Protein AF-A0A7S4A1B8-F1 (afdb_monomer_lite)

Sequence (543 aa):
MHTLAAAALLVTTNALQLWKKPVAAPPSAPAIAAVDDHRRAVIGGHNWLTHAPPSYFARDKLTVKGPRANTDVGAPVDATRPLVKLGDVAVGSWSCSEGGWLSPAPRTSTEWFIMLEGEGSVDEEDGTRHRFAAGDVVVLPRGWSGRWDVQKDLHKVWAVHTHADDGRSTSPVIATPSQMSDGDIYKAGDTAVRVWTRQPGPVEVRDKATTESIYVLSGEMFVTNADGSAVRCVAGDTVALPRGWTGRYDVASAVKAVSVVVGKETTSAAAPAPSVSHAGGKRRPIVGGNWKCNPATASSLDELCRNFDGVAPYLEKCDVYVCPSNLHVALVKDNFTPGVHVAPQNCNFKGCGAYTGEMSVDQIQDLGLGWVLIGHSERRGEFGLPTPAESNQLMATKLQYILDQGLNCVFCIGEPLSIRQKGIQAVLSECADQLTDIVPILKALEDKSRVVIAYEPVWAIGTGVAATPEQAQETHKGIRDWIAANVDRATADAIRIQYGGSANAGNAPELSSFPDIDGFLVGGASLKPEISDIVKAIAEAKV

Organism: NCBI:txid35677

InterPro domains:
  IPR000652 Triosephosphate isomerase [PF00121] (285-537)
  IPR000652 Triosephosphate isomerase [PS51440] (284-537)
  IPR000652 Triosephosphate isomerase [PTHR21139] (282-538)
  IPR000652 Triosephosphate isomerase [TIGR00419] (286-530)
  IPR000652 Triosephosphate isomerase [cd00311] (285-536)
  IPR008579 (S)-ureidoglycine aminohydrolase, cupin domain [PF05899] (86-157)
  IPR008579 (S)-ureidoglycine aminohydrolase, cupin domain [PF05899] (194-256)
  IPR011051 RmlC-like cupin domain superfamily [SSF51182] (49-249)
  IPR011051 RmlC-like cupin domain superfamily [SSF51182] (81-158)
  IPR013785 Aldolase-type TIM barrel [G3DSA:3.20.20.70] (267-542)
  IPR014710 RmlC-like jelly roll fold [G3DSA:2.60.120.10] (49-160)
  IPR014710 RmlC-like jelly roll fold [G3DSA:2.60.120.10] (168-265)
  IPR020861 Triosephosphate isomerase, active site [PS00171] (454-464)
  IPR035990 Triosephosphate isomerase superfamily [SSF51351] (282-536)

Radius of gyration: 30.67 Å; chains: 1; bounding box: 58×70×109 Å

pLDDT: mean 86.03, std 19.2, range [22.75, 98.81]

Foldseek 3Di:
DDDDPDPPPPPPPPPPPPPPDDDPDDPDDPPPPPPPPLDDPDDDPAFDKHKDFLVCQPPVNWAWPAFDPAFPFDGKTKTWDWRDDFPQKTKTKMKIAFGKGWFADFAQWKKKKAWQAFKKWWAAPVGRIDIDGHQKIKIQGGGDTTMIGGPGITMIIMMIGGDDDPPDDRDMQIAHPVNQDFAFSDDDDQKTWGKDKDAAAKDWDAQAQKKKKKAWQAAWKWWAFPVRDIDIDGHGMIMIGHGGTTTMIRGPGIIIIIMMIGGDPPPPPPPDPDDPDPDPDAAQFEEEEEADPDDPDPVCLLVLQVLQVLQVVLLVRYQAEYEDEPVCQLVCQPNHDPRYAYAHADAALDDDDDDPPGHHLVNCVVSVHAEYEDDPCVQQCVVVPPDDGQDLLSLLSNCSRSVSSNHAYAYEFWDEPVQVVVDDVSGLVRRCRSCVSCLVVLQPDPQLASYAYEYEHPHLAPPLDFDDLVRVLSNLVSNLVSCCVRRNNVSSSHHAYAYERNDFLVCLLVNLLRRSHRYYHHYPNSSHSRSSSSSVNNSVNRD

Secondary structure (DSSP, 8-state):
--S--SSSSSSSSSSSSTT-S-PPPPPP------------S-SSS----EEE-GGGG-GGGSEEEEEPSSEEES--EEEEEEEEEETTEEEEEEEE-SEEEEE-SPPSSEEEEEEEEEEEEEE-TTS-EEEEETT-EEEE-TT--EEEEEEEEEEEEEEEE---------S-EEE-TTT--SEEEEEETTEEEEEEEE-SEEEEE-S-SSEEEEEEEEEEEEEEETTS-EEEEETT-EEEE-TT--EEEEEEEEEEEEEEEES------PPPSS----SSPPPPPEEEEE--S--SSGGGHHHHHHTTGGGGGGTTTSEEEEE--TTTHHHHTTSSPTTEEE--S---SSSSSS-TT---HHHHHHTT--EEEE--TTTTTTT--SSPPPPHHHHHHHHHHHHHTT-EEEEEE---HHHHTT-HHHHHHHHHHHHHTTHHHHHH-S-GGGEEEEE--GGGSSSS-PPPHHHHHHHHHHHHHHHHHHT-HHHHHHSEEEE-SS--TTTHHHHHTSTT--EEEESGGGGSTTHHHHHHHHHHH--

Structure (mmCIF, N/CA/C/O backbone):
data_AF-A0A7S4A1B8-F1
#
_entry.id   AF-A0A7S4A1B8-F1
#
loop_
_atom_site.group_PDB
_atom_site.id
_atom_site.type_symbol
_atom_site.label_atom_id
_atom_site.label_alt_id
_atom_site.label_comp_id
_atom_site.label_asym_id
_atom_site.label_entity_id
_atom_site.label_seq_id
_atom_site.pdbx_PDB_ins_code
_atom_site.Cartn_x
_atom_site.Cartn_y
_atom_site.Cartn_z
_atom_site.occupancy
_atom_site.B_iso_or_equiv
_atom_site.auth_seq_id
_atom_site.auth_comp_id
_atom_site.auth_asym_id
_atom_site.auth_atom_id
_atom_site.pdbx_PDB_model_num
ATOM 1 N N . MET A 1 1 ? 29.368 -20.343 65.214 1.00 42.31 1 MET A N 1
ATOM 2 C CA . MET A 1 1 ? 29.686 -21.791 65.187 1.00 42.31 1 MET A CA 1
ATOM 3 C C . MET A 1 1 ? 28.728 -22.462 66.160 1.00 42.31 1 MET A C 1
ATOM 5 O O . MET A 1 1 ? 28.699 -22.015 67.289 1.00 42.31 1 MET A O 1
ATOM 9 N N . HIS A 1 2 ? 27.862 -23.423 65.867 1.00 40.59 2 HIS A N 1
ATOM 10 C CA . HIS A 1 2 ? 27.480 -24.193 64.687 1.00 40.59 2 HIS A CA 1
ATOM 11 C C . HIS A 1 2 ? 26.034 -24.637 64.943 1.00 40.59 2 HIS A C 1
ATOM 13 O O . HIS A 1 2 ? 25.815 -25.240 65.986 1.00 40.59 2 HIS A O 1
ATOM 19 N N . THR A 1 3 ? 25.087 -24.357 64.040 1.00 43.91 3 THR A N 1
ATOM 20 C CA . THR A 1 3 ? 23.900 -25.192 63.709 1.00 43.91 3 THR A CA 1
ATOM 21 C C . THR A 1 3 ? 22.935 -24.384 62.834 1.00 43.91 3 THR A C 1
ATOM 23 O O . THR A 1 3 ? 21.947 -23.840 63.298 1.00 43.91 3 THR A O 1
ATOM 26 N N . LEU A 1 4 ? 23.261 -24.265 61.545 1.00 40.56 4 LEU A N 1
ATOM 27 C CA . LEU A 1 4 ? 22.347 -23.826 60.476 1.00 40.56 4 LEU A CA 1
ATOM 28 C C . LEU A 1 4 ? 22.958 -24.265 59.135 1.00 40.56 4 LEU A C 1
ATOM 30 O O . LEU A 1 4 ? 23.327 -23.468 58.284 1.00 40.56 4 LEU A O 1
ATOM 34 N N . ALA A 1 5 ? 23.180 -25.573 59.002 1.00 45.00 5 ALA A N 1
ATOM 35 C CA . ALA A 1 5 ? 23.718 -26.197 57.796 1.00 45.00 5 ALA A CA 1
ATOM 36 C C . ALA A 1 5 ? 23.192 -27.637 57.694 1.00 45.00 5 ALA A C 1
ATOM 38 O O . ALA A 1 5 ? 23.938 -28.592 57.863 1.00 45.00 5 ALA A O 1
ATOM 39 N N . ALA A 1 6 ? 21.878 -27.792 57.506 1.00 44.91 6 ALA A N 1
ATOM 40 C CA . ALA A 1 6 ? 21.274 -29.096 57.200 1.00 44.91 6 ALA A CA 1
ATOM 41 C C . ALA A 1 6 ? 19.976 -29.027 56.365 1.00 44.91 6 ALA A C 1
ATOM 43 O O . ALA A 1 6 ? 19.389 -30.063 56.085 1.00 44.91 6 ALA A O 1
ATOM 44 N N . ALA A 1 7 ? 19.530 -27.844 55.919 1.00 43.66 7 ALA A N 1
ATOM 45 C CA . ALA A 1 7 ? 18.277 -27.695 55.161 1.00 43.66 7 ALA A CA 1
ATOM 46 C C . ALA A 1 7 ? 18.464 -27.342 53.669 1.00 43.66 7 ALA A C 1
ATOM 48 O O . ALA A 1 7 ? 17.486 -27.091 52.976 1.00 43.66 7 ALA A O 1
ATOM 49 N N . ALA A 1 8 ? 19.698 -27.339 53.152 1.00 42.91 8 ALA A N 1
ATOM 50 C CA . ALA A 1 8 ? 19.998 -26.928 51.773 1.00 42.91 8 ALA A CA 1
ATOM 51 C C . ALA A 1 8 ? 20.441 -28.073 50.838 1.00 42.91 8 ALA A C 1
ATOM 53 O O . ALA A 1 8 ? 20.922 -27.805 49.742 1.00 42.91 8 ALA A O 1
ATOM 54 N N . LEU A 1 9 ? 20.282 -29.345 51.232 1.00 40.34 9 LEU A N 1
ATOM 55 C CA . LEU A 1 9 ? 20.767 -30.487 50.438 1.00 40.34 9 LEU A CA 1
ATOM 56 C C . LEU A 1 9 ? 19.695 -31.532 50.075 1.00 40.34 9 LEU A C 1
ATOM 58 O O . LEU A 1 9 ? 20.034 -32.683 49.823 1.00 40.34 9 LEU A O 1
ATOM 62 N N . LEU A 1 10 ? 18.410 -31.149 50.032 1.00 38.56 10 LEU A N 1
ATOM 63 C CA . LEU A 1 10 ? 17.320 -32.066 49.649 1.00 38.56 10 LEU A CA 1
ATOM 64 C C . LEU A 1 10 ? 16.378 -31.556 48.540 1.00 38.56 10 LEU A C 1
ATOM 66 O O . LEU A 1 10 ? 15.313 -32.131 48.340 1.00 38.56 10 LEU A O 1
ATOM 70 N N . VAL A 1 11 ? 16.751 -30.503 47.799 1.00 42.62 11 VAL A N 1
ATOM 71 C CA . VAL A 1 11 ? 15.916 -29.950 46.702 1.00 42.62 11 VAL A CA 1
ATOM 72 C C . VAL A 1 11 ? 16.590 -30.031 45.319 1.00 42.62 11 VAL A C 1
ATOM 74 O O . VAL A 1 11 ? 15.958 -29.770 44.302 1.00 42.62 11 VAL A O 1
ATOM 77 N N . THR A 1 12 ? 17.838 -30.497 45.216 1.00 44.75 12 THR A N 1
ATOM 78 C CA . THR A 1 12 ? 18.584 -30.538 43.939 1.00 44.75 12 THR A CA 1
ATOM 79 C C . THR A 1 12 ? 18.724 -31.922 43.297 1.00 44.75 12 THR A C 1
ATOM 81 O O . THR A 1 12 ? 19.543 -32.093 42.399 1.00 44.75 12 THR A O 1
ATOM 84 N N . THR A 1 13 ? 17.900 -32.906 43.670 1.00 42.91 13 THR A N 1
ATOM 85 C CA . THR A 1 13 ? 17.921 -34.249 43.044 1.00 42.91 13 THR A CA 1
ATOM 86 C C . THR A 1 13 ? 16.631 -34.679 42.340 1.00 42.91 13 THR A C 1
ATOM 88 O O . THR A 1 13 ? 16.644 -35.720 41.694 1.00 42.91 13 THR A O 1
ATOM 91 N N . ASN A 1 14 ? 15.563 -33.868 42.335 1.00 41.31 14 ASN A N 1
ATOM 92 C CA . ASN A 1 14 ? 14.321 -34.191 41.602 1.00 41.31 14 ASN A CA 1
ATOM 93 C C . ASN A 1 14 ? 14.061 -33.358 40.331 1.00 41.31 14 ASN A C 1
ATOM 95 O O . ASN A 1 14 ? 13.102 -33.632 39.615 1.00 41.31 14 ASN A O 1
ATOM 99 N N . ALA A 1 15 ? 14.918 -32.390 39.989 1.00 40.75 15 ALA A N 1
ATOM 100 C CA . ALA A 1 15 ? 14.726 -31.552 38.795 1.00 40.75 15 ALA A CA 1
ATOM 101 C C . ALA A 1 15 ? 15.399 -32.095 37.512 1.00 40.75 15 ALA A C 1
ATOM 103 O O . ALA A 1 15 ? 15.148 -31.581 36.428 1.00 40.75 15 ALA A O 1
ATOM 104 N N . LEU A 1 16 ? 16.221 -33.150 37.602 1.00 36.78 16 LEU A N 1
ATOM 105 C CA . LEU A 1 16 ? 17.011 -33.678 36.472 1.00 36.78 16 LEU A CA 1
ATOM 106 C C . LEU A 1 16 ? 16.520 -35.026 35.905 1.00 36.78 16 LEU A C 1
ATOM 108 O O . LEU A 1 16 ? 17.114 -35.537 34.958 1.00 36.78 16 LEU A O 1
ATOM 112 N N . GLN A 1 17 ? 15.420 -35.594 36.418 1.00 36.72 17 GLN A N 1
ATOM 113 C CA . GLN A 1 17 ? 14.853 -36.860 35.913 1.00 36.72 17 GLN A CA 1
ATOM 114 C C . GLN A 1 17 ? 13.524 -36.734 35.146 1.00 36.72 17 GLN A C 1
ATOM 116 O O . GLN A 1 17 ? 13.049 -37.727 34.599 1.00 36.72 17 GLN A O 1
ATOM 121 N N . LEU A 1 18 ? 12.954 -35.534 35.002 1.00 36.16 18 LEU A N 1
ATOM 122 C CA . LEU A 1 18 ? 11.718 -35.329 34.225 1.00 36.16 18 LEU A CA 1
ATOM 123 C C . LEU A 1 18 ? 11.943 -35.057 32.723 1.00 36.16 18 LEU A C 1
ATOM 125 O O . LEU A 1 18 ? 10.980 -34.897 31.984 1.00 36.16 18 LEU A O 1
ATOM 129 N N . TRP A 1 19 ? 13.191 -35.079 32.243 1.00 36.28 19 TRP A N 1
ATOM 130 C CA . TRP A 1 19 ? 13.559 -34.821 30.837 1.00 36.28 19 TRP A CA 1
ATOM 131 C C . TRP A 1 19 ? 13.972 -36.082 30.051 1.00 36.28 19 TRP A C 1
ATOM 133 O O . TRP A 1 19 ? 14.747 -36.011 29.101 1.00 36.28 19 TRP A O 1
ATOM 143 N N . LYS A 1 20 ? 13.478 -37.267 30.438 1.00 36.41 20 LYS A N 1
ATOM 144 C CA . LYS A 1 20 ? 13.716 -38.524 29.696 1.00 36.41 20 LYS A CA 1
ATOM 145 C C . LYS A 1 20 ? 12.475 -39.413 29.574 1.00 36.41 20 LYS A C 1
ATOM 147 O O . LYS A 1 20 ? 12.546 -40.620 29.788 1.00 36.41 20 LYS A O 1
ATOM 152 N N . LYS A 1 21 ? 11.334 -38.839 29.191 1.00 36.62 21 LYS A N 1
ATOM 153 C CA . LYS A 1 21 ? 10.246 -39.620 28.582 1.00 36.62 21 LYS A CA 1
ATOM 154 C C . LYS A 1 21 ? 10.061 -39.160 27.136 1.00 36.62 21 LYS A C 1
ATOM 156 O O . LYS A 1 21 ? 9.920 -37.957 26.929 1.00 36.62 21 LYS A O 1
ATOM 161 N N . PRO A 1 22 ? 10.078 -40.070 26.145 1.00 33.72 22 PRO A N 1
ATOM 162 C CA . PRO A 1 22 ? 9.758 -39.701 24.778 1.00 33.72 22 PRO A CA 1
ATOM 163 C C . PRO A 1 22 ? 8.286 -39.292 24.747 1.00 33.72 22 PRO A C 1
ATOM 165 O O . PRO A 1 22 ? 7.398 -40.094 25.036 1.00 33.72 22 PRO A O 1
ATOM 168 N N . VAL A 1 23 ? 8.039 -38.018 24.461 1.00 37.28 23 VAL A N 1
ATOM 169 C CA . VAL A 1 23 ? 6.707 -37.525 24.119 1.00 37.28 23 VAL A CA 1
ATOM 170 C C . VAL A 1 23 ? 6.368 -38.143 22.766 1.00 37.28 23 VAL A C 1
ATOM 172 O O . VAL A 1 23 ? 7.145 -38.017 21.820 1.00 37.28 23 VAL A O 1
ATOM 175 N N . ALA A 1 24 ? 5.254 -38.873 22.693 1.00 37.44 24 ALA A N 1
ATOM 176 C CA . ALA A 1 24 ? 4.743 -39.389 21.431 1.00 37.44 24 ALA A CA 1
ATOM 177 C C . ALA A 1 24 ? 4.588 -38.220 20.449 1.00 37.44 24 ALA A C 1
ATOM 179 O O . ALA A 1 24 ? 3.991 -37.198 20.791 1.00 37.44 24 ALA A O 1
ATOM 180 N N . ALA A 1 25 ? 5.175 -38.366 19.261 1.00 33.28 25 ALA A N 1
ATOM 181 C CA . ALA A 1 25 ? 5.074 -37.369 18.211 1.00 33.28 25 ALA A CA 1
ATOM 182 C C . ALA A 1 25 ? 3.589 -37.070 17.924 1.00 33.28 25 ALA A C 1
ATOM 184 O O . ALA A 1 25 ? 2.783 -38.008 17.898 1.00 33.28 25 ALA A O 1
ATOM 185 N N . PRO A 1 26 ? 3.209 -35.797 17.711 1.00 35.91 26 PRO A N 1
ATOM 186 C CA . PRO A 1 26 ? 1.883 -35.481 17.198 1.00 35.91 26 PRO A CA 1
ATOM 187 C C . PRO A 1 26 ? 1.661 -36.249 15.885 1.00 35.91 26 PRO A C 1
ATOM 189 O O . PRO A 1 26 ? 2.641 -36.503 15.173 1.00 35.91 26 PRO A O 1
ATOM 192 N N . PRO A 1 27 ? 0.416 -36.653 15.558 1.00 32.56 27 PRO A N 1
ATOM 193 C CA . PRO A 1 27 ? 0.142 -37.317 14.293 1.00 32.56 27 PRO A CA 1
ATOM 194 C C . PRO A 1 27 ? 0.715 -36.440 13.184 1.00 32.56 27 PRO A C 1
ATOM 196 O O . PRO A 1 27 ? 0.403 -35.252 13.096 1.00 32.56 27 PRO A O 1
ATOM 199 N N . SER A 1 28 ? 1.625 -37.019 12.403 1.00 31.45 28 SER A N 1
ATOM 200 C CA . SER A 1 28 ? 2.206 -36.368 11.240 1.00 31.45 28 SER A CA 1
ATOM 201 C C . SER A 1 28 ? 1.074 -35.767 10.418 1.00 31.45 28 SER A C 1
ATOM 203 O O . SER A 1 28 ? 0.139 -36.490 10.057 1.00 31.45 28 SER A O 1
ATOM 205 N N . ALA A 1 29 ? 1.167 -34.469 10.117 1.00 31.78 29 ALA A N 1
ATOM 206 C CA . ALA A 1 29 ? 0.405 -33.885 9.022 1.00 31.78 29 ALA A CA 1
ATOM 207 C C . ALA A 1 29 ? 0.501 -34.843 7.821 1.00 31.78 29 ALA A C 1
ATOM 209 O O . ALA A 1 29 ? 1.581 -35.417 7.618 1.00 31.78 29 ALA A O 1
ATOM 210 N N . PRO A 1 30 ? -0.600 -35.096 7.087 1.00 27.09 30 PRO A N 1
ATOM 211 C CA . PRO A 1 30 ? -0.570 -36.032 5.976 1.00 27.09 30 PRO A CA 1
ATOM 212 C C . PRO A 1 30 ? 0.608 -35.650 5.091 1.00 27.09 30 PRO A C 1
ATOM 214 O O . PRO A 1 30 ? 0.744 -34.487 4.710 1.00 27.09 30 PRO A O 1
ATOM 217 N N . ALA A 1 31 ? 1.502 -36.614 4.866 1.00 24.92 31 ALA A N 1
ATOM 218 C CA . ALA A 1 31 ? 2.655 -36.420 4.015 1.00 24.92 31 ALA A CA 1
ATOM 219 C C . ALA A 1 31 ? 2.133 -35.876 2.687 1.00 24.92 31 ALA A C 1
ATOM 221 O O . ALA A 1 31 ? 1.449 -36.588 1.949 1.00 24.92 31 ALA A O 1
ATOM 222 N N . ILE A 1 32 ? 2.415 -34.6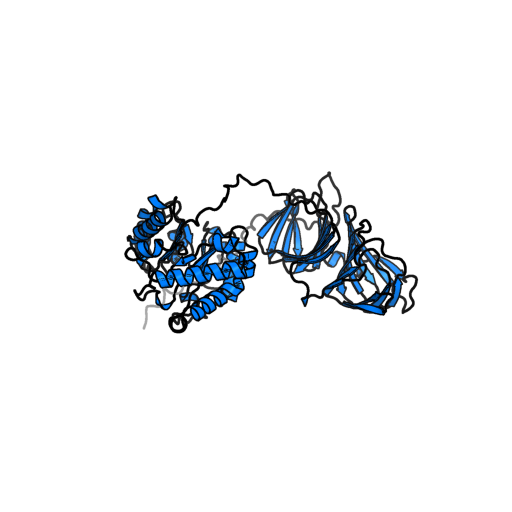04 2.405 1.00 32.31 32 ILE A N 1
ATOM 223 C CA . ILE A 1 32 ? 2.305 -34.095 1.050 1.00 32.31 32 ILE A CA 1
ATOM 224 C C . ILE A 1 32 ? 3.392 -34.865 0.321 1.00 32.31 32 ILE A C 1
ATOM 226 O O . ILE A 1 32 ? 4.582 -34.589 0.478 1.00 32.31 32 ILE A O 1
ATOM 230 N N . ALA A 1 33 ? 2.977 -35.933 -0.358 1.00 24.62 33 ALA A N 1
ATOM 231 C CA . ALA A 1 33 ? 3.838 -36.664 -1.255 1.00 24.62 33 ALA A CA 1
ATOM 232 C C . ALA A 1 33 ? 4.525 -35.624 -2.141 1.00 24.62 33 ALA A C 1
ATOM 234 O O . ALA A 1 33 ? 3.856 -34.758 -2.706 1.00 24.62 33 ALA A O 1
ATOM 235 N N . ALA A 1 34 ? 5.853 -35.682 -2.220 1.00 30.08 34 ALA A N 1
ATOM 236 C CA . ALA A 1 34 ? 6.578 -35.004 -3.275 1.00 30.08 34 ALA A CA 1
ATOM 237 C C . ALA A 1 34 ? 6.072 -35.605 -4.590 1.00 30.08 34 ALA A C 1
ATOM 239 O O . ALA A 1 34 ? 6.504 -36.682 -4.999 1.00 30.08 34 ALA A O 1
ATOM 240 N N . VAL A 1 35 ? 5.055 -34.977 -5.178 1.00 30.53 35 VAL A N 1
ATOM 241 C CA . VAL A 1 35 ? 4.560 -35.367 -6.487 1.00 30.53 35 VAL A CA 1
ATOM 242 C C . VAL A 1 35 ? 5.492 -34.708 -7.485 1.00 30.53 35 VAL A C 1
ATOM 244 O O . VAL A 1 35 ? 5.468 -33.498 -7.694 1.00 30.53 35 VAL A O 1
ATOM 247 N N . ASP A 1 36 ? 6.351 -35.536 -8.056 1.00 36.06 36 ASP A N 1
ATOM 248 C CA . ASP A 1 36 ? 7.154 -35.256 -9.237 1.00 36.06 36 ASP A CA 1
ATOM 249 C C . ASP A 1 36 ? 6.189 -35.125 -10.441 1.00 36.06 36 ASP A C 1
ATOM 251 O O . ASP A 1 36 ? 6.057 -36.034 -11.256 1.00 36.06 36 ASP A O 1
ATOM 255 N N . ASP A 1 37 ? 5.386 -34.052 -10.498 1.00 36.78 37 ASP A N 1
ATOM 256 C CA . ASP A 1 37 ? 4.284 -33.907 -11.468 1.00 36.78 37 ASP A CA 1
ATOM 257 C C . ASP A 1 37 ? 4.642 -32.926 -12.590 1.00 36.78 37 ASP A C 1
ATOM 259 O O . ASP A 1 37 ? 4.056 -31.860 -12.765 1.00 36.78 37 ASP A O 1
ATOM 263 N N . HIS A 1 38 ? 5.650 -33.279 -13.386 1.00 44.62 38 HIS A N 1
ATOM 264 C CA . HIS A 1 38 ? 6.085 -32.443 -14.507 1.00 44.62 38 HIS A CA 1
ATOM 265 C C . HIS A 1 38 ? 5.185 -32.509 -15.754 1.00 44.62 38 HIS A C 1
ATOM 267 O O . HIS A 1 38 ? 5.558 -31.948 -16.787 1.00 44.62 38 HIS A O 1
ATOM 273 N N . ARG A 1 39 ? 3.999 -33.134 -15.699 1.00 47.38 39 ARG A N 1
ATOM 274 C CA . ARG A 1 39 ? 2.974 -33.027 -16.755 1.00 47.38 39 ARG A CA 1
ATOM 275 C C . ARG A 1 39 ? 1.560 -33.289 -16.228 1.00 47.38 39 ARG A C 1
ATOM 277 O O . ARG A 1 39 ? 1.157 -34.440 -16.115 1.00 47.38 39 ARG A O 1
ATOM 284 N N . ARG A 1 40 ? 0.737 -32.241 -16.135 1.00 43.34 40 ARG A N 1
ATOM 285 C CA . ARG A 1 40 ? -0.728 -32.364 -16.271 1.00 43.34 40 ARG A CA 1
ATOM 286 C C . ARG A 1 40 ? -1.289 -31.351 -17.260 1.00 43.34 40 ARG A C 1
ATOM 288 O O . ARG A 1 40 ? -2.101 -30.498 -16.930 1.00 43.34 40 ARG A O 1
ATOM 295 N N . ALA A 1 41 ? -0.874 -31.482 -18.517 1.00 40.97 41 ALA A N 1
ATOM 296 C CA . ALA A 1 41 ? -1.659 -30.952 -19.620 1.00 40.97 41 ALA A CA 1
ATOM 297 C C . ALA A 1 41 ? -2.744 -31.988 -19.963 1.00 40.97 41 ALA A C 1
ATOM 299 O O . ALA A 1 41 ? -2.453 -33.020 -20.560 1.00 40.97 41 ALA A O 1
ATOM 300 N N . VAL A 1 42 ? -3.981 -31.672 -19.567 1.00 41.94 42 VAL A N 1
ATOM 301 C CA . VAL A 1 42 ? -5.247 -32.345 -19.913 1.00 41.94 42 VAL A CA 1
ATOM 302 C C . VAL A 1 42 ? -5.496 -33.703 -19.234 1.00 41.94 42 VAL A C 1
ATOM 304 O O . VAL A 1 42 ? -5.213 -34.763 -19.782 1.00 41.94 42 VAL A O 1
ATOM 307 N N . ILE A 1 43 ? -6.172 -33.676 -18.081 1.00 34.38 43 ILE A N 1
ATOM 308 C CA . ILE A 1 43 ? -7.063 -34.766 -17.647 1.00 34.38 43 ILE A CA 1
ATOM 309 C C . ILE A 1 43 ? -8.402 -34.119 -17.268 1.00 34.38 43 ILE A C 1
ATOM 311 O O . ILE A 1 43 ? -8.459 -33.277 -16.386 1.00 34.38 43 ILE A O 1
ATOM 315 N N . GLY A 1 44 ? -9.491 -34.490 -17.944 1.00 33.44 44 GLY A N 1
ATOM 316 C CA . GLY A 1 44 ? -10.845 -34.213 -17.442 1.00 33.44 44 GLY A CA 1
ATOM 317 C C . GLY A 1 44 ? -11.486 -32.859 -17.775 1.00 33.44 44 GLY A C 1
ATOM 318 O O . GLY A 1 44 ? -12.363 -32.435 -17.038 1.00 33.44 44 GLY A O 1
ATOM 319 N N . GLY A 1 45 ? -11.117 -32.183 -18.869 1.00 39.47 45 GLY A N 1
ATOM 320 C CA . GLY A 1 45 ? -11.920 -31.055 -19.382 1.00 39.47 45 GLY A CA 1
ATOM 321 C C . GLY A 1 45 ? -11.892 -29.766 -18.546 1.00 39.47 45 GLY A C 1
ATOM 322 O O . GLY A 1 45 ? -12.679 -28.862 -18.815 1.00 39.47 45 GLY A O 1
ATOM 323 N N . HIS A 1 46 ? -10.972 -29.654 -17.582 1.00 44.03 46 HIS A N 1
ATOM 324 C CA . HIS A 1 46 ? -10.686 -28.424 -16.844 1.00 44.03 46 HIS A CA 1
ATOM 325 C C . HIS A 1 46 ? -9.364 -27.794 -17.324 1.00 44.03 46 HIS A C 1
ATOM 327 O O . HIS A 1 46 ? -8.370 -28.484 -17.554 1.00 44.03 46 HIS A O 1
ATOM 333 N N . ASN A 1 47 ? -9.363 -26.470 -17.500 1.00 65.81 47 ASN A N 1
ATOM 334 C CA . ASN A 1 47 ? -8.204 -25.671 -17.901 1.00 65.81 47 ASN A CA 1
ATOM 335 C C . ASN A 1 47 ? -7.218 -25.543 -16.723 1.00 65.81 47 ASN A C 1
ATOM 337 O O . ASN A 1 47 ? -7.445 -24.717 -15.845 1.00 65.81 47 ASN A O 1
ATOM 341 N N . TRP A 1 48 ? -6.146 -26.345 -16.686 1.00 79.56 48 TRP A N 1
ATOM 342 C CA . TRP A 1 48 ? -5.137 -26.328 -15.608 1.00 79.56 48 TRP A CA 1
ATOM 343 C C . TRP A 1 48 ? -3.905 -25.467 -15.915 1.00 79.56 48 TRP A C 1
ATOM 345 O O . TRP A 1 48 ? -3.521 -25.300 -17.075 1.00 79.56 48 TRP A O 1
ATOM 355 N N . LEU A 1 49 ? -3.258 -24.968 -14.855 1.00 88.19 49 LEU A N 1
ATOM 356 C CA . LEU A 1 49 ? -1.949 -24.313 -14.939 1.00 88.19 49 LEU A CA 1
ATOM 357 C C . LEU A 1 49 ? -0.832 -25.304 -15.300 1.00 88.19 49 LEU A C 1
ATOM 359 O O . LEU A 1 49 ? -0.898 -26.488 -14.973 1.00 88.19 49 LEU A O 1
ATOM 363 N N . THR A 1 50 ? 0.234 -24.806 -15.924 1.00 91.75 50 THR A N 1
ATOM 364 C CA . THR A 1 50 ? 1.512 -25.518 -16.089 1.00 91.75 50 THR A CA 1
ATOM 365 C C . THR A 1 50 ? 2.622 -24.752 -15.374 1.00 91.75 50 THR A C 1
ATOM 367 O O . THR A 1 50 ? 2.692 -23.535 -15.504 1.00 91.75 50 THR A O 1
ATOM 370 N N . HIS A 1 51 ? 3.506 -25.444 -14.654 1.00 93.75 51 HIS A N 1
ATOM 371 C CA . HIS A 1 51 ? 4.641 -24.849 -13.936 1.00 93.75 51 HIS A CA 1
ATOM 372 C C . HIS A 1 51 ? 5.954 -25.554 -14.289 1.00 93.75 51 HIS A C 1
ATOM 374 O O . HIS A 1 51 ? 5.983 -26.766 -14.512 1.00 93.75 51 HIS A O 1
ATOM 380 N N . ALA A 1 52 ? 7.035 -24.780 -14.347 1.00 93.06 52 ALA A N 1
ATOM 381 C CA . ALA A 1 52 ? 8.397 -25.262 -14.510 1.00 93.06 52 ALA A CA 1
ATOM 382 C C . ALA A 1 52 ? 9.358 -24.467 -13.609 1.00 93.06 52 ALA A C 1
ATOM 384 O O . ALA A 1 52 ? 9.501 -23.259 -13.810 1.00 93.06 52 ALA A O 1
ATOM 385 N N . PRO A 1 53 ? 10.059 -25.119 -12.665 1.00 93.88 53 PRO A N 1
ATOM 386 C CA . PRO A 1 53 ? 11.160 -24.487 -11.941 1.00 93.88 53 PRO A CA 1
ATOM 387 C C . PRO A 1 53 ? 12.407 -24.338 -12.838 1.00 93.88 53 PRO A C 1
ATOM 389 O O . PRO A 1 53 ? 12.511 -25.042 -13.850 1.00 93.88 53 PRO A O 1
ATOM 392 N N . PRO A 1 54 ? 13.418 -23.531 -12.453 1.00 92.94 54 PRO A N 1
ATOM 393 C CA . PRO A 1 54 ? 14.674 -23.391 -13.196 1.00 92.94 54 PRO A CA 1
ATOM 394 C C . PRO A 1 54 ? 15.345 -24.720 -13.556 1.00 92.94 54 PRO A C 1
ATOM 396 O O . PRO A 1 54 ? 15.895 -24.868 -14.645 1.00 92.94 54 PRO A O 1
ATOM 399 N N . SER A 1 55 ? 15.256 -25.725 -12.677 1.00 93.50 55 SER A N 1
ATOM 400 C CA . SER A 1 55 ? 15.820 -27.062 -12.907 1.00 93.50 55 SER A CA 1
ATOM 401 C C . SER A 1 55 ? 15.184 -27.796 -14.092 1.00 93.50 55 SER A C 1
ATOM 403 O O . SER A 1 55 ? 15.838 -28.632 -14.720 1.00 93.50 55 SER A O 1
ATOM 405 N N . TYR A 1 56 ? 13.940 -27.470 -14.454 1.00 94.12 56 TYR A N 1
ATOM 406 C CA . TYR A 1 56 ? 13.310 -27.988 -15.664 1.00 94.12 56 TYR A CA 1
ATOM 407 C C . TYR A 1 56 ? 14.007 -27.448 -16.918 1.00 94.12 56 TYR A C 1
ATOM 409 O O . TYR A 1 56 ? 14.176 -28.174 -17.894 1.00 94.12 56 TYR A O 1
ATOM 417 N N . PHE A 1 57 ? 14.470 -26.203 -16.897 1.00 95.94 57 PHE A N 1
ATOM 418 C CA . PHE A 1 57 ? 15.180 -25.593 -18.017 1.00 95.94 57 PHE A CA 1
ATOM 419 C C . PHE A 1 57 ? 16.703 -25.619 -17.864 1.00 95.94 57 PHE A C 1
ATOM 421 O O . PHE A 1 57 ? 17.386 -24.963 -18.634 1.00 95.94 57 PHE A O 1
ATOM 428 N N . ALA A 1 58 ? 17.265 -26.388 -16.927 1.00 94.25 58 ALA A N 1
ATOM 429 C CA . ALA A 1 58 ? 18.715 -26.522 -16.808 1.00 94.25 58 ALA A CA 1
ATOM 430 C C . ALA A 1 58 ? 19.340 -27.035 -18.122 1.00 94.25 58 ALA A C 1
ATOM 432 O O . ALA A 1 58 ? 18.754 -27.878 -18.806 1.00 94.25 58 ALA A O 1
ATOM 433 N N . ARG A 1 59 ? 20.533 -26.530 -18.479 1.00 93.56 59 ARG A N 1
ATOM 434 C CA . ARG A 1 59 ? 21.198 -26.800 -19.773 1.00 93.56 59 ARG A CA 1
ATOM 435 C C . ARG A 1 59 ? 21.327 -28.291 -20.089 1.00 93.56 59 ARG A C 1
ATOM 437 O O . ARG A 1 59 ? 21.102 -28.696 -21.224 1.00 93.56 59 ARG A O 1
ATOM 444 N N . ASP A 1 60 ? 21.629 -29.110 -19.085 1.00 94.31 60 ASP A N 1
ATOM 445 C CA . ASP A 1 60 ? 21.759 -30.568 -19.211 1.00 94.31 60 ASP A CA 1
ATOM 446 C C . ASP A 1 60 ? 20.429 -31.277 -19.521 1.00 94.31 60 ASP A C 1
ATOM 448 O O . ASP A 1 60 ? 20.416 -32.456 -19.874 1.00 94.31 60 ASP A O 1
ATOM 452 N N . LYS A 1 61 ? 19.299 -30.574 -19.396 1.00 96.31 61 LYS A N 1
ATOM 453 C CA . LYS A 1 61 ? 17.970 -31.077 -19.740 1.00 96.31 61 LYS A CA 1
ATOM 454 C C . LYS A 1 61 ? 17.482 -30.659 -21.123 1.00 96.31 61 LYS A C 1
ATOM 456 O O . LYS A 1 61 ? 16.432 -31.143 -21.559 1.00 96.31 61 LYS A O 1
ATOM 461 N N . LEU A 1 62 ? 18.181 -29.754 -21.807 1.00 96.06 62 LEU A N 1
ATOM 462 C CA . LEU A 1 62 ? 17.810 -29.340 -23.156 1.00 96.06 62 LEU A CA 1
ATOM 463 C C . LEU A 1 62 ? 18.191 -30.431 -24.164 1.00 96.06 62 LEU A C 1
ATOM 465 O O . LEU A 1 62 ? 19.241 -31.062 -24.082 1.00 96.06 62 LEU A O 1
ATOM 469 N N . THR A 1 63 ? 17.324 -30.654 -25.149 1.00 97.31 63 THR A N 1
ATOM 470 C CA . THR A 1 63 ? 17.604 -31.576 -26.253 1.00 97.31 63 THR A CA 1
ATOM 471 C C . THR A 1 63 ? 18.437 -30.859 -27.305 1.00 97.31 63 THR A C 1
ATOM 473 O O . THR A 1 63 ? 17.948 -29.922 -27.942 1.00 97.31 63 THR A O 1
ATOM 476 N N . VAL A 1 64 ? 19.675 -31.311 -27.500 1.00 96.25 64 VAL A N 1
ATOM 477 C CA . VAL A 1 64 ? 20.578 -30.802 -28.540 1.00 96.25 64 VAL A CA 1
ATOM 478 C C . VAL A 1 64 ? 19.992 -31.094 -29.922 1.00 96.25 64 VAL A C 1
ATOM 480 O O . VAL A 1 64 ? 19.615 -32.227 -30.223 1.00 96.25 64 VAL A O 1
ATOM 483 N N . LYS A 1 65 ? 19.892 -30.062 -30.761 1.00 90.44 65 LYS A N 1
ATOM 484 C CA . LYS A 1 65 ? 19.383 -30.145 -32.138 1.00 90.44 65 LYS A CA 1
ATOM 485 C C . LYS A 1 65 ? 20.491 -30.360 -33.169 1.00 90.44 65 LYS A C 1
ATOM 487 O O . LYS A 1 65 ? 20.194 -30.825 -34.265 1.00 90.44 65 LYS A O 1
ATOM 492 N N . GLY A 1 66 ? 21.742 -30.084 -32.800 1.00 83.75 66 GLY A N 1
ATOM 493 C CA . GLY A 1 66 ? 22.907 -30.146 -33.683 1.00 83.75 66 GLY A CA 1
ATOM 494 C C . GLY A 1 66 ? 23.386 -28.752 -34.105 1.00 83.75 66 GLY A C 1
ATOM 495 O O . GLY A 1 66 ? 22.863 -27.752 -33.605 1.00 83.75 66 GLY A O 1
ATOM 496 N N . PRO A 1 67 ? 24.403 -28.674 -34.981 1.00 89.94 67 PRO A N 1
ATOM 497 C CA . PRO A 1 67 ? 24.921 -27.402 -35.464 1.00 89.94 67 PRO A CA 1
ATOM 498 C C . PRO A 1 67 ? 23.855 -26.659 -36.263 1.00 89.94 67 PRO A C 1
ATOM 500 O O . PRO A 1 67 ? 23.054 -27.256 -36.990 1.00 89.94 67 PRO A O 1
ATOM 503 N N . ARG A 1 68 ? 23.857 -25.340 -36.130 1.00 90.12 68 ARG A N 1
ATOM 504 C CA . ARG A 1 68 ? 22.911 -24.476 -36.811 1.00 90.12 68 ARG A CA 1
ATOM 505 C C . ARG A 1 68 ? 23.229 -24.387 -38.302 1.00 90.12 68 ARG A C 1
ATOM 507 O O . ARG A 1 68 ? 24.385 -24.377 -38.713 1.00 90.12 68 ARG A O 1
ATOM 514 N N . ALA A 1 69 ? 22.185 -24.312 -39.122 1.00 84.44 69 ALA A N 1
ATOM 515 C CA . ALA A 1 69 ? 22.319 -24.049 -40.550 1.00 84.44 69 ALA A CA 1
ATOM 516 C C . ALA A 1 69 ? 22.552 -22.549 -40.821 1.00 84.44 69 ALA A C 1
ATOM 518 O O . ALA A 1 69 ? 22.132 -21.703 -40.033 1.00 84.44 69 ALA A O 1
ATOM 519 N N . ASN A 1 70 ? 23.148 -22.227 -41.975 1.00 84.75 70 ASN A N 1
ATOM 520 C CA . ASN A 1 70 ? 23.366 -20.857 -42.473 1.00 84.75 70 ASN A CA 1
ATOM 521 C C . ASN A 1 70 ? 24.255 -19.968 -41.580 1.00 84.75 70 ASN A C 1
ATOM 523 O O . ASN A 1 70 ? 24.063 -18.755 -41.518 1.00 84.75 70 ASN A O 1
ATOM 527 N N . THR A 1 71 ? 25.222 -20.570 -40.891 1.00 92.12 71 THR A N 1
ATOM 528 C CA . THR A 1 71 ? 26.178 -19.865 -40.033 1.00 92.12 71 THR A CA 1
ATOM 529 C C . THR A 1 71 ? 27.323 -19.284 -40.848 1.00 92.12 71 THR A C 1
ATOM 531 O O . THR A 1 71 ? 27.850 -19.948 -41.742 1.00 92.12 71 THR A O 1
ATOM 534 N N . ASP A 1 72 ? 27.738 -18.070 -40.514 1.00 93.56 72 ASP A N 1
ATOM 535 C CA . ASP A 1 72 ? 28.895 -17.400 -41.117 1.00 93.56 72 ASP A CA 1
ATOM 536 C C . ASP A 1 72 ? 29.990 -17.052 -40.097 1.00 93.56 72 ASP A C 1
ATOM 538 O O . ASP A 1 72 ? 31.123 -16.770 -40.487 1.00 93.56 72 ASP A O 1
ATOM 542 N N . VAL A 1 73 ? 29.692 -17.158 -38.798 1.00 94.00 73 VAL A N 1
ATOM 543 C CA . VAL A 1 73 ? 30.666 -17.073 -37.704 1.00 94.00 73 VAL A CA 1
ATOM 544 C C . VAL A 1 73 ? 30.513 -18.295 -36.799 1.00 94.00 73 VAL A C 1
ATOM 546 O O . VAL A 1 73 ? 29.426 -18.574 -36.297 1.00 94.00 73 VAL A O 1
ATOM 549 N N . GLY A 1 74 ? 31.612 -19.013 -36.561 1.00 93.25 74 GLY A N 1
ATOM 550 C CA . GLY A 1 74 ? 31.630 -20.191 -35.689 1.00 93.25 74 GLY A CA 1
ATOM 551 C C . GLY A 1 74 ? 30.788 -21.369 -36.201 1.00 93.25 74 GLY A C 1
ATOM 552 O O . GLY A 1 74 ? 30.425 -21.443 -37.373 1.00 93.25 74 GLY A O 1
ATOM 553 N N . ALA A 1 75 ? 30.504 -22.310 -35.300 1.00 94.38 75 ALA A N 1
ATOM 554 C CA . ALA A 1 75 ? 29.629 -23.460 -35.542 1.00 94.38 75 ALA A CA 1
ATOM 555 C C . ALA A 1 75 ? 28.631 -23.607 -34.377 1.00 94.38 75 ALA A C 1
ATOM 557 O O . ALA A 1 75 ? 28.718 -24.573 -33.613 1.00 94.38 75 ALA A O 1
ATOM 558 N N . PRO A 1 76 ? 27.730 -22.623 -34.188 1.00 96.25 76 PRO A N 1
ATOM 559 C CA . PRO A 1 76 ? 26.820 -22.594 -33.054 1.00 96.25 76 PRO A CA 1
ATOM 560 C C . PRO A 1 76 ? 25.922 -23.834 -33.028 1.00 96.25 76 PRO A C 1
ATOM 562 O O . PRO A 1 76 ? 25.426 -24.278 -34.066 1.00 96.25 76 PRO A O 1
ATOM 565 N N . VAL A 1 77 ? 25.709 -24.397 -31.841 1.00 96.06 77 VAL A N 1
ATOM 566 C CA . VAL A 1 77 ? 24.871 -25.580 -31.613 1.00 96.06 77 VAL A CA 1
ATOM 567 C C . VAL A 1 77 ? 23.655 -25.182 -30.793 1.00 96.06 77 VAL A C 1
ATOM 569 O O . VAL A 1 77 ? 23.793 -24.673 -29.680 1.00 96.06 77 VAL A O 1
ATOM 572 N N . ASP A 1 78 ? 22.468 -25.468 -31.325 1.00 93.88 78 ASP A N 1
ATOM 573 C CA . ASP A 1 78 ? 21.201 -25.171 -30.663 1.00 93.88 78 ASP A CA 1
ATOM 574 C C . ASP A 1 78 ? 20.777 -26.339 -29.756 1.00 93.88 78 ASP A C 1
ATOM 576 O O . ASP A 1 78 ? 20.886 -27.518 -30.118 1.00 93.88 78 ASP A O 1
ATOM 580 N N . ALA A 1 79 ? 20.190 -26.027 -28.604 1.00 96.75 79 ALA A N 1
ATOM 581 C CA . ALA A 1 79 ? 19.450 -26.983 -27.787 1.00 96.75 79 ALA A CA 1
ATOM 582 C C . ALA A 1 79 ? 18.130 -26.367 -27.309 1.00 96.75 79 ALA A C 1
ATOM 584 O O . ALA A 1 79 ? 18.001 -25.150 -27.188 1.00 96.75 79 ALA A O 1
ATOM 585 N N . THR A 1 80 ? 17.109 -27.190 -27.069 1.00 96.88 80 THR A N 1
ATOM 586 C CA . THR A 1 80 ? 15.783 -26.690 -26.671 1.00 96.88 80 THR A CA 1
ATOM 587 C C . THR A 1 80 ? 15.029 -27.659 -25.778 1.00 96.88 80 THR A C 1
ATOM 589 O O . THR A 1 80 ? 15.223 -28.876 -25.848 1.00 96.88 80 THR A O 1
ATOM 592 N N . ARG A 1 81 ? 14.122 -27.123 -24.961 1.00 96.75 81 ARG A N 1
ATOM 593 C CA . ARG A 1 81 ? 13.152 -27.903 -24.199 1.00 96.75 81 ARG A CA 1
ATOM 594 C C . ARG A 1 81 ? 11.791 -27.193 -24.210 1.00 96.75 81 ARG A C 1
ATOM 596 O O . ARG A 1 81 ? 11.685 -26.117 -23.623 1.00 96.75 81 ARG A O 1
ATOM 603 N N . PRO A 1 82 ? 10.753 -27.747 -24.862 1.00 95.25 82 PRO A N 1
ATOM 604 C CA . PRO A 1 82 ? 9.408 -27.179 -24.796 1.00 95.25 82 PRO A CA 1
ATOM 605 C C . PRO A 1 82 ? 8.773 -27.454 -23.428 1.00 95.25 82 PRO A C 1
ATOM 607 O O . PRO A 1 82 ? 8.988 -28.525 -22.858 1.00 95.25 82 PRO A O 1
ATOM 610 N N . LEU A 1 83 ? 7.962 -26.518 -22.936 1.00 93.00 83 LEU A N 1
ATOM 611 C CA . LEU A 1 83 ? 7.147 -26.683 -21.730 1.00 93.00 83 LEU A CA 1
ATOM 612 C C . LEU A 1 83 ? 5.699 -27.016 -22.085 1.00 93.00 83 LEU A C 1
ATOM 614 O O . LEU A 1 83 ? 5.202 -28.084 -21.735 1.00 93.00 83 LEU A O 1
ATOM 618 N N . VAL A 1 84 ? 5.024 -26.113 -22.800 1.00 92.25 84 VAL A N 1
ATOM 619 C CA . VAL A 1 84 ? 3.594 -26.243 -23.105 1.00 92.25 84 VAL A CA 1
ATOM 620 C C . VAL A 1 84 ? 3.219 -25.493 -24.381 1.00 92.25 84 VAL A C 1
ATOM 622 O O . VAL A 1 84 ? 3.883 -24.530 -24.767 1.00 92.25 84 VAL A O 1
ATOM 625 N N . LYS A 1 85 ? 2.133 -25.929 -25.027 1.00 90.56 85 LYS A N 1
ATOM 626 C CA . LYS A 1 85 ? 1.450 -25.205 -26.103 1.00 90.56 85 LYS A CA 1
ATOM 627 C C . LYS A 1 85 ? -0.017 -25.000 -25.721 1.00 90.56 85 LYS A C 1
ATOM 629 O O . LYS A 1 85 ? -0.748 -25.972 -25.557 1.00 90.56 85 LYS A O 1
ATOM 634 N N . LEU A 1 86 ? -0.425 -23.744 -25.582 1.00 87.62 86 LEU A N 1
ATOM 635 C CA . LEU A 1 86 ? -1.753 -23.290 -25.174 1.00 87.62 86 LEU A CA 1
ATOM 636 C C . LEU A 1 86 ? -2.374 -22.494 -26.331 1.00 87.62 86 LEU A C 1
ATOM 638 O O . LEU A 1 86 ? -2.210 -21.279 -26.430 1.00 87.62 86 LEU A O 1
ATOM 642 N N . GLY A 1 87 ? -3.034 -23.196 -27.256 1.00 85.44 87 GLY A N 1
ATOM 643 C CA . GLY A 1 87 ? -3.547 -22.591 -28.489 1.00 85.44 87 GLY A CA 1
ATOM 644 C C . GLY A 1 87 ? -2.420 -21.988 -29.334 1.00 85.44 87 GLY A C 1
ATOM 645 O O . GLY A 1 87 ? -1.521 -22.710 -29.778 1.00 85.44 87 GLY A O 1
ATOM 646 N N . ASP A 1 88 ? -2.468 -20.668 -29.520 1.00 84.62 88 ASP A N 1
ATOM 647 C CA . ASP A 1 88 ? -1.505 -19.895 -30.318 1.00 84.62 88 ASP A CA 1
ATOM 648 C C . ASP A 1 88 ? -0.231 -19.508 -29.552 1.00 84.62 88 ASP A C 1
ATOM 650 O O . ASP A 1 88 ? 0.672 -18.902 -30.133 1.00 84.62 88 ASP A O 1
ATOM 654 N N . VAL A 1 89 ? -0.144 -19.857 -28.261 1.00 91.06 89 VAL A N 1
ATOM 655 C CA . VAL A 1 89 ? 1.021 -19.597 -27.404 1.00 91.06 89 VAL A CA 1
ATOM 656 C C . VAL A 1 89 ? 1.805 -20.881 -27.168 1.00 91.06 89 VAL A C 1
ATOM 658 O O . VAL A 1 89 ? 1.239 -21.904 -26.789 1.00 91.06 89 VAL A O 1
ATOM 661 N N . ALA A 1 90 ? 3.121 -20.836 -27.340 1.00 94.31 90 ALA A N 1
ATOM 662 C CA . ALA A 1 90 ? 4.036 -21.900 -26.940 1.00 94.31 90 ALA A CA 1
ATOM 663 C C . ALA A 1 90 ? 5.104 -21.345 -25.997 1.00 94.31 90 ALA A C 1
ATOM 665 O O . ALA A 1 90 ? 5.601 -20.250 -26.233 1.00 94.31 90 ALA A O 1
ATOM 666 N N . VAL A 1 91 ? 5.472 -22.103 -24.965 1.00 96.56 91 VAL A N 1
ATOM 667 C CA . VAL A 1 91 ? 6.476 -21.721 -23.957 1.00 96.56 91 VAL A CA 1
ATOM 668 C C . VAL A 1 91 ? 7.576 -22.779 -23.911 1.00 96.56 91 VAL A C 1
ATOM 670 O O . VAL A 1 91 ? 7.287 -23.978 -24.001 1.00 96.56 91 VAL A O 1
ATOM 673 N N . GLY A 1 92 ? 8.830 -22.369 -23.736 1.00 97.12 92 GLY A N 1
ATOM 674 C CA . GLY A 1 92 ? 9.955 -23.288 -23.576 1.00 97.12 92 GLY A CA 1
ATOM 675 C C . GLY A 1 92 ? 11.272 -22.592 -23.250 1.00 97.12 92 GLY A C 1
ATOM 676 O O . GLY A 1 92 ? 11.312 -21.399 -22.976 1.00 97.12 92 GLY A O 1
ATOM 677 N N . SER A 1 93 ? 12.361 -23.357 -23.295 1.00 98.06 93 SER A N 1
ATOM 678 C CA . SER A 1 93 ? 13.730 -22.850 -23.183 1.00 98.06 93 SER A CA 1
ATOM 679 C C . SER A 1 93 ? 14.544 -23.183 -24.429 1.00 98.06 93 SER A C 1
ATOM 681 O O . SER A 1 93 ? 14.249 -24.130 -25.178 1.00 98.06 93 SER A O 1
ATOM 683 N N . TRP A 1 94 ? 15.544 -22.354 -24.688 1.00 97.44 94 TRP A N 1
ATOM 684 C CA . TRP A 1 94 ? 16.495 -22.517 -25.769 1.00 97.44 94 TRP A CA 1
ATOM 685 C C . TRP A 1 94 ? 17.883 -22.043 -25.339 1.00 97.44 94 TRP A C 1
ATOM 687 O O . TRP A 1 94 ? 18.022 -21.053 -24.619 1.00 97.44 94 TRP A O 1
ATOM 697 N N . SER A 1 95 ? 18.910 -22.740 -25.806 1.00 97.19 95 SER A N 1
ATOM 698 C CA . SER A 1 95 ? 20.306 -22.351 -25.635 1.00 97.19 95 SER A CA 1
ATOM 699 C C . SER A 1 95 ? 21.053 -22.474 -26.951 1.00 97.19 95 SER A C 1
ATOM 701 O O . SER A 1 95 ? 20.714 -23.326 -27.776 1.00 97.19 95 SER A O 1
ATOM 703 N N . CYS A 1 96 ? 22.103 -21.680 -27.110 1.00 97.06 96 CYS A N 1
ATOM 704 C CA . CYS A 1 96 ? 22.966 -21.719 -28.282 1.00 97.06 96 CYS A CA 1
ATOM 705 C C . CYS A 1 96 ? 24.385 -21.343 -27.908 1.00 97.06 96 CYS A C 1
ATOM 707 O O . CYS A 1 96 ? 24.584 -20.393 -27.150 1.00 97.06 96 CYS A O 1
ATOM 709 N N . SER A 1 97 ? 25.352 -22.079 -28.445 1.00 97.06 97 SER A N 1
ATOM 710 C CA . SER A 1 97 ? 26.757 -21.714 -28.294 1.00 97.06 97 SER A CA 1
ATOM 711 C C . SER A 1 97 ? 27.136 -20.514 -29.169 1.00 97.06 97 SER A C 1
ATOM 713 O O . SER A 1 97 ? 26.379 -20.123 -30.061 1.00 97.06 97 SER A O 1
ATOM 715 N N . GLU A 1 98 ? 28.311 -19.945 -28.921 1.00 97.75 98 GLU A N 1
ATOM 716 C CA . GLU A 1 98 ? 28.884 -18.834 -29.695 1.00 97.75 98 GLU A CA 1
ATOM 717 C C . GLU A 1 98 ? 28.876 -19.048 -31.217 1.00 97.75 98 GLU A C 1
ATOM 719 O O . GLU A 1 98 ? 29.135 -20.144 -31.731 1.00 97.75 98 GLU A O 1
ATOM 724 N N . GLY A 1 99 ? 28.588 -17.966 -31.943 1.00 97.31 99 GLY A N 1
ATOM 725 C CA . GLY A 1 99 ? 28.525 -17.948 -33.400 1.00 97.31 99 GLY A CA 1
ATOM 726 C C . GLY A 1 99 ? 27.560 -16.905 -33.954 1.00 97.31 99 GLY A C 1
ATOM 727 O O . GLY A 1 99 ? 26.918 -16.172 -33.210 1.00 97.31 99 GLY A O 1
ATOM 728 N N . GLY A 1 100 ? 27.438 -16.846 -35.274 1.00 96.44 100 GLY A N 1
ATOM 729 C CA . GLY A 1 100 ? 26.601 -15.873 -35.970 1.00 96.44 100 GLY A CA 1
ATOM 730 C C . GLY A 1 100 ? 26.011 -16.443 -37.252 1.00 96.44 100 GLY A C 1
ATOM 731 O O . GLY A 1 100 ? 26.593 -17.329 -37.889 1.00 96.44 100 GLY A O 1
ATOM 732 N N . TRP A 1 101 ? 24.810 -15.982 -37.586 1.00 96.06 101 TRP A N 1
ATOM 733 C CA . TRP A 1 101 ? 24.074 -16.405 -38.775 1.00 96.06 101 TRP A CA 1
ATOM 734 C C . TRP A 1 101 ? 23.074 -15.334 -39.205 1.00 96.06 101 TRP A C 1
ATOM 736 O O . TRP A 1 101 ? 22.541 -14.567 -38.396 1.00 96.06 101 TRP A O 1
ATOM 746 N N . LEU A 1 102 ? 22.751 -15.340 -40.495 1.00 93.62 102 LEU A N 1
ATOM 747 C CA . LEU A 1 102 ? 21.649 -14.551 -41.027 1.00 93.62 102 LEU A CA 1
ATOM 748 C C . LEU A 1 102 ? 20.322 -15.309 -40.862 1.00 93.62 102 LEU A C 1
ATOM 750 O O . LEU A 1 102 ? 20.224 -16.506 -41.138 1.00 93.62 102 LEU A O 1
ATOM 754 N N . SER A 1 103 ? 19.276 -14.597 -40.452 1.00 90.50 103 SER A N 1
ATOM 755 C CA . SER A 1 103 ? 17.882 -15.046 -40.416 1.00 90.50 103 SER A CA 1
ATOM 756 C C . SER A 1 103 ? 17.064 -14.235 -41.434 1.00 90.50 103 SER A C 1
ATOM 758 O O . SER A 1 103 ? 16.320 -13.335 -41.039 1.00 90.50 103 SER A O 1
ATOM 760 N N . PRO A 1 104 ? 17.199 -14.525 -42.744 1.00 85.31 104 PRO A N 1
ATOM 761 C CA . PRO A 1 104 ? 16.650 -13.688 -43.815 1.00 85.31 104 PRO A CA 1
ATOM 762 C C . PRO A 1 104 ? 15.136 -13.846 -44.007 1.00 85.31 104 PRO A C 1
ATOM 764 O O . PRO A 1 104 ? 14.510 -13.039 -44.681 1.00 85.31 104 PRO A O 1
ATOM 767 N N . ALA A 1 105 ? 14.535 -14.903 -43.455 1.00 89.75 105 ALA A N 1
ATOM 768 C CA . ALA A 1 105 ? 13.096 -15.110 -43.531 1.00 89.75 105 ALA A CA 1
ATOM 769 C C . ALA A 1 105 ? 12.393 -14.304 -42.424 1.00 89.75 105 ALA A C 1
ATOM 771 O O . ALA A 1 105 ? 12.711 -14.525 -41.248 1.00 89.75 105 ALA A O 1
ATOM 772 N N . PRO A 1 106 ? 11.423 -13.432 -42.762 1.00 90.69 106 PRO A N 1
ATOM 773 C CA . PRO A 1 106 ? 10.621 -12.731 -41.769 1.00 90.69 106 PRO A CA 1
ATOM 774 C C . PRO A 1 106 ? 9.922 -13.708 -40.827 1.00 90.69 106 PRO A C 1
ATOM 776 O O . PRO A 1 106 ? 9.321 -14.701 -41.257 1.00 90.69 106 PRO A O 1
ATOM 779 N N . ARG A 1 107 ? 9.975 -13.427 -39.525 1.00 90.75 107 ARG A N 1
ATOM 780 C CA . ARG A 1 107 ? 9.324 -14.266 -38.514 1.00 90.75 107 ARG A CA 1
ATOM 781 C C . ARG A 1 107 ? 7.813 -14.305 -38.723 1.00 90.75 107 ARG A C 1
ATOM 783 O O . ARG A 1 107 ? 7.171 -13.277 -38.909 1.00 90.75 107 ARG A O 1
ATOM 790 N N . THR A 1 108 ? 7.214 -15.483 -38.589 1.00 90.94 108 THR A N 1
ATOM 791 C CA . THR A 1 108 ? 5.752 -15.674 -38.666 1.00 90.94 108 THR A CA 1
ATOM 792 C C . THR A 1 108 ? 5.042 -15.490 -37.322 1.00 90.94 108 THR A C 1
ATOM 794 O O . THR A 1 108 ? 3.819 -15.582 -37.240 1.00 90.94 108 THR A O 1
ATOM 797 N N . SER A 1 109 ? 5.797 -15.223 -36.261 1.00 92.19 109 SER A N 1
ATOM 798 C CA . SER A 1 109 ? 5.319 -15.144 -34.883 1.00 92.19 109 SER A CA 1
ATOM 799 C C . SER A 1 109 ? 6.119 -14.110 -34.105 1.00 92.19 109 SER A C 1
ATOM 801 O O . SER A 1 109 ? 7.323 -13.972 -34.347 1.00 92.19 109 SER A O 1
ATOM 803 N N . THR A 1 110 ? 5.489 -13.489 -33.114 1.00 92.44 110 THR A N 1
ATOM 804 C CA . THR A 1 110 ? 6.194 -12.672 -32.125 1.00 92.44 110 THR A CA 1
ATOM 805 C C . THR A 1 110 ? 6.771 -13.588 -31.054 1.00 92.44 110 THR A C 1
ATOM 807 O O . THR A 1 110 ? 6.060 -14.408 -30.469 1.00 92.44 110 THR A O 1
ATOM 810 N N . GLU A 1 111 ? 8.076 -13.490 -30.830 1.00 94.69 111 GLU A N 1
ATOM 811 C CA . GLU A 1 111 ? 8.769 -14.176 -29.743 1.00 94.69 111 GLU A CA 1
ATOM 812 C C . GLU A 1 111 ? 9.119 -13.150 -28.673 1.00 94.69 111 GLU A C 1
ATOM 814 O O . GLU A 1 111 ? 9.646 -12.085 -28.984 1.00 94.69 111 GLU A O 1
ATOM 819 N N . TRP A 1 112 ? 8.873 -13.487 -27.415 1.00 94.44 112 TRP A N 1
ATOM 820 C CA . TRP A 1 112 ? 9.532 -12.824 -26.301 1.00 94.44 112 TRP A CA 1
ATOM 821 C C . TRP A 1 112 ? 10.451 -13.822 -25.610 1.00 94.44 112 TRP A C 1
ATOM 823 O O . TRP A 1 112 ? 10.177 -15.028 -25.600 1.00 94.44 112 TRP A O 1
ATOM 833 N N . PHE A 1 113 ? 11.506 -13.322 -24.984 1.00 96.94 113 PHE A N 1
ATOM 834 C CA . PHE A 1 113 ? 12.320 -14.131 -24.098 1.00 96.94 113 PHE A CA 1
ATOM 835 C C . PHE A 1 113 ? 12.983 -13.310 -23.003 1.00 96.94 113 PHE A C 1
ATOM 837 O O . PHE A 1 113 ? 13.293 -12.136 -23.194 1.00 96.94 113 PHE A O 1
ATOM 844 N N . ILE A 1 114 ? 13.234 -13.964 -21.871 1.00 96.88 114 ILE A N 1
ATOM 845 C CA . ILE A 1 114 ? 14.156 -13.483 -20.847 1.00 96.88 114 ILE A CA 1
ATOM 846 C C . ILE A 1 114 ? 15.485 -14.219 -20.980 1.00 96.88 114 ILE A C 1
ATOM 848 O O . ILE A 1 114 ? 15.535 -15.451 -21.079 1.00 96.88 114 ILE A O 1
ATOM 852 N N . MET A 1 115 ? 16.565 -13.450 -20.995 1.00 97.62 115 MET A N 1
ATOM 853 C CA . MET A 1 115 ? 17.921 -13.974 -21.031 1.00 97.62 115 MET A CA 1
ATOM 854 C C . MET A 1 115 ? 18.332 -14.448 -19.641 1.00 97.62 115 MET A C 1
ATOM 856 O O . MET A 1 115 ? 18.410 -13.659 -18.705 1.00 97.62 115 MET A O 1
ATOM 860 N N . LEU A 1 116 ? 18.619 -15.739 -19.502 1.00 96.56 116 LEU A N 1
ATOM 861 C CA . LEU A 1 116 ? 19.129 -16.315 -18.258 1.00 96.56 116 LEU A CA 1
ATOM 862 C C . LEU A 1 116 ? 20.649 -16.174 -18.172 1.00 96.56 116 LEU A C 1
ATOM 864 O O . LEU A 1 116 ? 21.194 -15.854 -17.121 1.00 96.56 116 LEU A O 1
ATOM 868 N N . GLU A 1 117 ? 21.332 -16.418 -19.291 1.00 97.25 117 GLU A N 1
ATOM 869 C CA . GLU A 1 117 ? 22.789 -16.399 -19.400 1.00 97.25 117 GLU A CA 1
ATOM 870 C C . GLU A 1 117 ? 23.223 -15.945 -20.798 1.00 97.25 117 GLU A C 1
ATOM 872 O O . GLU A 1 117 ? 22.480 -16.093 -21.773 1.00 97.25 117 GLU A O 1
ATOM 877 N N . GLY A 1 118 ? 24.469 -15.481 -20.893 1.00 97.44 118 GLY A N 1
ATOM 878 C CA . GLY A 1 118 ? 25.115 -15.130 -22.155 1.00 97.44 118 GLY A CA 1
ATOM 879 C C . GLY A 1 118 ? 24.919 -13.672 -22.562 1.00 97.44 118 GLY A C 1
ATOM 880 O O . GLY A 1 118 ? 24.344 -12.867 -21.827 1.00 97.44 118 GLY A O 1
ATOM 881 N N . GLU A 1 119 ? 25.448 -13.351 -23.735 1.00 97.88 119 GLU A N 1
ATOM 882 C CA . GLU A 1 119 ? 25.322 -12.058 -24.403 1.00 97.88 119 GLU A CA 1
ATOM 883 C C . GLU A 1 119 ? 25.208 -12.276 -25.912 1.00 97.88 119 GLU A C 1
ATOM 885 O O . GLU A 1 119 ? 25.825 -13.183 -26.486 1.00 97.88 119 GLU A O 1
ATOM 890 N N . GLY A 1 120 ? 24.351 -11.476 -26.532 1.00 97.75 120 GLY A N 1
ATOM 891 C CA . GLY A 1 120 ? 24.006 -11.578 -27.938 1.00 97.75 120 GLY A CA 1
ATOM 892 C C . GLY A 1 120 ? 23.632 -10.223 -28.526 1.00 97.75 120 GLY A C 1
ATOM 893 O O . GLY A 1 120 ? 23.383 -9.242 -27.817 1.00 97.75 120 GLY A O 1
ATOM 894 N N . SER A 1 121 ? 23.527 -10.175 -29.847 1.00 97.88 121 SER A N 1
ATOM 895 C CA . SER A 1 121 ? 22.778 -9.132 -30.529 1.00 97.88 121 SER A CA 1
ATOM 896 C C . SER A 1 121 ? 21.918 -9.685 -31.651 1.00 97.88 121 SER A C 1
ATOM 898 O O . SER A 1 121 ? 22.192 -10.740 -32.232 1.00 97.88 121 SER A O 1
ATOM 900 N N . VAL A 1 122 ? 20.850 -8.948 -31.928 1.00 97.19 122 VAL A N 1
ATOM 901 C CA . VAL A 1 122 ? 20.080 -9.062 -33.158 1.00 97.19 122 VAL A CA 1
ATOM 902 C C . VAL A 1 122 ? 20.243 -7.764 -33.932 1.00 97.19 122 VAL A C 1
ATOM 904 O O . VAL A 1 122 ? 20.013 -6.677 -33.399 1.00 97.19 122 VAL A O 1
ATOM 907 N N . ASP A 1 123 ? 20.671 -7.882 -35.180 1.00 94.81 123 ASP A N 1
ATOM 908 C CA . ASP A 1 123 ? 21.015 -6.741 -36.014 1.00 94.81 123 ASP A CA 1
ATOM 909 C C . ASP A 1 123 ? 20.040 -6.662 -37.191 1.00 94.81 123 ASP A C 1
ATOM 911 O O . ASP A 1 123 ? 19.732 -7.671 -37.835 1.00 94.81 123 ASP A O 1
ATOM 915 N N . GLU A 1 124 ? 19.539 -5.462 -37.452 1.00 93.38 124 GLU A N 1
ATOM 916 C CA . GLU A 1 124 ? 18.667 -5.159 -38.582 1.00 93.38 124 GLU A CA 1
ATOM 917 C C . GLU A 1 124 ? 19.472 -5.009 -39.881 1.00 93.38 124 GLU A C 1
ATOM 919 O O . GLU A 1 124 ? 20.687 -4.799 -39.871 1.00 93.38 124 GLU A O 1
ATOM 924 N N . GLU A 1 125 ? 18.791 -5.113 -41.026 1.00 87.31 125 GLU A N 1
ATOM 925 C CA . GLU A 1 125 ? 19.425 -4.983 -42.348 1.00 87.31 125 GLU A CA 1
ATOM 926 C C . GLU A 1 125 ? 20.060 -3.604 -42.579 1.00 87.31 125 GLU A C 1
ATOM 928 O O . GLU A 1 125 ? 21.031 -3.492 -43.327 1.00 87.31 125 GLU A O 1
ATOM 933 N N . ASP A 1 126 ? 19.554 -2.563 -41.913 1.00 88.00 126 ASP A N 1
ATOM 934 C CA . ASP A 1 126 ? 20.108 -1.207 -41.967 1.00 88.00 126 ASP A CA 1
ATOM 935 C C . ASP A 1 126 ? 21.367 -1.018 -41.095 1.00 88.00 126 ASP A C 1
ATOM 937 O O . ASP A 1 126 ? 21.968 0.059 -41.087 1.00 88.00 126 ASP A O 1
ATOM 941 N N . GLY A 1 127 ? 21.796 -2.070 -40.388 1.00 87.38 127 GLY A N 1
ATOM 942 C CA . GLY A 1 127 ? 22.951 -2.069 -39.496 1.00 87.38 127 GLY A CA 1
ATOM 943 C C . GLY A 1 127 ? 22.636 -1.676 -38.050 1.00 87.38 127 GLY A C 1
ATOM 944 O O . GLY A 1 127 ? 23.554 -1.649 -37.223 1.00 87.38 127 GLY A O 1
ATOM 945 N N . THR A 1 128 ? 21.375 -1.394 -37.707 1.00 93.12 128 THR A N 1
ATOM 946 C CA . THR A 1 128 ? 20.961 -1.139 -36.321 1.00 93.12 128 THR A CA 1
ATOM 947 C C . THR A 1 128 ? 21.155 -2.395 -35.478 1.00 93.12 128 THR A C 1
ATOM 949 O O . THR A 1 128 ? 20.575 -3.443 -35.749 1.00 93.12 128 THR A O 1
ATOM 952 N N . ARG A 1 129 ? 21.975 -2.293 -34.430 1.00 96.50 129 ARG A N 1
ATOM 953 C CA . ARG A 1 129 ? 22.339 -3.413 -33.552 1.00 96.50 129 ARG A CA 1
ATOM 954 C C . ARG A 1 129 ? 21.625 -3.319 -32.208 1.00 96.50 129 ARG A C 1
ATOM 956 O O . ARG A 1 129 ? 21.874 -2.387 -31.442 1.00 96.50 129 ARG A O 1
ATOM 963 N N . HIS A 1 130 ? 20.845 -4.343 -31.872 1.00 97.19 130 HIS A N 1
ATOM 964 C CA . HIS A 1 130 ? 20.155 -4.481 -30.587 1.00 97.19 130 HIS A CA 1
ATOM 965 C C . HIS A 1 130 ? 20.866 -5.519 -29.728 1.00 97.19 130 HIS A C 1
ATOM 967 O O . HIS A 1 130 ? 20.747 -6.724 -29.954 1.00 97.19 130 HIS A O 1
ATOM 973 N N . ARG A 1 131 ? 21.654 -5.052 -28.759 1.00 97.75 131 ARG A N 1
ATOM 974 C CA . ARG A 1 131 ? 22.400 -5.925 -27.843 1.00 97.75 131 ARG A CA 1
ATOM 975 C C . ARG A 1 131 ? 21.533 -6.337 -26.664 1.00 97.75 131 ARG A C 1
ATOM 977 O O . ARG A 1 131 ? 20.742 -5.531 -26.186 1.00 97.75 131 ARG A O 1
ATOM 984 N N . PHE A 1 132 ? 21.746 -7.548 -26.174 1.00 97.75 132 PHE A N 1
ATOM 985 C CA . PHE A 1 132 ? 21.116 -8.072 -24.970 1.00 97.75 132 PHE A CA 1
ATOM 986 C C . PHE A 1 132 ? 22.083 -8.972 -24.197 1.00 97.75 132 PHE A C 1
ATOM 988 O O . PHE A 1 132 ? 22.971 -9.609 -24.771 1.00 97.75 132 PHE A O 1
ATOM 995 N N . ALA A 1 133 ? 21.892 -9.049 -22.889 1.00 97.75 133 ALA A N 1
ATOM 996 C CA . ALA A 1 133 ? 22.657 -9.882 -21.974 1.00 97.75 133 ALA A CA 1
ATOM 997 C C . ALA A 1 133 ? 21.743 -10.529 -20.922 1.00 97.75 133 ALA A C 1
ATOM 999 O O . ALA A 1 133 ? 20.535 -10.299 -20.886 1.00 97.75 133 ALA A O 1
ATOM 1000 N N . ALA A 1 134 ? 22.322 -11.371 -20.065 1.00 96.38 134 ALA A N 1
ATOM 1001 C CA . ALA A 1 134 ? 21.618 -11.986 -18.942 1.00 96.38 134 ALA A CA 1
ATOM 1002 C C . ALA A 1 134 ? 20.832 -10.953 -18.107 1.00 96.38 134 ALA A C 1
ATOM 1004 O O . ALA A 1 134 ? 21.376 -9.936 -17.679 1.00 96.38 134 ALA A O 1
ATOM 1005 N N . GLY A 1 135 ? 19.559 -11.250 -17.850 1.00 93.19 135 GLY A N 1
ATOM 1006 C CA . GLY A 1 135 ? 18.608 -10.379 -17.163 1.00 93.19 135 GLY A CA 1
ATOM 1007 C C . GLY A 1 135 ? 17.728 -9.543 -18.092 1.00 93.19 135 GLY A C 1
ATOM 1008 O O . GLY A 1 135 ? 16.678 -9.091 -17.643 1.00 93.19 135 GLY A O 1
ATOM 1009 N N . ASP A 1 136 ? 18.093 -9.366 -19.364 1.00 96.81 136 ASP A N 1
ATOM 1010 C CA . ASP A 1 136 ? 17.290 -8.584 -20.306 1.00 96.81 136 ASP A CA 1
ATOM 1011 C C . ASP A 1 136 ? 16.047 -9.349 -20.776 1.00 96.81 136 ASP A C 1
ATOM 1013 O O . ASP A 1 136 ? 16.060 -10.574 -20.951 1.00 96.81 136 ASP A O 1
ATOM 1017 N N . VAL A 1 137 ? 14.975 -8.601 -21.036 1.00 96.00 137 VAL A N 1
ATOM 1018 C CA . VAL A 1 137 ? 13.798 -9.075 -21.771 1.00 96.00 137 VAL A CA 1
ATOM 1019 C C . VAL A 1 137 ? 13.893 -8.566 -23.197 1.00 96.00 137 VAL A C 1
ATOM 1021 O O . VAL A 1 137 ? 14.087 -7.374 -23.433 1.00 96.00 137 VAL A O 1
ATOM 1024 N N . VAL A 1 138 ? 13.711 -9.474 -24.146 1.00 96.81 138 VAL A N 1
ATOM 1025 C CA . VAL A 1 138 ? 13.772 -9.184 -25.574 1.00 96.81 138 VAL A CA 1
ATOM 1026 C C . VAL A 1 138 ? 12.457 -9.565 -26.223 1.00 96.81 138 VAL A C 1
ATOM 1028 O O . VAL A 1 138 ? 11.931 -10.655 -25.991 1.00 96.81 138 VAL A O 1
ATOM 1031 N N . VAL A 1 139 ? 11.947 -8.682 -27.074 1.00 95.56 139 VAL A N 1
ATOM 1032 C CA . VAL A 1 139 ? 10.821 -8.954 -27.963 1.00 95.56 139 VAL A CA 1
ATOM 1033 C C . VAL A 1 139 ? 11.325 -8.918 -29.396 1.00 95.56 139 VAL A C 1
ATOM 1035 O O . VAL A 1 139 ? 11.889 -7.919 -29.835 1.00 95.56 139 VAL A O 1
ATOM 1038 N N . LEU A 1 140 ? 11.108 -10.011 -30.122 1.00 95.06 140 LEU A N 1
ATOM 1039 C CA . LEU A 1 140 ? 11.307 -10.125 -31.562 1.00 95.06 140 LEU A CA 1
ATOM 1040 C C . LEU A 1 140 ? 9.938 -10.188 -32.234 1.00 95.06 140 LEU A C 1
ATOM 1042 O O . LEU A 1 140 ? 9.312 -11.258 -32.235 1.00 95.06 140 LEU A O 1
ATOM 1046 N N . PRO A 1 141 ? 9.454 -9.066 -32.787 1.00 93.12 141 PRO A N 1
ATOM 1047 C CA . PRO A 1 141 ? 8.144 -9.024 -33.412 1.00 93.12 141 PRO A CA 1
ATOM 1048 C C . PRO A 1 141 ? 8.035 -9.970 -34.611 1.00 93.12 141 PRO A C 1
ATOM 1050 O O . PRO A 1 141 ? 9.013 -10.268 -35.308 1.00 93.12 141 PRO A O 1
ATOM 1053 N N . ARG A 1 142 ? 6.806 -10.406 -34.898 1.00 91.12 142 ARG A N 1
ATOM 1054 C CA . ARG A 1 142 ? 6.449 -10.951 -36.213 1.00 91.12 142 ARG A CA 1
ATOM 1055 C C . ARG A 1 142 ? 6.928 -9.984 -37.304 1.00 91.12 142 ARG A C 1
ATOM 1057 O O . ARG A 1 142 ? 6.841 -8.774 -37.147 1.00 91.12 142 ARG A O 1
ATOM 1064 N N . GLY A 1 143 ? 7.422 -10.526 -38.410 1.00 91.25 143 GLY A N 1
ATOM 1065 C CA . GLY A 1 143 ? 7.946 -9.751 -39.531 1.00 91.25 143 GLY A CA 1
ATOM 1066 C C . GLY A 1 143 ? 9.416 -9.363 -39.391 1.00 91.25 143 GLY A C 1
ATOM 1067 O O . GLY A 1 143 ? 10.026 -9.025 -40.397 1.00 91.25 143 GLY A O 1
ATOM 1068 N N . TRP A 1 144 ? 10.020 -9.480 -38.202 1.00 94.19 144 TRP A N 1
ATOM 1069 C CA . TRP A 1 144 ? 11.458 -9.262 -38.054 1.00 94.19 144 TRP A CA 1
ATOM 1070 C C . TRP A 1 144 ? 12.262 -10.265 -38.896 1.00 94.19 144 TRP A C 1
ATOM 1072 O O . TRP A 1 144 ? 11.998 -11.469 -38.856 1.00 94.19 144 TRP A O 1
ATOM 1082 N N . SER A 1 145 ? 13.267 -9.776 -39.612 1.00 93.69 145 SER A N 1
ATOM 1083 C CA . SER A 1 145 ? 14.361 -10.538 -40.219 1.00 93.69 145 SER A CA 1
ATOM 1084 C C . SER A 1 145 ? 15.658 -9.785 -39.952 1.00 93.69 145 SER A C 1
ATOM 1086 O O . SER A 1 145 ? 15.654 -8.568 -39.776 1.00 93.69 145 SER A O 1
ATOM 1088 N N . GLY A 1 146 ? 16.773 -10.501 -39.881 1.00 94.25 146 GLY A N 1
ATOM 1089 C CA . GLY A 1 146 ? 18.043 -9.871 -39.542 1.00 94.25 146 GLY A CA 1
ATOM 1090 C C . GLY A 1 146 ? 19.128 -10.869 -39.198 1.00 94.25 146 GLY A C 1
ATOM 1091 O O . GLY A 1 146 ? 18.992 -12.074 -39.429 1.00 94.25 146 GLY A O 1
ATOM 1092 N N . ARG A 1 147 ? 20.226 -10.374 -38.642 1.00 94.94 147 ARG A N 1
ATOM 1093 C CA . ARG A 1 147 ? 21.367 -11.182 -38.211 1.00 94.94 147 ARG A CA 1
ATOM 1094 C C . ARG A 1 147 ? 21.281 -11.465 -36.718 1.00 94.94 147 ARG A C 1
ATOM 1096 O O . ARG A 1 147 ? 20.877 -10.609 -35.943 1.00 94.94 147 ARG A O 1
ATOM 1103 N N . TRP A 1 148 ? 21.693 -12.660 -36.324 1.00 96.44 148 TRP A N 1
ATOM 1104 C CA . TRP A 1 148 ? 22.021 -12.973 -34.939 1.00 96.44 148 TRP A CA 1
ATOM 1105 C C . TRP A 1 148 ? 23.532 -13.071 -34.787 1.00 96.44 148 TRP A C 1
ATOM 1107 O O . TRP A 1 148 ? 24.185 -13.737 -35.591 1.00 96.44 148 TRP A O 1
ATOM 1117 N N . ASP A 1 149 ? 24.052 -12.483 -33.717 1.00 97.06 149 ASP A N 1
ATOM 1118 C CA . ASP A 1 149 ? 25.412 -12.707 -33.242 1.00 97.06 149 ASP A CA 1
ATOM 1119 C C . ASP A 1 149 ? 25.356 -13.122 -31.771 1.00 97.06 149 ASP A C 1
ATOM 1121 O O . ASP A 1 149 ? 24.937 -12.355 -30.908 1.00 97.06 149 ASP A O 1
ATOM 1125 N N . VAL A 1 150 ? 25.770 -14.350 -31.479 1.00 97.31 150 VAL A N 1
ATOM 1126 C CA . VAL A 1 150 ? 25.951 -14.869 -30.123 1.00 97.31 150 VAL A CA 1
ATOM 1127 C C . VAL A 1 150 ? 27.401 -14.645 -29.727 1.00 97.31 150 VAL A C 1
ATOM 1129 O O . VAL A 1 150 ? 28.286 -15.355 -30.208 1.00 97.31 150 VAL A O 1
ATOM 1132 N N . GLN A 1 151 ? 27.642 -13.657 -28.865 1.00 96.94 151 GLN A N 1
ATOM 1133 C CA . GLN A 1 151 ? 28.993 -13.341 -28.393 1.00 96.94 151 GLN A CA 1
ATOM 1134 C C . GLN A 1 151 ? 29.429 -14.222 -27.218 1.00 96.94 151 GLN A C 1
ATOM 1136 O O . GLN A 1 151 ? 30.620 -14.462 -27.057 1.00 96.94 151 GLN A O 1
ATOM 1141 N N . LYS A 1 152 ? 28.476 -14.736 -26.435 1.00 97.38 152 LYS A N 1
ATOM 1142 C CA . LYS A 1 152 ? 28.703 -15.710 -25.360 1.00 97.38 152 LYS A CA 1
ATOM 1143 C C . LYS A 1 152 ? 27.537 -16.678 -25.300 1.00 97.38 152 LYS A C 1
ATOM 1145 O O . LYS A 1 152 ? 26.402 -16.242 -25.452 1.00 97.38 152 LYS A O 1
ATOM 1150 N N . ASP A 1 153 ? 27.794 -17.948 -25.004 1.00 97.38 153 ASP A N 1
ATOM 1151 C CA . ASP A 1 153 ? 26.779 -19.007 -24.916 1.00 97.38 153 ASP A CA 1
ATOM 1152 C C . ASP A 1 153 ? 25.455 -18.558 -24.268 1.00 97.38 153 ASP A C 1
ATOM 1154 O O . ASP A 1 153 ? 25.364 -18.363 -23.050 1.00 97.38 153 ASP A O 1
ATOM 1158 N N . LEU A 1 154 ? 24.400 -18.462 -25.080 1.00 96.88 154 LEU A N 1
ATOM 1159 C CA . LEU A 1 154 ? 23.081 -18.005 -24.655 1.00 96.88 154 LEU A CA 1
ATOM 1160 C C . LEU A 1 154 ? 22.296 -19.108 -23.957 1.00 96.88 154 LEU A C 1
ATOM 1162 O O . LEU A 1 154 ? 22.325 -20.274 -24.362 1.00 96.88 154 LEU A O 1
ATOM 1166 N N . HIS A 1 155 ? 21.489 -18.703 -22.983 1.00 98.12 155 HIS A N 1
ATOM 1167 C CA . HIS A 1 155 ? 20.404 -19.508 -22.437 1.00 98.12 155 HIS A CA 1
ATOM 1168 C C . HIS A 1 155 ? 19.210 -18.603 -22.133 1.00 98.12 155 HIS A C 1
ATOM 1170 O O . HIS A 1 155 ? 19.369 -17.576 -21.474 1.00 98.12 155 HIS A O 1
ATOM 1176 N N . LYS A 1 156 ? 18.022 -18.956 -22.633 1.00 97.69 156 LYS A N 1
ATOM 1177 C CA . LYS A 1 156 ? 16.815 -18.130 -22.514 1.00 97.69 156 LYS A CA 1
ATOM 1178 C C . LYS A 1 156 ? 15.556 -18.958 -22.288 1.00 97.69 156 LYS A C 1
ATOM 1180 O O . LYS A 1 156 ? 15.430 -20.056 -22.832 1.00 97.69 156 LYS A O 1
ATOM 1185 N N . VAL A 1 157 ? 14.595 -18.379 -21.574 1.00 97.94 157 VAL A N 1
ATOM 1186 C CA . VAL A 1 157 ? 13.202 -18.853 -21.545 1.00 97.94 157 VAL A CA 1
ATOM 1187 C C . VAL A 1 157 ? 12.393 -17.982 -22.490 1.00 97.94 157 VAL A C 1
ATOM 1189 O O . VAL A 1 157 ? 12.492 -16.759 -22.434 1.00 97.94 157 VAL A O 1
ATOM 1192 N N . TRP A 1 158 ? 11.615 -18.610 -23.365 1.00 97.38 158 TRP A N 1
ATOM 1193 C CA . TRP A 1 158 ? 10.846 -17.948 -24.409 1.00 97.38 158 TRP A CA 1
ATOM 1194 C C . TRP A 1 158 ? 9.360 -18.287 -24.311 1.00 97.38 158 TRP A C 1
ATOM 1196 O O . TRP A 1 158 ? 8.988 -19.407 -23.947 1.00 97.38 158 TRP A O 1
ATOM 1206 N N . ALA A 1 159 ? 8.507 -17.351 -24.730 1.00 95.31 159 ALA A N 1
ATOM 1207 C CA . ALA A 1 159 ? 7.222 -17.720 -25.309 1.00 95.31 159 ALA A CA 1
ATOM 1208 C C . ALA A 1 159 ? 7.058 -17.128 -26.705 1.00 95.31 159 ALA A C 1
ATOM 1210 O O . ALA A 1 159 ? 7.482 -16.016 -27.014 1.00 95.31 159 ALA A O 1
ATOM 1211 N N . VAL A 1 160 ? 6.415 -17.908 -27.557 1.00 93.50 160 VAL A N 1
ATOM 1212 C CA . VAL A 1 160 ? 6.102 -17.551 -28.931 1.00 93.50 160 VAL A CA 1
ATOM 1213 C C . VAL A 1 160 ? 4.598 -17.472 -29.058 1.00 93.50 160 VAL A C 1
ATOM 1215 O O . VAL A 1 160 ? 3.887 -18.381 -28.629 1.00 93.50 160 VAL A O 1
ATOM 1218 N N . HIS A 1 161 ? 4.128 -16.401 -29.680 1.00 90.50 161 HIS A N 1
ATOM 1219 C CA . HIS A 1 161 ? 2.732 -16.200 -29.999 1.00 90.50 161 HIS A CA 1
ATOM 1220 C C . HIS A 1 161 ? 2.549 -16.043 -31.513 1.00 90.50 161 HIS A C 1
ATOM 1222 O O . HIS A 1 161 ? 3.210 -15.224 -32.159 1.00 90.50 161 HIS A O 1
ATOM 1228 N N . THR A 1 162 ? 1.615 -16.803 -32.082 1.00 88.19 162 THR A N 1
ATOM 1229 C CA . THR A 1 162 ? 1.245 -16.689 -33.499 1.00 88.19 162 THR A CA 1
ATOM 1230 C C . THR A 1 162 ? -0.001 -15.814 -33.657 1.00 88.19 162 THR A C 1
ATOM 1232 O O . THR A 1 162 ? -1.085 -16.227 -33.268 1.00 88.19 162 THR A O 1
ATOM 1235 N N . HIS A 1 163 ? 0.141 -14.639 -34.279 1.00 84.50 163 HIS A N 1
ATOM 1236 C CA . HIS A 1 163 ? -0.974 -13.751 -34.648 1.00 84.50 163 HIS A CA 1
ATOM 1237 C C . HIS A 1 163 ? -0.963 -13.426 -36.143 1.00 84.50 163 HIS A C 1
ATOM 1239 O O . HIS A 1 163 ? 0.060 -13.582 -36.816 1.00 84.50 163 HIS A O 1
ATOM 1245 N N . ALA A 1 164 ? -2.097 -12.927 -36.648 1.00 81.75 164 ALA A N 1
ATOM 1246 C CA . ALA A 1 164 ? -2.175 -12.262 -37.947 1.00 81.75 164 ALA A CA 1
ATOM 1247 C C . ALA A 1 164 ? -1.236 -11.045 -38.001 1.00 81.75 164 ALA A C 1
ATOM 1249 O O . ALA A 1 164 ? -0.886 -10.479 -36.969 1.00 81.75 164 ALA A O 1
ATOM 1250 N N . ASP A 1 165 ? -0.821 -10.655 -39.203 1.00 78.25 165 ASP A N 1
ATOM 1251 C CA . ASP A 1 165 ? -0.071 -9.414 -39.377 1.00 78.25 165 ASP A CA 1
ATOM 1252 C C . ASP A 1 165 ? -0.958 -8.217 -39.010 1.00 78.25 165 ASP A C 1
ATOM 1254 O O . ASP A 1 165 ? -2.102 -8.122 -39.460 1.00 78.25 165 ASP A O 1
ATOM 1258 N N . ASP A 1 166 ? -0.441 -7.342 -38.157 1.00 72.81 166 ASP A N 1
ATOM 1259 C CA . ASP A 1 166 ? -1.131 -6.165 -37.647 1.00 72.81 166 ASP A CA 1
ATOM 1260 C C . ASP A 1 166 ? -0.469 -4.849 -38.093 1.00 72.81 166 ASP A C 1
ATOM 1262 O O . ASP A 1 166 ? -0.866 -3.779 -37.626 1.00 72.81 166 ASP A O 1
ATOM 1266 N N . GLY A 1 167 ? 0.497 -4.920 -39.021 1.00 69.94 167 GLY A N 1
ATOM 1267 C CA . GLY A 1 167 ? 1.122 -3.768 -39.676 1.00 69.94 167 GLY A CA 1
ATOM 1268 C C . GLY A 1 167 ? 2.007 -2.913 -38.764 1.00 69.94 167 GLY A C 1
ATOM 1269 O O . GLY A 1 167 ? 2.265 -1.751 -39.083 1.00 69.94 167 GLY A O 1
ATOM 1270 N N . ARG A 1 168 ? 2.430 -3.442 -37.609 1.00 72.12 168 ARG A N 1
ATOM 1271 C CA . ARG A 1 168 ? 3.246 -2.721 -36.617 1.00 72.12 168 ARG A CA 1
ATOM 1272 C C . ARG A 1 168 ? 4.745 -2.883 -36.866 1.00 72.12 168 ARG A C 1
ATOM 1274 O O . ARG A 1 168 ? 5.174 -3.645 -37.724 1.00 72.12 168 ARG A O 1
ATOM 1281 N N . SER A 1 169 ? 5.536 -2.139 -36.086 1.00 79.44 169 SER A N 1
ATOM 1282 C CA . SER A 1 169 ? 6.999 -2.192 -36.136 1.00 79.44 169 SER A CA 1
ATOM 1283 C C . SER A 1 169 ? 7.517 -3.619 -35.976 1.00 79.44 169 SER A C 1
ATOM 1285 O O . SER A 1 169 ? 7.131 -4.337 -35.051 1.00 79.44 169 SER A O 1
ATOM 1287 N N . THR A 1 170 ? 8.441 -3.981 -36.858 1.00 87.62 170 THR A N 1
ATOM 1288 C CA . THR A 1 170 ? 9.173 -5.246 -36.834 1.00 87.62 170 THR A CA 1
ATOM 1289 C C . THR A 1 170 ? 10.494 -5.140 -36.070 1.00 87.62 170 THR A C 1
ATOM 1291 O O . THR A 1 170 ? 11.204 -6.134 -35.961 1.00 87.62 170 THR A O 1
ATOM 1294 N N . SER A 1 171 ? 10.845 -3.954 -35.557 1.00 92.75 171 SER A N 1
ATOM 1295 C CA . SER A 1 171 ? 12.116 -3.714 -34.865 1.00 92.75 171 SER A CA 1
ATOM 1296 C C . SER A 1 171 ? 12.136 -4.390 -33.480 1.00 92.75 171 SER A C 1
ATOM 1298 O O . SER A 1 171 ? 11.133 -4.319 -32.757 1.00 92.75 171 SER A O 1
ATOM 1300 N N . PRO A 1 172 ? 13.240 -5.058 -33.094 1.00 95.75 172 PRO A N 1
ATOM 1301 C CA . PRO A 1 172 ? 13.405 -5.642 -31.768 1.00 95.75 172 PRO A CA 1
ATOM 1302 C C . PRO A 1 172 ? 13.242 -4.626 -30.635 1.00 95.75 172 PRO A C 1
ATOM 1304 O O . PRO A 1 172 ? 13.634 -3.467 -30.747 1.00 95.75 172 PRO A O 1
ATOM 1307 N N . VAL A 1 173 ? 12.712 -5.083 -29.500 1.00 94.50 173 VAL A N 1
ATOM 1308 C CA . VAL A 1 173 ? 12.631 -4.287 -28.267 1.00 94.50 173 VAL A CA 1
ATOM 1309 C C . VAL A 1 173 ? 13.455 -4.969 -27.188 1.00 94.50 173 VAL A C 1
ATOM 1311 O O . VAL A 1 173 ? 13.199 -6.130 -26.870 1.00 94.50 173 VAL A O 1
ATOM 1314 N N . ILE A 1 174 ? 14.417 -4.244 -26.614 1.00 95.38 174 ILE A N 1
ATOM 1315 C CA . ILE A 1 174 ? 15.231 -4.704 -25.485 1.00 95.38 174 ILE A CA 1
ATOM 1316 C C . ILE A 1 174 ? 14.866 -3.882 -24.251 1.00 95.38 174 ILE A C 1
ATOM 1318 O O . ILE A 1 174 ? 14.972 -2.656 -24.265 1.00 95.38 174 ILE A O 1
ATOM 1322 N N . ALA A 1 175 ? 14.452 -4.556 -23.183 1.00 92.25 175 ALA A N 1
ATOM 1323 C CA . ALA A 1 175 ? 14.247 -3.957 -21.873 1.00 92.25 175 ALA A CA 1
ATOM 1324 C C . ALA A 1 175 ? 15.282 -4.523 -20.902 1.00 92.25 175 ALA A C 1
ATOM 1326 O O . ALA A 1 175 ? 15.273 -5.719 -20.604 1.00 92.25 175 ALA A O 1
ATOM 1327 N N . THR A 1 176 ? 16.162 -3.660 -20.400 1.00 90.88 176 THR A N 1
ATOM 1328 C CA . THR A 1 176 ? 17.141 -4.034 -19.371 1.00 90.88 176 THR A CA 1
ATOM 1329 C C . THR A 1 176 ? 16.488 -4.053 -17.983 1.00 90.88 176 THR A C 1
ATOM 1331 O O . THR A 1 176 ? 15.475 -3.375 -17.783 1.00 90.88 176 THR A O 1
ATOM 1334 N N . PRO A 1 177 ? 17.041 -4.765 -16.980 1.00 85.19 177 PRO A N 1
ATOM 1335 C CA . PRO A 1 177 ? 16.469 -4.822 -15.631 1.00 85.19 177 PRO A CA 1
ATOM 1336 C C . PRO A 1 177 ? 16.149 -3.456 -15.005 1.00 85.19 177 PRO A C 1
ATOM 1338 O O . PRO A 1 177 ? 15.155 -3.324 -14.291 1.00 85.19 177 PRO A O 1
ATOM 1341 N N . SER A 1 178 ? 16.955 -2.426 -15.288 1.00 75.50 178 SER A N 1
ATOM 1342 C CA . SER A 1 178 ? 16.731 -1.057 -14.797 1.00 75.50 178 SER A CA 1
ATOM 1343 C C . SER A 1 178 ? 15.562 -0.345 -15.487 1.00 75.50 178 SER A C 1
ATOM 1345 O O . SER A 1 178 ? 15.000 0.587 -14.919 1.00 75.50 178 SER A O 1
ATOM 1347 N N . GLN A 1 179 ? 15.174 -0.791 -16.684 1.00 75.88 179 GLN A N 1
ATOM 1348 C CA . GLN A 1 179 ? 14.040 -0.279 -17.460 1.00 75.88 179 GLN A CA 1
ATOM 1349 C C . GLN A 1 179 ? 12.744 -1.068 -17.206 1.00 75.88 179 GLN A C 1
ATOM 1351 O O . GLN A 1 179 ? 11.675 -0.639 -17.632 1.00 75.88 179 GLN A O 1
ATOM 1356 N N . MET A 1 180 ? 12.811 -2.208 -16.508 1.00 82.94 180 MET A N 1
ATOM 1357 C CA . MET A 1 180 ? 11.653 -3.050 -16.186 1.00 82.94 180 MET A CA 1
ATOM 1358 C C . MET A 1 180 ? 10.842 -2.480 -15.012 1.00 82.94 180 MET A C 1
ATOM 1360 O O . MET A 1 180 ? 10.824 -3.055 -13.920 1.00 82.94 180 MET A O 1
ATOM 1364 N N . SER A 1 181 ? 10.176 -1.344 -15.209 1.00 82.25 181 SER A N 1
ATOM 1365 C CA . SER A 1 181 ? 9.111 -0.863 -14.317 1.00 82.25 181 SER A CA 1
ATOM 1366 C C . SER A 1 181 ? 7.773 -1.514 -14.665 1.00 82.25 181 SER A C 1
ATOM 1368 O O . SER A 1 181 ? 7.585 -1.950 -15.798 1.00 82.25 181 SER A O 1
ATOM 1370 N N . ASP A 1 182 ? 6.837 -1.543 -13.717 1.00 84.81 182 ASP A N 1
ATOM 1371 C CA . ASP A 1 182 ? 5.480 -2.043 -13.957 1.00 84.81 182 ASP A CA 1
ATOM 1372 C C . ASP A 1 182 ? 4.835 -1.353 -15.172 1.00 84.81 182 ASP A C 1
ATOM 1374 O O . ASP A 1 182 ? 4.843 -0.124 -15.282 1.00 84.81 182 ASP A O 1
ATOM 1378 N N . GLY A 1 183 ? 4.287 -2.151 -16.091 1.00 87.38 183 GLY A N 1
ATOM 1379 C CA . GLY A 1 183 ? 3.726 -1.678 -17.355 1.00 87.38 183 GLY A CA 1
ATOM 1380 C C . GLY A 1 183 ? 4.075 -2.555 -18.557 1.00 87.38 183 GLY A C 1
ATOM 1381 O O . GLY A 1 183 ? 4.735 -3.589 -18.444 1.00 87.38 183 GLY A O 1
ATOM 1382 N N . ASP A 1 184 ? 3.597 -2.142 -19.731 1.00 90.62 184 ASP A N 1
ATOM 1383 C CA . ASP A 1 184 ? 3.825 -2.854 -20.990 1.00 90.62 184 ASP A CA 1
ATOM 1384 C C . ASP A 1 184 ? 5.210 -2.490 -21.555 1.00 90.62 184 ASP A C 1
ATOM 1386 O O . ASP A 1 184 ? 5.455 -1.337 -21.904 1.00 90.62 184 ASP A O 1
ATOM 1390 N N . ILE A 1 185 ? 6.099 -3.481 -21.689 1.00 86.94 185 ILE A N 1
ATOM 1391 C CA . ILE A 1 185 ? 7.340 -3.372 -22.480 1.00 86.94 185 ILE A CA 1
ATOM 1392 C C . ILE A 1 185 ? 6.987 -3.339 -23.970 1.00 86.94 185 ILE A C 1
ATOM 1394 O O . ILE A 1 185 ? 7.607 -2.637 -24.766 1.00 86.94 185 ILE A O 1
ATOM 1398 N N . TYR A 1 186 ? 5.981 -4.124 -24.351 1.00 88.56 186 TYR A N 1
ATOM 1399 C CA . TYR A 1 186 ? 5.510 -4.247 -25.721 1.00 88.56 186 TYR A CA 1
ATOM 1400 C C . TYR A 1 186 ? 4.006 -4.495 -25.731 1.00 88.56 186 TYR A C 1
ATOM 1402 O O . TYR A 1 186 ? 3.505 -5.300 -24.947 1.00 88.56 186 TYR A O 1
ATOM 1410 N N . LYS A 1 187 ? 3.285 -3.840 -26.645 1.00 86.81 187 LYS A N 1
ATOM 1411 C CA . LYS A 1 187 ? 1.846 -4.043 -26.837 1.00 86.81 187 LYS A CA 1
ATOM 1412 C C . LYS A 1 187 ? 1.478 -4.026 -28.318 1.00 86.81 187 LYS A C 1
ATOM 1414 O O . LYS A 1 187 ? 1.558 -2.990 -28.984 1.00 86.81 187 LYS A O 1
ATOM 1419 N N . ALA A 1 188 ? 1.014 -5.166 -28.816 1.00 80.75 188 ALA A N 1
ATOM 1420 C CA . ALA A 1 188 ? 0.596 -5.368 -30.196 1.00 80.75 188 ALA A CA 1
ATOM 1421 C C . ALA A 1 188 ? -0.724 -6.140 -30.282 1.00 80.75 188 ALA A C 1
ATOM 1423 O O . ALA A 1 188 ? -0.794 -7.320 -29.955 1.00 80.75 188 ALA A O 1
ATOM 1424 N N . GLY A 1 189 ? -1.787 -5.459 -30.710 1.00 80.00 189 GLY A N 1
ATOM 1425 C CA . GLY A 1 189 ? -3.124 -6.028 -30.836 1.00 80.00 189 GLY A CA 1
ATOM 1426 C C . GLY A 1 189 ? -3.608 -6.587 -29.503 1.00 80.00 189 GLY A C 1
ATOM 1427 O O . GLY A 1 189 ? -3.660 -5.866 -28.508 1.00 80.00 189 GLY A O 1
ATOM 1428 N N . ASP A 1 190 ? -3.909 -7.883 -29.508 1.00 83.25 190 ASP A N 1
ATOM 1429 C CA . ASP A 1 190 ? -4.337 -8.656 -28.341 1.00 83.25 190 ASP A CA 1
ATOM 1430 C C . ASP A 1 190 ? -3.147 -9.290 -27.586 1.00 83.25 190 ASP A C 1
ATOM 1432 O O . ASP A 1 190 ? -3.342 -10.186 -26.768 1.00 83.25 190 ASP A O 1
ATOM 1436 N N . THR A 1 191 ? -1.910 -8.884 -27.888 1.00 86.75 191 THR A N 1
ATOM 1437 C CA . THR A 1 191 ? -0.681 -9.380 -27.253 1.00 86.75 191 THR A CA 1
ATOM 1438 C C . THR A 1 191 ? 0.019 -8.266 -26.485 1.00 86.75 191 THR A C 1
ATOM 1440 O O . THR A 1 191 ? 0.219 -7.166 -27.004 1.00 86.75 191 THR A O 1
ATOM 1443 N N . ALA A 1 192 ? 0.455 -8.559 -25.264 1.00 90.31 192 ALA A N 1
ATOM 1444 C CA . ALA A 1 192 ? 1.313 -7.675 -24.486 1.00 90.31 192 ALA A CA 1
ATOM 1445 C C . ALA A 1 192 ? 2.445 -8.457 -23.814 1.00 90.31 192 ALA A C 1
ATOM 1447 O O . ALA A 1 192 ? 2.230 -9.569 -23.333 1.00 90.31 192 ALA A O 1
ATOM 1448 N N . VAL A 1 193 ? 3.633 -7.855 -23.763 1.00 91.25 193 VAL A N 1
ATOM 1449 C CA . VAL A 1 193 ? 4.730 -8.243 -22.869 1.00 91.25 193 VAL A CA 1
ATOM 1450 C C . VAL A 1 193 ? 4.774 -7.200 -21.764 1.00 91.25 193 VAL A C 1
ATOM 1452 O O . VAL A 1 193 ? 4.994 -6.020 -22.038 1.00 91.25 193 VAL A O 1
ATOM 1455 N N . ARG A 1 194 ? 4.531 -7.618 -20.526 1.00 93.44 194 ARG A N 1
ATOM 1456 C CA . ARG A 1 194 ? 4.313 -6.732 -19.382 1.00 93.44 194 ARG A CA 1
ATOM 1457 C C . ARG A 1 194 ? 5.195 -7.120 -18.213 1.00 93.44 194 ARG A C 1
ATOM 1459 O O . ARG A 1 194 ? 5.306 -8.299 -17.899 1.00 93.44 194 ARG A O 1
ATOM 1466 N N . VAL A 1 195 ? 5.729 -6.126 -17.520 1.00 92.75 195 VAL A N 1
ATOM 1467 C CA . VAL A 1 195 ? 6.238 -6.288 -16.158 1.00 92.75 195 VAL A CA 1
ATOM 1468 C C . VAL A 1 195 ? 5.113 -5.944 -15.197 1.00 92.75 195 VAL A C 1
ATOM 1470 O O . VAL A 1 195 ? 4.421 -4.941 -15.380 1.00 92.75 195 VAL A O 1
ATOM 1473 N N . TRP A 1 196 ? 4.919 -6.758 -14.174 1.00 92.69 196 TRP A N 1
ATOM 1474 C CA . TRP A 1 196 ? 4.007 -6.427 -13.091 1.00 92.69 196 TRP A CA 1
ATOM 1475 C C . TRP A 1 196 ? 4.608 -6.801 -11.749 1.00 92.69 196 TRP A C 1
ATOM 1477 O O . TRP A 1 196 ? 5.339 -7.789 -11.625 1.00 92.69 196 TRP A O 1
ATOM 1487 N N . THR A 1 197 ? 4.252 -6.017 -10.740 1.00 87.88 197 THR A N 1
ATOM 1488 C CA . THR A 1 197 ? 4.509 -6.325 -9.345 1.00 87.88 197 THR A CA 1
ATOM 1489 C C . THR A 1 197 ? 3.179 -6.588 -8.653 1.00 87.88 197 THR A C 1
ATOM 1491 O O . THR A 1 197 ? 2.222 -5.824 -8.776 1.00 87.88 197 THR A O 1
ATOM 1494 N N . ARG A 1 198 ? 3.098 -7.695 -7.920 1.00 86.25 198 ARG A N 1
ATOM 1495 C CA . ARG A 1 198 ? 1.950 -8.042 -7.090 1.00 86.25 198 ARG A CA 1
ATOM 1496 C C . ARG A 1 198 ? 2.403 -8.095 -5.644 1.00 86.25 198 ARG A C 1
ATOM 1498 O O . ARG A 1 198 ? 3.314 -8.847 -5.309 1.00 86.25 198 ARG A O 1
ATOM 1505 N N . GLN A 1 199 ? 1.783 -7.274 -4.807 1.00 84.88 199 GLN A N 1
ATOM 1506 C CA . GLN A 1 199 ? 2.019 -7.300 -3.367 1.00 84.88 199 GLN A CA 1
ATOM 1507 C C . GLN A 1 199 ? 1.402 -8.560 -2.737 1.00 84.88 199 GLN A C 1
ATOM 1509 O O . GLN A 1 199 ? 0.557 -9.197 -3.380 1.00 84.88 199 GLN A O 1
ATOM 1514 N N . PRO A 1 200 ? 1.841 -8.957 -1.528 1.00 84.12 200 PRO A N 1
ATOM 1515 C CA . PRO A 1 200 ? 1.292 -10.110 -0.829 1.00 84.12 200 PRO A CA 1
ATOM 1516 C C . PRO A 1 200 ? -0.232 -10.068 -0.705 1.00 84.12 200 PRO A C 1
ATOM 1518 O O . PRO A 1 200 ? -0.822 -9.009 -0.512 1.00 84.12 200 PRO A O 1
ATOM 1521 N N . GLY A 1 201 ? -0.860 -11.235 -0.790 1.00 64.94 201 GLY A N 1
ATOM 1522 C CA . GLY A 1 201 ? -2.304 -11.389 -0.665 1.00 64.94 201 GLY A CA 1
ATOM 1523 C C . GLY A 1 201 ? -2.908 -12.363 -1.681 1.00 64.94 201 GLY A C 1
ATOM 1524 O O . GLY A 1 201 ? -2.269 -12.721 -2.679 1.00 64.94 201 GLY A O 1
ATOM 1525 N N . PRO A 1 202 ? -4.148 -12.814 -1.428 1.00 77.00 202 PRO A N 1
ATOM 1526 C CA . PRO A 1 202 ? -4.871 -13.686 -2.336 1.00 77.00 202 PRO A CA 1
ATOM 1527 C C . PRO A 1 202 ? -5.415 -12.906 -3.542 1.00 77.00 202 PRO A C 1
ATOM 1529 O O . PRO A 1 202 ? -5.884 -11.774 -3.429 1.00 77.00 202 PRO A O 1
ATOM 1532 N N . VAL A 1 203 ? -5.398 -13.532 -4.714 1.00 82.50 203 VAL A N 1
ATOM 1533 C CA . VAL A 1 203 ? -5.920 -12.988 -5.970 1.00 82.50 203 VAL A CA 1
ATOM 1534 C C . VAL A 1 203 ? -6.729 -14.065 -6.660 1.00 82.50 203 VAL A C 1
ATOM 1536 O O . VAL A 1 203 ? -6.171 -14.982 -7.257 1.00 82.50 203 VAL A O 1
ATOM 1539 N N . GLU A 1 204 ? -8.046 -13.952 -6.588 1.00 86.44 204 GLU A N 1
ATOM 1540 C CA . GLU A 1 204 ? -8.955 -14.846 -7.299 1.00 86.44 204 GLU A CA 1
ATOM 1541 C C . GLU A 1 204 ? -8.986 -14.491 -8.790 1.00 86.44 204 GLU A C 1
ATOM 1543 O O . GLU A 1 204 ? -9.154 -13.332 -9.172 1.00 86.44 204 GLU A O 1
ATOM 1548 N N . VAL A 1 205 ? -8.865 -15.501 -9.643 1.00 85.81 205 VAL A N 1
ATOM 1549 C CA . VAL A 1 205 ? -9.002 -15.391 -11.095 1.00 85.81 205 VAL A CA 1
ATOM 1550 C C . VAL A 1 205 ? -10.110 -16.326 -11.532 1.00 85.81 205 VAL A C 1
ATOM 1552 O O . VAL A 1 205 ? -10.047 -17.533 -11.315 1.00 85.81 205 VAL A O 1
ATOM 1555 N N . ARG A 1 206 ? -11.128 -15.771 -12.185 1.00 85.06 206 ARG A N 1
ATOM 1556 C CA . ARG A 1 206 ? -12.246 -16.536 -12.738 1.00 85.06 206 ARG A CA 1
ATOM 1557 C C . ARG A 1 206 ? -12.283 -16.362 -14.241 1.00 85.06 206 ARG A C 1
ATOM 1559 O O . ARG A 1 206 ? -12.189 -15.235 -14.713 1.00 85.06 206 ARG A O 1
ATOM 1566 N N . ASP A 1 207 ? -12.422 -17.481 -14.944 1.00 84.12 207 ASP A N 1
ATOM 1567 C CA . ASP A 1 207 ? -12.590 -17.555 -16.397 1.00 84.12 207 ASP A CA 1
ATOM 1568 C C . ASP A 1 207 ? -11.647 -16.617 -17.167 1.00 84.12 207 ASP A C 1
ATOM 1570 O O . ASP A 1 207 ? -12.052 -15.655 -17.820 1.00 84.12 207 ASP A O 1
ATOM 1574 N N . LYS A 1 208 ? -10.340 -16.855 -17.026 1.00 86.50 208 LYS A N 1
ATOM 1575 C CA . LYS A 1 208 ? -9.307 -15.965 -17.557 1.00 86.50 208 LYS A CA 1
ATOM 1576 C C . LYS A 1 208 ? -9.482 -15.737 -19.066 1.00 86.50 208 LYS A C 1
ATOM 1578 O O . LYS A 1 208 ? -9.250 -16.637 -19.865 1.00 86.50 208 LYS A O 1
ATOM 1583 N N . ALA A 1 209 ? -9.802 -14.515 -19.487 1.00 86.69 209 ALA A N 1
ATOM 1584 C CA . ALA A 1 209 ? -10.023 -14.194 -20.906 1.00 86.69 209 ALA A CA 1
ATOM 1585 C C . ALA A 1 209 ? -8.772 -14.366 -21.796 1.00 86.69 209 ALA A C 1
ATOM 1587 O O . ALA A 1 209 ? -8.858 -14.539 -23.019 1.00 86.69 209 ALA A O 1
ATOM 1588 N N . THR A 1 210 ? -7.592 -14.351 -21.178 1.00 91.69 210 THR A N 1
ATOM 1589 C CA . THR A 1 210 ? -6.293 -14.405 -21.844 1.00 91.69 210 THR A CA 1
ATOM 1590 C C . THR A 1 210 ? -5.558 -15.709 -21.555 1.00 91.69 210 THR A C 1
ATOM 1592 O O . THR A 1 210 ? -5.737 -16.336 -20.515 1.00 91.69 210 THR A O 1
ATOM 1595 N N . THR A 1 211 ? -4.708 -16.123 -22.490 1.00 92.94 211 THR A N 1
ATOM 1596 C CA . THR A 1 211 ? -3.619 -17.062 -22.199 1.00 92.94 211 THR A CA 1
ATOM 1597 C C . THR A 1 211 ? -2.433 -16.252 -21.699 1.00 92.94 211 THR A C 1
ATOM 1599 O O . THR A 1 211 ? -2.126 -15.213 -22.281 1.00 92.94 211 THR A O 1
ATOM 1602 N N . GLU A 1 212 ? -1.783 -16.695 -20.630 1.00 93.75 212 GLU A N 1
ATOM 1603 C CA . GLU A 1 212 ? -0.673 -15.966 -20.020 1.00 93.75 212 GLU A CA 1
ATOM 1604 C C . GLU A 1 212 ? 0.509 -16.889 -19.732 1.00 93.75 212 GLU A C 1
ATOM 1606 O O . GLU A 1 212 ? 0.335 -17.971 -19.180 1.00 93.75 212 GLU A O 1
ATOM 1611 N N . SER A 1 213 ? 1.714 -16.461 -20.098 1.00 94.88 213 SER A N 1
ATOM 1612 C CA . SER A 1 213 ? 2.969 -17.056 -19.635 1.00 94.88 213 SER A CA 1
ATOM 1613 C C . SER A 1 213 ? 3.640 -16.071 -18.697 1.00 94.88 213 SER A C 1
ATOM 1615 O O . SER A 1 213 ? 3.819 -14.925 -19.078 1.00 94.88 213 SER A O 1
ATOM 1617 N N . ILE A 1 214 ? 4.053 -16.521 -17.522 1.00 96.44 214 ILE A N 1
ATOM 1618 C CA . ILE A 1 214 ? 4.629 -15.724 -16.441 1.00 96.44 214 ILE A CA 1
ATOM 1619 C C . ILE A 1 214 ? 6.029 -16.263 -16.167 1.00 96.44 214 ILE A C 1
ATOM 1621 O O . ILE A 1 214 ? 6.198 -17.466 -15.977 1.00 96.44 214 ILE A O 1
ATOM 1625 N N . TYR A 1 215 ? 7.020 -15.384 -16.112 1.00 97.56 215 TYR A N 1
ATOM 1626 C CA . TYR A 1 215 ? 8.340 -15.676 -15.569 1.00 97.56 215 TYR A CA 1
ATOM 1627 C C . TYR A 1 215 ? 8.557 -14.835 -14.314 1.00 97.56 215 TYR A C 1
ATOM 1629 O O . TYR A 1 215 ? 8.492 -13.603 -14.362 1.00 97.56 215 TYR A O 1
ATOM 1637 N N . VAL A 1 216 ? 8.793 -15.496 -13.184 1.00 97.06 216 VAL A N 1
ATOM 1638 C CA . VAL A 1 216 ? 8.944 -14.834 -11.885 1.00 97.06 216 VAL A CA 1
ATOM 1639 C C . VAL A 1 216 ? 10.356 -14.260 -11.772 1.00 97.06 216 VAL A C 1
ATOM 1641 O O . VAL A 1 216 ? 11.339 -14.994 -11.793 1.00 97.06 216 VAL A O 1
ATOM 1644 N N . LEU A 1 217 ? 10.473 -12.940 -11.631 1.00 95.12 217 LEU A N 1
ATOM 1645 C CA . LEU A 1 217 ? 11.754 -12.251 -11.442 1.00 95.12 217 LEU A CA 1
ATOM 1646 C C . LEU A 1 217 ? 12.187 -12.252 -9.973 1.00 95.12 217 LEU A C 1
ATOM 1648 O O . LEU A 1 217 ? 13.362 -12.441 -9.669 1.00 95.12 217 LEU A O 1
ATOM 1652 N N . SER A 1 218 ? 11.244 -12.032 -9.057 1.00 94.25 218 SER A N 1
ATOM 1653 C CA . SER A 1 218 ? 11.487 -12.013 -7.613 1.00 94.25 218 SER A CA 1
ATOM 1654 C C . SER A 1 218 ? 10.213 -12.330 -6.837 1.00 94.25 218 SER A C 1
ATOM 1656 O O . SER A 1 218 ? 9.117 -12.218 -7.380 1.00 94.25 218 SER A O 1
ATOM 1658 N N . GLY A 1 219 ? 10.363 -12.653 -5.553 1.00 92.06 219 GLY A N 1
ATOM 1659 C CA . GLY A 1 219 ? 9.248 -12.916 -4.645 1.00 92.06 219 GLY A CA 1
ATOM 1660 C C . GLY A 1 219 ? 8.804 -14.374 -4.628 1.00 92.06 219 GLY A C 1
ATOM 1661 O O . GLY A 1 219 ? 9.500 -15.268 -5.115 1.00 92.06 219 GLY A O 1
ATOM 1662 N N . GLU A 1 220 ? 7.645 -14.597 -4.019 1.00 93.69 220 GLU A N 1
ATOM 1663 C CA . GLU A 1 220 ? 7.064 -15.916 -3.803 1.00 93.69 220 GLU A CA 1
ATOM 1664 C C . GLU A 1 220 ? 5.539 -15.827 -3.855 1.00 93.69 220 GLU A C 1
ATOM 1666 O O . GLU A 1 220 ? 4.940 -14.997 -3.172 1.00 93.69 220 GLU A O 1
ATOM 1671 N N . MET A 1 221 ? 4.913 -16.709 -4.628 1.00 95.50 221 MET A N 1
ATOM 1672 C CA . MET A 1 221 ? 3.462 -16.895 -4.658 1.00 95.50 221 MET A CA 1
ATOM 1673 C C . MET A 1 221 ? 3.117 -18.376 -4.755 1.00 95.50 221 MET A C 1
ATOM 1675 O O . MET A 1 221 ? 3.918 -19.166 -5.242 1.00 95.50 221 MET A O 1
ATOM 1679 N N . PHE A 1 222 ? 1.912 -18.754 -4.357 1.00 92.31 222 PHE A N 1
ATOM 1680 C CA . PHE A 1 222 ? 1.335 -20.052 -4.683 1.00 92.31 222 PHE A CA 1
ATOM 1681 C C . PHE A 1 222 ? 0.268 -19.855 -5.754 1.00 92.31 222 PHE A C 1
ATOM 1683 O O . PHE A 1 222 ? -0.563 -18.963 -5.629 1.00 92.31 222 PHE A O 1
ATOM 1690 N N . VAL A 1 223 ? 0.285 -20.655 -6.813 1.00 93.00 223 VAL A N 1
ATOM 1691 C CA . VAL A 1 223 ? -0.754 -20.642 -7.848 1.00 93.00 223 VAL A CA 1
ATOM 1692 C C . VAL A 1 223 ? -1.612 -21.883 -7.659 1.00 93.00 223 VAL A C 1
ATOM 1694 O O . VAL A 1 223 ? -1.133 -23.006 -7.818 1.00 93.00 223 VAL A O 1
ATOM 1697 N N . THR A 1 224 ? -2.867 -21.669 -7.291 1.00 87.75 224 THR A N 1
ATOM 1698 C CA . THR A 1 224 ? -3.822 -22.697 -6.884 1.00 87.75 224 THR A CA 1
ATOM 1699 C C . THR A 1 224 ? -4.902 -22.835 -7.950 1.00 87.75 224 THR A C 1
ATOM 1701 O O . THR A 1 224 ? -5.577 -21.865 -8.281 1.00 87.75 224 THR A O 1
ATOM 1704 N N . ASN A 1 225 ? -5.081 -24.025 -8.520 1.00 86.50 225 ASN A N 1
ATOM 1705 C CA . ASN A 1 225 ? -6.193 -24.311 -9.427 1.00 86.50 225 ASN A CA 1
ATOM 1706 C C . ASN A 1 225 ? -7.525 -24.362 -8.657 1.00 86.50 225 ASN A C 1
ATOM 1708 O O . ASN A 1 225 ? -7.551 -24.551 -7.443 1.00 86.50 225 ASN A O 1
ATOM 1712 N N . ALA A 1 226 ? -8.649 -24.277 -9.373 1.00 80.12 226 ALA A N 1
ATOM 1713 C CA . ALA A 1 226 ? -9.989 -24.364 -8.779 1.00 80.12 226 ALA A CA 1
ATOM 1714 C C . ALA A 1 226 ? -10.268 -25.654 -7.971 1.00 80.12 226 ALA A C 1
ATOM 1716 O O . ALA A 1 226 ? -11.149 -25.655 -7.116 1.00 80.12 226 ALA A O 1
ATOM 1717 N N . ASP A 1 227 ? -9.532 -26.743 -8.219 1.00 78.44 227 ASP A N 1
ATOM 1718 C CA . ASP A 1 227 ? -9.627 -28.002 -7.459 1.00 78.44 227 ASP A CA 1
ATOM 1719 C C . ASP A 1 227 ? -8.816 -28.002 -6.147 1.00 78.44 227 ASP A C 1
ATOM 1721 O O . ASP A 1 227 ? -8.801 -29.001 -5.427 1.00 78.44 227 ASP A O 1
ATOM 1725 N N . GLY A 1 228 ? -8.140 -26.893 -5.832 1.00 76.94 228 GLY A N 1
ATOM 1726 C CA . GLY A 1 228 ? -7.295 -26.729 -4.652 1.00 76.94 228 GLY A CA 1
ATOM 1727 C C . GLY A 1 228 ? -5.852 -27.212 -4.824 1.00 76.94 228 GLY A C 1
ATOM 1728 O O . GLY A 1 228 ? -5.055 -27.046 -3.901 1.00 76.94 228 GLY A O 1
ATOM 1729 N N . SER A 1 229 ? -5.476 -27.782 -5.976 1.00 80.00 229 SER A N 1
ATOM 1730 C CA . SER A 1 229 ? -4.074 -28.113 -6.256 1.00 80.00 229 SER A CA 1
ATOM 1731 C C . SER A 1 229 ? -3.248 -26.836 -6.400 1.00 80.00 229 SER A C 1
ATOM 1733 O O . SER A 1 229 ? -3.560 -25.978 -7.222 1.00 80.00 229 SER A O 1
ATOM 1735 N N . ALA A 1 230 ? -2.195 -26.706 -5.594 1.00 82.19 230 ALA A N 1
ATOM 1736 C CA . ALA A 1 230 ? -1.374 -25.504 -5.521 1.00 82.19 230 ALA A CA 1
ATOM 1737 C C . ALA A 1 230 ? 0.084 -25.792 -5.868 1.00 82.19 230 ALA A C 1
ATOM 1739 O O . ALA A 1 230 ? 0.635 -26.826 -5.485 1.00 82.19 230 ALA A O 1
ATOM 1740 N N . VAL A 1 231 ? 0.720 -24.844 -6.551 1.00 87.88 231 VAL A N 1
ATOM 1741 C CA . VAL A 1 231 ? 2.151 -24.879 -6.848 1.00 87.88 231 VAL A CA 1
ATOM 1742 C C . VAL A 1 231 ? 2.817 -23.638 -6.282 1.00 87.88 231 VAL A C 1
ATOM 1744 O O . VAL A 1 231 ? 2.364 -22.525 -6.527 1.00 87.88 231 VAL A O 1
ATOM 1747 N N . ARG A 1 232 ? 3.902 -23.826 -5.529 1.00 92.31 232 ARG A N 1
ATOM 1748 C CA . ARG A 1 232 ? 4.761 -22.733 -5.067 1.00 92.31 232 ARG A CA 1
ATOM 1749 C C . ARG A 1 232 ? 5.609 -22.234 -6.233 1.00 92.31 232 ARG A C 1
ATOM 1751 O O . ARG A 1 232 ? 6.285 -23.031 -6.877 1.00 92.31 232 ARG A O 1
ATOM 1758 N N . CYS A 1 233 ? 5.595 -20.931 -6.462 1.00 93.75 233 CYS A N 1
ATOM 1759 C CA . CYS A 1 233 ? 6.331 -20.253 -7.514 1.00 93.75 233 CYS A CA 1
ATOM 1760 C C . CYS A 1 233 ? 7.267 -19.202 -6.912 1.00 93.75 233 CYS A C 1
ATOM 1762 O O . CYS A 1 233 ? 6.828 -18.332 -6.158 1.00 93.75 233 CYS A O 1
ATOM 1764 N N . VAL A 1 234 ? 8.551 -19.280 -7.255 1.00 93.38 234 VAL A N 1
ATOM 1765 C CA . VAL A 1 234 ? 9.616 -18.375 -6.782 1.00 93.38 234 VAL A CA 1
ATOM 1766 C C . VAL A 1 234 ? 10.424 -17.810 -7.950 1.00 93.38 234 VAL A C 1
ATOM 1768 O O . VAL A 1 234 ? 10.206 -18.186 -9.097 1.00 93.38 234 VAL A O 1
ATOM 1771 N N . ALA A 1 235 ? 11.364 -16.902 -7.670 1.00 94.81 235 ALA A N 1
ATOM 1772 C CA . ALA A 1 235 ? 12.270 -16.340 -8.673 1.00 94.81 235 ALA A CA 1
ATOM 1773 C C . ALA A 1 235 ? 12.899 -17.420 -9.579 1.00 94.81 235 ALA A C 1
ATOM 1775 O O . ALA A 1 235 ? 13.510 -18.375 -9.098 1.00 94.81 235 ALA A O 1
ATOM 1776 N N . GLY A 1 236 ? 12.766 -17.235 -10.892 1.00 94.38 236 GLY A N 1
ATOM 1777 C CA . GLY A 1 236 ? 13.220 -18.156 -11.931 1.00 94.38 236 GLY A CA 1
ATOM 1778 C C . GLY A 1 236 ? 12.168 -19.161 -12.411 1.00 94.38 236 GLY A C 1
ATOM 1779 O O . GLY A 1 236 ? 12.366 -19.795 -13.449 1.00 94.38 236 GLY A O 1
ATOM 1780 N N . ASP A 1 237 ? 11.048 -19.303 -11.703 1.00 97.06 237 ASP A N 1
ATOM 1781 C CA . ASP A 1 237 ? 9.975 -20.202 -12.116 1.00 97.06 237 ASP A CA 1
ATOM 1782 C C . ASP A 1 237 ? 9.191 -19.633 -13.303 1.00 97.06 237 ASP A C 1
ATOM 1784 O O . ASP A 1 237 ? 8.946 -18.428 -13.416 1.00 97.06 237 ASP A O 1
ATOM 1788 N N . THR A 1 238 ? 8.745 -20.535 -14.174 1.00 96.94 238 THR A N 1
ATOM 1789 C CA . THR A 1 238 ? 7.842 -20.237 -15.288 1.00 96.94 238 THR A CA 1
ATOM 1790 C C . THR A 1 238 ? 6.477 -20.862 -15.035 1.00 96.94 238 THR A C 1
ATOM 1792 O O . THR A 1 238 ? 6.378 -22.053 -14.740 1.00 96.94 238 THR A O 1
ATOM 1795 N N . VAL A 1 239 ? 5.415 -20.077 -15.192 1.00 95.56 239 VAL A N 1
ATOM 1796 C CA . VAL A 1 239 ? 4.020 -20.520 -15.078 1.00 95.56 239 VAL A CA 1
ATOM 1797 C C . VAL A 1 239 ? 3.292 -20.202 -16.377 1.00 95.56 239 VAL A C 1
ATOM 1799 O O . VAL A 1 239 ? 3.472 -19.130 -16.938 1.00 95.56 239 VAL A O 1
ATOM 1802 N N . ALA A 1 240 ? 2.456 -21.109 -16.867 1.00 94.44 240 ALA A N 1
ATOM 1803 C CA . ALA A 1 240 ? 1.613 -20.880 -18.032 1.00 94.44 240 ALA A CA 1
ATOM 1804 C C . ALA A 1 240 ? 0.152 -21.190 -17.697 1.00 94.44 240 ALA A C 1
ATOM 1806 O O . ALA A 1 240 ? -0.172 -22.281 -17.224 1.00 94.44 240 ALA A O 1
ATOM 1807 N N . LEU A 1 241 ? -0.721 -20.221 -17.956 1.00 93.50 241 LEU A N 1
ATOM 1808 C CA . LEU A 1 241 ? -2.144 -20.255 -17.655 1.00 93.50 241 LEU A CA 1
ATOM 1809 C C . LEU A 1 241 ? -2.951 -20.196 -18.959 1.00 93.50 241 LEU A C 1
ATOM 1811 O O . LEU A 1 241 ? -2.817 -19.228 -19.713 1.00 93.50 241 LEU A O 1
ATOM 1815 N N . PRO A 1 242 ? -3.785 -21.204 -19.259 1.00 91.81 242 PRO A N 1
ATOM 1816 C CA . PRO A 1 242 ? -4.627 -21.188 -20.451 1.00 91.81 242 PRO A CA 1
ATOM 1817 C C . PRO A 1 242 ? -5.763 -20.162 -20.357 1.00 91.81 242 PRO A C 1
ATOM 1819 O O . PRO A 1 242 ? -6.232 -19.817 -19.272 1.00 91.81 242 PRO A O 1
ATOM 1822 N N . ARG A 1 243 ? -6.278 -19.735 -21.518 1.00 90.00 243 ARG A N 1
ATOM 1823 C CA . ARG A 1 243 ? -7.580 -19.054 -21.591 1.00 90.00 243 ARG A CA 1
ATOM 1824 C C . ARG A 1 243 ? -8.661 -19.938 -20.954 1.00 90.00 243 ARG A C 1
ATOM 1826 O O . ARG A 1 243 ? -8.708 -21.137 -21.210 1.00 90.00 243 ARG A O 1
ATOM 1833 N N . GLY A 1 244 ? -9.525 -19.332 -20.152 1.00 87.56 244 GLY A N 1
ATOM 1834 C CA . GLY A 1 244 ? -10.559 -19.973 -19.346 1.00 87.56 244 GLY A CA 1
ATOM 1835 C C . GLY A 1 244 ? -10.035 -20.598 -18.052 1.00 87.56 244 GLY A C 1
ATOM 1836 O O . GLY A 1 244 ? -10.769 -21.340 -17.401 1.00 87.56 244 GLY A O 1
ATOM 1837 N N . TRP A 1 245 ? -8.771 -20.365 -17.676 1.00 90.50 245 TRP A N 1
ATOM 1838 C CA . TRP A 1 245 ? -8.245 -20.802 -16.381 1.00 90.50 245 TRP A CA 1
ATOM 1839 C C . TRP A 1 245 ? -8.987 -20.105 -15.232 1.00 90.50 245 TRP A C 1
ATOM 1841 O O . TRP A 1 245 ? -9.267 -18.907 -15.293 1.00 90.50 245 TRP A O 1
ATOM 1851 N N . THR A 1 246 ? -9.307 -20.868 -14.189 1.00 86.94 246 THR A N 1
ATOM 1852 C CA . THR A 1 246 ? -9.900 -20.376 -12.940 1.00 86.94 246 THR A CA 1
ATOM 1853 C C . THR A 1 246 ? -9.087 -20.921 -11.777 1.00 86.94 246 THR A C 1
ATOM 1855 O O . THR A 1 246 ? -8.785 -22.117 -11.729 1.00 86.94 246 THR A O 1
ATOM 1858 N N . GLY A 1 247 ? -8.748 -20.055 -10.838 1.00 89.25 247 GLY A N 1
ATOM 1859 C CA . GLY A 1 247 ? -7.913 -20.391 -9.700 1.00 89.25 247 GLY A CA 1
ATOM 1860 C C . GLY A 1 247 ? -7.563 -19.151 -8.896 1.00 89.25 247 GLY A C 1
ATOM 1861 O O . GLY A 1 247 ? -8.208 -18.114 -9.023 1.00 89.25 247 GLY A O 1
ATOM 1862 N N . ARG A 1 248 ? -6.525 -19.250 -8.077 1.00 89.50 248 ARG A N 1
ATOM 1863 C CA . ARG A 1 248 ? -6.103 -18.189 -7.172 1.00 89.50 248 ARG A CA 1
ATOM 1864 C C . ARG A 1 248 ? -4.590 -18.086 -7.118 1.00 89.50 248 ARG A C 1
ATOM 1866 O O . ARG A 1 248 ? -3.906 -19.103 -7.138 1.00 89.50 248 ARG A O 1
ATOM 1873 N N . TYR A 1 249 ? -4.072 -16.873 -7.005 1.00 88.62 249 TYR A N 1
ATOM 1874 C CA . TYR A 1 249 ? -2.712 -16.647 -6.529 1.00 88.62 249 TYR A CA 1
ATOM 1875 C C . TYR A 1 249 ? -2.749 -16.350 -5.037 1.00 88.62 249 TYR A C 1
ATOM 1877 O O . TYR A 1 249 ? -3.490 -15.470 -4.629 1.00 88.62 249 TYR A O 1
ATOM 1885 N N . ASP A 1 250 ? -1.936 -17.013 -4.234 1.00 85.06 250 ASP A N 1
ATOM 1886 C CA . ASP A 1 250 ? -1.645 -16.616 -2.860 1.00 85.06 250 ASP A CA 1
ATOM 1887 C C . ASP A 1 250 ? -0.235 -16.026 -2.840 1.00 85.06 250 ASP A C 1
ATOM 1889 O O . ASP A 1 250 ? 0.760 -16.748 -2.755 1.00 85.06 250 ASP A O 1
ATOM 1893 N N . VAL A 1 251 ? -0.129 -14.707 -3.010 1.00 87.88 251 VAL A N 1
ATOM 1894 C CA . VAL A 1 251 ? 1.166 -14.021 -3.056 1.00 87.88 251 VAL A CA 1
ATOM 1895 C C . VAL A 1 251 ? 1.718 -13.937 -1.634 1.00 87.88 251 VAL A C 1
ATOM 1897 O O . VAL A 1 251 ? 1.146 -13.268 -0.779 1.00 87.88 251 VAL A O 1
ATOM 1900 N N . ALA A 1 252 ? 2.812 -14.644 -1.363 1.00 69.81 252 ALA A N 1
ATOM 1901 C CA . ALA A 1 252 ? 3.403 -14.759 -0.030 1.00 69.81 252 ALA A CA 1
ATOM 1902 C C . ALA A 1 252 ? 4.427 -13.647 0.257 1.00 69.81 252 ALA A C 1
ATOM 1904 O O . ALA A 1 252 ? 4.575 -13.196 1.390 1.00 69.81 252 ALA A O 1
ATOM 1905 N N . SER A 1 253 ? 5.136 -13.183 -0.773 1.00 80.12 253 SER A N 1
ATOM 1906 C CA . SER A 1 253 ? 5.989 -11.989 -0.741 1.00 80.12 253 SER A CA 1
ATOM 1907 C C . SER A 1 253 ? 5.853 -11.246 -2.065 1.00 80.12 253 SER A C 1
ATOM 1909 O O . SER A 1 253 ? 5.496 -11.877 -3.053 1.00 80.12 253 SER A O 1
ATOM 1911 N N . ALA A 1 254 ? 6.124 -9.936 -2.098 1.00 85.00 254 ALA A N 1
ATOM 1912 C CA . ALA A 1 254 ? 5.959 -9.128 -3.305 1.00 85.00 254 ALA A CA 1
ATOM 1913 C C . ALA A 1 254 ? 6.600 -9.808 -4.528 1.00 85.00 254 ALA A C 1
ATOM 1915 O O . ALA A 1 254 ? 7.825 -9.949 -4.606 1.00 85.00 254 ALA A O 1
ATOM 1916 N N . VAL A 1 255 ? 5.760 -10.259 -5.458 1.00 95.31 255 VAL A N 1
ATOM 1917 C CA . VAL A 1 255 ? 6.193 -10.935 -6.675 1.00 95.31 255 VAL A CA 1
ATOM 1918 C C . VAL A 1 255 ? 6.368 -9.899 -7.756 1.00 95.31 255 VAL A C 1
ATOM 1920 O O . VAL A 1 255 ? 5.424 -9.188 -8.082 1.00 95.31 255 VAL A O 1
ATOM 1923 N N . LYS A 1 256 ? 7.556 -9.854 -8.350 1.00 95.19 256 LYS A N 1
ATOM 1924 C CA . LYS A 1 256 ? 7.775 -9.159 -9.614 1.00 95.19 256 LYS A CA 1
ATOM 1925 C C . LYS A 1 256 ? 7.895 -10.207 -10.700 1.00 95.19 256 LYS A C 1
ATOM 1927 O O . LYS A 1 256 ? 8.641 -11.173 -10.536 1.00 95.19 256 LYS A O 1
ATOM 1932 N N . ALA A 1 257 ? 7.184 -10.030 -11.800 1.00 96.44 257 ALA A N 1
ATOM 1933 C CA . ALA A 1 257 ? 7.201 -10.977 -12.899 1.00 96.44 257 ALA A CA 1
ATOM 1934 C C . ALA A 1 257 ? 7.113 -10.266 -14.245 1.00 96.44 257 ALA A C 1
ATOM 1936 O O . ALA A 1 257 ? 6.614 -9.146 -14.357 1.00 96.44 257 ALA A O 1
ATOM 1937 N N . VAL A 1 258 ? 7.597 -10.951 -15.274 1.00 95.56 258 VAL A N 1
ATOM 1938 C CA . VAL A 1 258 ? 7.356 -10.588 -16.670 1.00 95.56 258 VAL A CA 1
ATOM 1939 C C . VAL A 1 258 ? 6.337 -11.563 -17.209 1.00 95.56 258 VAL A C 1
ATOM 1941 O O . VAL A 1 258 ? 6.433 -12.763 -16.960 1.00 95.56 258 VAL A O 1
ATOM 1944 N N . SER A 1 259 ? 5.335 -11.066 -17.916 1.00 94.50 259 SER A N 1
ATOM 1945 C CA . SER A 1 259 ? 4.295 -11.900 -18.490 1.00 94.50 259 SER A CA 1
ATOM 1946 C C . SER A 1 259 ? 4.039 -11.578 -19.939 1.00 94.50 259 SER A C 1
ATOM 1948 O O . SER A 1 259 ? 4.102 -10.423 -20.358 1.00 94.50 259 SER A O 1
ATOM 1950 N N . VAL A 1 260 ? 3.705 -12.620 -20.687 1.00 92.31 260 VAL A N 1
ATOM 1951 C CA . VAL A 1 260 ? 3.130 -12.496 -22.015 1.00 92.31 260 VAL A CA 1
ATOM 1952 C C . VAL A 1 260 ? 1.687 -12.894 -21.979 1.00 92.31 260 VAL A C 1
ATOM 1954 O O . VAL A 1 260 ? 1.352 -14.038 -21.682 1.00 92.31 260 VAL A O 1
ATOM 1957 N N . VAL A 1 261 ? 0.858 -11.906 -22.278 1.00 92.00 261 VAL A N 1
ATOM 1958 C CA . VAL A 1 261 ? -0.591 -11.961 -22.210 1.00 92.00 261 VAL A CA 1
ATOM 1959 C C . VAL A 1 261 ? -1.121 -11.958 -23.632 1.00 92.00 261 VAL A C 1
ATOM 1961 O O . VAL A 1 261 ? -0.746 -11.103 -24.432 1.00 92.00 261 VAL A O 1
ATOM 1964 N N . VAL A 1 262 ? -1.973 -12.931 -23.946 1.00 90.75 262 VAL A N 1
ATOM 1965 C CA . VAL A 1 262 ? -2.513 -13.166 -25.285 1.00 90.75 262 VAL A CA 1
ATOM 1966 C C . VAL A 1 262 ? -4.028 -13.334 -25.240 1.00 90.75 262 VAL A C 1
ATOM 1968 O O . VAL A 1 262 ? -4.564 -14.258 -24.620 1.00 90.75 262 VAL A O 1
ATOM 1971 N N . GLY A 1 263 ? -4.723 -12.499 -26.001 1.00 85.25 263 GLY A N 1
ATOM 1972 C CA . GLY A 1 263 ? -6.174 -12.455 -26.121 1.00 85.25 263 GLY A CA 1
ATOM 1973 C C . GLY A 1 263 ? -6.729 -11.103 -25.689 1.00 85.25 263 GLY A C 1
ATOM 1974 O O . GLY A 1 263 ? -6.081 -10.354 -24.964 1.00 85.25 263 GLY A O 1
ATOM 1975 N N . LYS A 1 264 ? -7.955 -10.801 -26.126 1.00 76.94 264 LYS A N 1
ATOM 1976 C CA . LYS A 1 264 ? -8.668 -9.615 -25.654 1.00 76.94 264 LYS A CA 1
ATOM 1977 C C . LYS A 1 264 ? -8.884 -9.738 -24.159 1.00 76.94 264 LYS A C 1
ATOM 1979 O O . LYS A 1 264 ? -9.627 -10.610 -23.711 1.00 76.94 264 LYS A O 1
ATOM 1984 N N . GLU A 1 265 ? -8.254 -8.851 -23.404 1.00 64.25 265 GLU A N 1
ATOM 1985 C CA . GLU A 1 265 ? -8.663 -8.590 -22.035 1.00 64.25 265 GLU A CA 1
ATOM 1986 C C . GLU A 1 265 ? -10.123 -8.139 -22.098 1.00 64.25 265 GLU A C 1
ATOM 1988 O O . GLU A 1 265 ? -10.443 -7.040 -22.551 1.00 64.25 265 GLU A O 1
ATOM 1993 N N . THR A 1 266 ? -11.047 -9.020 -21.719 1.00 43.50 266 THR A N 1
ATOM 1994 C CA . THR A 1 266 ? -12.404 -8.577 -21.444 1.00 43.50 266 THR A CA 1
ATOM 1995 C C . THR A 1 266 ? -12.307 -7.689 -20.219 1.00 43.50 266 THR A C 1
ATOM 1997 O O . THR A 1 266 ? -11.909 -8.158 -19.151 1.00 43.50 266 THR A O 1
ATOM 2000 N N . THR A 1 267 ? -12.724 -6.435 -20.342 1.00 34.25 267 THR A N 1
ATOM 2001 C CA . THR A 1 267 ? -13.208 -5.643 -19.211 1.00 34.25 267 THR A CA 1
ATOM 2002 C C . THR A 1 267 ? -14.493 -6.293 -18.687 1.00 34.25 267 THR A C 1
ATOM 2004 O O . THR A 1 267 ? -15.594 -5.767 -18.795 1.00 34.25 267 THR A O 1
ATOM 2007 N N . SER A 1 268 ? -14.364 -7.507 -18.157 1.00 28.78 268 SER A N 1
ATOM 2008 C CA . SER A 1 268 ? -15.384 -8.151 -17.357 1.00 28.78 268 SER A CA 1
ATOM 2009 C C . SER A 1 268 ? -15.321 -7.462 -16.008 1.00 28.78 268 SER A C 1
ATOM 2011 O O . SER A 1 268 ? -14.537 -7.843 -15.140 1.00 28.78 268 SER A O 1
ATOM 2013 N N . ALA A 1 269 ? -16.152 -6.434 -15.847 1.00 29.64 269 ALA A N 1
ATOM 2014 C CA . ALA A 1 269 ? -16.702 -6.115 -14.547 1.00 29.64 269 ALA A CA 1
ATOM 2015 C C . ALA A 1 269 ? -17.186 -7.439 -13.943 1.00 29.64 269 ALA A C 1
ATOM 2017 O O . ALA A 1 269 ? -18.169 -8.019 -14.406 1.00 29.64 269 ALA A O 1
ATOM 2018 N N . ALA A 1 270 ? -16.441 -7.963 -12.967 1.00 28.09 270 ALA A N 1
ATOM 2019 C CA . ALA A 1 270 ? -16.965 -8.996 -12.099 1.00 28.09 270 ALA A CA 1
ATOM 2020 C C . ALA A 1 270 ? -18.308 -8.471 -11.589 1.00 28.09 270 ALA A C 1
ATOM 2022 O O . ALA A 1 270 ? -18.376 -7.343 -11.097 1.00 28.09 270 ALA A O 1
ATOM 2023 N N . ALA A 1 271 ? -19.376 -9.244 -11.795 1.00 23.73 271 ALA A N 1
ATOM 2024 C CA . ALA A 1 271 ? -20.689 -8.880 -11.298 1.00 23.73 271 ALA A CA 1
ATOM 2025 C C . ALA A 1 271 ? -20.548 -8.544 -9.802 1.00 23.73 271 ALA A C 1
ATOM 2027 O O . ALA A 1 271 ? -20.096 -9.400 -9.033 1.00 23.73 271 ALA A O 1
ATOM 2028 N N . PRO A 1 272 ? -20.860 -7.304 -9.397 1.00 28.17 272 PRO A N 1
ATOM 2029 C CA . PRO A 1 272 ? -20.713 -6.896 -8.018 1.00 28.17 272 PRO A CA 1
ATOM 2030 C C . PRO A 1 272 ? -21.701 -7.704 -7.174 1.00 28.17 272 PRO A C 1
ATOM 2032 O O . PRO A 1 272 ? -22.895 -7.765 -7.476 1.00 28.17 272 PRO A O 1
ATOM 2035 N N . ALA A 1 273 ? -21.216 -8.289 -6.075 1.00 28.64 273 ALA A N 1
ATOM 2036 C CA . ALA A 1 273 ? -22.059 -8.408 -4.889 1.00 28.64 273 ALA A CA 1
ATOM 2037 C C . ALA A 1 273 ? -22.666 -7.015 -4.635 1.00 28.64 273 ALA A C 1
ATOM 2039 O O . ALA A 1 273 ? -21.954 -6.032 -4.847 1.00 28.64 273 ALA A O 1
ATOM 2040 N N . PRO A 1 274 ? -23.963 -6.914 -4.294 1.00 22.75 274 PRO A N 1
ATOM 2041 C CA . PRO A 1 274 ? -24.787 -5.736 -4.551 1.00 22.75 274 PRO A CA 1
ATOM 2042 C C . PRO A 1 274 ? -24.048 -4.449 -4.187 1.00 22.75 274 PRO A C 1
ATOM 2044 O O . PRO A 1 274 ? -23.816 -4.146 -3.019 1.00 22.75 274 PRO A O 1
ATOM 2047 N N . SER A 1 275 ? -23.639 -3.724 -5.227 1.00 28.38 275 SER A N 1
ATOM 2048 C CA . SER A 1 275 ? -22.958 -2.450 -5.103 1.00 28.38 275 SER A CA 1
ATOM 2049 C C . SER A 1 275 ? -23.950 -1.442 -4.550 1.00 28.38 275 SER A C 1
ATOM 2051 O O . SER A 1 275 ? -24.924 -1.089 -5.222 1.00 28.38 275 SER A O 1
ATOM 2053 N N . VAL A 1 276 ? -23.684 -0.939 -3.350 1.00 27.28 276 VAL A N 1
ATOM 2054 C CA . VAL A 1 276 ? -24.232 0.349 -2.945 1.00 27.28 276 VAL A CA 1
ATOM 2055 C C . VAL A 1 276 ? -23.580 1.383 -3.858 1.00 27.28 276 VAL A C 1
ATOM 2057 O O . VAL A 1 276 ? -22.375 1.632 -3.798 1.00 27.28 276 VAL A O 1
ATOM 2060 N N . SER A 1 277 ? -24.380 1.922 -4.770 1.00 24.44 277 SER A N 1
ATOM 2061 C CA . SER A 1 277 ? -24.020 3.011 -5.668 1.00 24.44 277 SER A CA 1
ATOM 2062 C C . SER A 1 277 ? -23.301 4.129 -4.908 1.00 24.44 277 SER A C 1
ATOM 2064 O O . SER A 1 277 ? -23.908 4.753 -4.042 1.00 24.44 277 SER A O 1
ATOM 2066 N N . HIS A 1 278 ? -22.056 4.441 -5.261 1.00 31.20 278 HIS A N 1
ATOM 2067 C CA . HIS A 1 278 ? -21.454 5.726 -4.900 1.00 31.20 278 HIS A CA 1
ATOM 2068 C C . HIS A 1 278 ? -21.606 6.689 -6.074 1.00 31.20 278 HIS A C 1
ATOM 2070 O O . HIS A 1 278 ? -20.674 6.997 -6.810 1.00 31.20 278 HIS A O 1
ATOM 2076 N N . ALA A 1 279 ? -22.841 7.155 -6.241 1.00 27.09 279 ALA A N 1
ATOM 2077 C CA . ALA A 1 279 ? -23.092 8.456 -6.832 1.00 27.09 279 ALA A CA 1
ATOM 2078 C C . ALA A 1 279 ? -22.651 9.512 -5.805 1.00 27.09 279 ALA A C 1
ATOM 2080 O O . ALA A 1 279 ? -23.163 9.478 -4.695 1.00 27.09 279 ALA A O 1
ATOM 2081 N N . GLY A 1 280 ? -21.706 10.396 -6.151 1.00 31.06 280 GLY A N 1
ATOM 2082 C CA . GLY A 1 280 ? -21.384 11.666 -5.466 1.00 31.06 280 GLY A CA 1
ATOM 2083 C C . GLY A 1 280 ? -21.766 11.821 -3.983 1.00 31.06 280 GLY A C 1
ATOM 2084 O O . GLY A 1 280 ? -22.437 12.790 -3.633 1.00 31.06 280 GLY A O 1
ATOM 2085 N N . GLY A 1 281 ? -21.374 10.882 -3.118 1.00 41.06 281 GLY A N 1
ATOM 2086 C CA . GLY A 1 281 ? -21.715 10.903 -1.697 1.00 41.06 281 GLY A CA 1
ATOM 2087 C C . GLY A 1 281 ? -20.749 11.783 -0.907 1.00 41.06 281 GLY A C 1
ATOM 2088 O O . GLY A 1 281 ? -19.542 11.745 -1.142 1.00 41.06 281 GLY A O 1
ATOM 2089 N N . LYS A 1 282 ? -21.265 12.573 0.042 1.00 72.69 282 LYS A N 1
ATOM 2090 C CA . LYS A 1 282 ? -20.444 13.268 1.047 1.00 72.69 282 LYS A CA 1
ATOM 2091 C C . LYS A 1 282 ? -19.517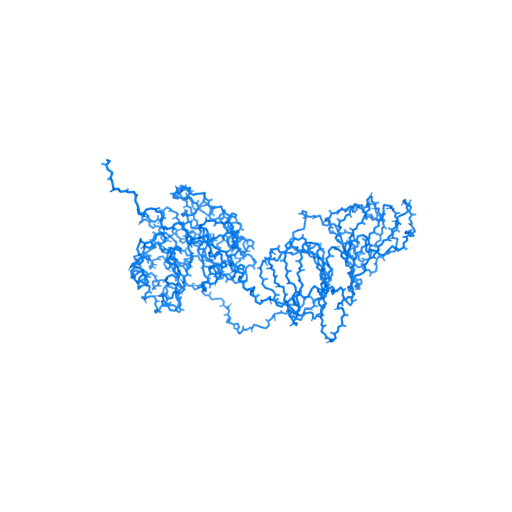 12.267 1.752 1.00 72.69 282 LYS A C 1
ATOM 2093 O O . LYS A 1 282 ? -19.957 11.180 2.123 1.00 72.69 282 LYS A O 1
ATOM 2098 N N . ARG A 1 283 ? -18.257 12.657 1.991 1.00 92.56 283 ARG A N 1
ATOM 2099 C CA . ARG A 1 283 ? -17.330 11.905 2.851 1.00 92.56 283 ARG A CA 1
ATOM 2100 C C . ARG A 1 283 ? -17.958 11.732 4.229 1.00 92.56 283 ARG A C 1
ATOM 2102 O O . ARG A 1 283 ? -18.314 12.716 4.876 1.00 92.56 283 ARG A O 1
ATOM 2109 N N . ARG A 1 284 ? -18.094 10.481 4.660 1.00 94.06 284 ARG A N 1
ATOM 2110 C CA . ARG A 1 284 ? -18.621 10.148 5.980 1.00 94.06 284 ARG A CA 1
ATOM 2111 C C . ARG A 1 284 ? -17.637 10.627 7.059 1.00 94.06 284 ARG A C 1
ATOM 2113 O O . ARG A 1 284 ? -16.457 10.275 6.968 1.00 94.06 284 ARG A O 1
ATOM 2120 N N . PRO A 1 285 ? -18.093 11.409 8.052 1.00 97.25 285 PRO A N 1
ATOM 2121 C CA . PRO A 1 285 ? -17.252 11.866 9.147 1.00 97.25 285 PRO A CA 1
ATOM 2122 C C . PRO A 1 285 ? -16.571 10.731 9.900 1.00 97.25 285 PRO A C 1
ATOM 2124 O O . PRO A 1 285 ? -17.110 9.624 9.978 1.00 97.25 285 PRO A O 1
ATOM 2127 N N . ILE A 1 286 ? -15.416 11.022 10.490 1.00 98.25 286 ILE A N 1
ATOM 2128 C CA . ILE A 1 286 ? -14.682 10.062 11.312 1.00 98.25 286 ILE A CA 1
ATOM 2129 C C . ILE A 1 286 ? -14.071 10.708 12.560 1.00 98.25 286 ILE A C 1
ATOM 2131 O O . ILE A 1 286 ? -13.481 11.782 12.489 1.00 98.25 286 ILE A O 1
ATOM 2135 N N . VAL A 1 287 ? -14.184 10.056 13.717 1.00 98.69 287 VAL A N 1
ATOM 2136 C CA . VAL A 1 287 ? -13.584 10.527 14.973 1.00 98.69 287 VAL A CA 1
ATOM 2137 C C . VAL A 1 287 ? -12.796 9.410 15.644 1.00 98.69 287 VAL A C 1
ATOM 2139 O O . VAL A 1 287 ? -13.316 8.330 15.916 1.00 98.69 287 VAL A O 1
ATOM 2142 N N . GLY A 1 288 ? -11.531 9.694 15.929 1.00 98.25 288 GLY A N 1
ATOM 2143 C CA . GLY A 1 288 ? -10.608 8.825 16.641 1.00 98.25 288 GLY A CA 1
ATOM 2144 C C . GLY A 1 288 ? -10.291 9.323 18.036 1.00 98.25 288 GLY A C 1
ATOM 2145 O O . GLY A 1 288 ? -10.059 10.514 18.218 1.00 98.25 288 GLY A O 1
ATOM 2146 N N . GLY A 1 289 ? -10.187 8.424 19.009 1.00 98.25 289 GLY A N 1
ATOM 2147 C CA . GLY A 1 289 ? -9.622 8.721 20.324 1.00 98.25 289 GLY A CA 1
ATOM 2148 C C . GLY A 1 289 ? -8.269 8.050 20.533 1.00 98.25 289 GLY A C 1
ATOM 2149 O O . GLY A 1 289 ? -8.231 6.857 20.813 1.00 98.25 289 GLY A O 1
ATOM 2150 N N . ASN A 1 290 ? -7.160 8.785 20.433 1.00 98.38 290 ASN A N 1
ATOM 2151 C CA . ASN A 1 290 ? -5.828 8.246 20.708 1.00 98.38 290 ASN A CA 1
ATOM 2152 C C . ASN A 1 290 ? -5.461 8.419 22.188 1.00 98.38 290 ASN A C 1
ATOM 2154 O O . ASN A 1 290 ? -5.105 9.515 22.627 1.00 98.38 290 ASN A O 1
ATOM 2158 N N . TRP A 1 291 ? -5.495 7.323 22.953 1.00 98.00 291 TRP A N 1
ATOM 2159 C CA . TRP A 1 291 ? -5.165 7.333 24.384 1.00 98.00 291 TRP A CA 1
ATOM 2160 C C . TRP A 1 291 ? -3.673 7.532 24.656 1.00 98.00 291 TRP A C 1
ATOM 2162 O O . TRP A 1 291 ? -3.291 7.880 25.778 1.00 98.00 291 TRP A O 1
ATOM 2172 N N . LYS A 1 292 ? -2.820 7.339 23.643 1.00 95.62 292 LYS A N 1
ATOM 2173 C CA . LYS A 1 292 ? -1.359 7.377 23.765 1.00 95.62 292 LYS A CA 1
ATOM 2174 C C . LYS A 1 292 ? -0.891 6.420 24.872 1.00 95.62 292 LYS A C 1
ATOM 2176 O O . LYS A 1 292 ? -1.441 5.330 25.042 1.00 95.62 292 LYS A O 1
ATOM 2181 N N . CYS A 1 293 ? 0.099 6.822 25.664 1.00 95.25 293 CYS A N 1
ATOM 2182 C CA . CYS A 1 293 ? 0.599 6.056 26.804 1.00 95.25 293 CYS A CA 1
ATOM 2183 C C . CYS A 1 293 ? -0.306 6.193 28.054 1.00 95.25 293 CYS A C 1
ATOM 2185 O O . CYS A 1 293 ? 0.145 6.638 29.105 1.00 95.25 293 CYS A O 1
ATOM 2187 N N . ASN A 1 294 ? -1.593 5.843 27.938 1.00 96.50 294 ASN A N 1
ATOM 2188 C CA . ASN A 1 294 ? -2.568 5.819 29.040 1.00 96.50 294 ASN A CA 1
ATOM 2189 C C . ASN A 1 294 ? -3.485 4.581 28.944 1.00 96.50 294 ASN A C 1
ATOM 2191 O O . ASN A 1 294 ? -3.664 4.042 27.845 1.00 96.50 294 ASN A O 1
ATOM 2195 N N . PRO A 1 295 ? -4.114 4.145 30.055 1.00 96.69 295 PRO A N 1
ATOM 2196 C CA . PRO A 1 295 ? -3.906 4.568 31.451 1.00 96.69 295 PRO A CA 1
ATOM 2197 C C . PRO A 1 295 ? -2.711 3.865 32.123 1.00 96.69 295 PRO A C 1
ATOM 2199 O O . PRO A 1 295 ? -2.113 2.958 31.552 1.00 96.69 295 PRO A O 1
ATOM 2202 N N . ALA A 1 296 ? -2.388 4.251 33.363 1.00 95.00 296 ALA A N 1
ATOM 2203 C CA . ALA A 1 296 ? -1.348 3.597 34.169 1.00 95.00 296 ALA A CA 1
ATOM 2204 C C . ALA A 1 296 ? -1.789 2.254 34.787 1.00 95.00 296 ALA A C 1
ATOM 2206 O O . ALA A 1 296 ? -0.952 1.399 35.068 1.00 95.00 296 ALA A O 1
ATOM 2207 N N . THR A 1 297 ? -3.090 2.065 35.028 1.00 94.31 297 THR A N 1
ATOM 2208 C CA . THR A 1 297 ? -3.638 0.888 35.720 1.00 94.31 297 THR A CA 1
ATOM 2209 C C . THR A 1 297 ? -4.801 0.278 34.952 1.00 94.31 297 THR A C 1
ATOM 2211 O O . THR A 1 297 ? -5.705 0.997 34.527 1.00 94.31 297 THR A O 1
ATOM 2214 N N . ALA A 1 298 ? -4.837 -1.055 34.863 1.00 94.75 298 ALA A N 1
ATOM 2215 C CA . ALA A 1 298 ? -5.908 -1.788 34.184 1.00 94.75 298 ALA A CA 1
ATOM 2216 C C . ALA A 1 298 ? -7.305 -1.532 34.789 1.00 94.75 298 ALA A C 1
ATOM 2218 O O . ALA A 1 298 ? -8.299 -1.575 34.075 1.00 94.75 298 ALA A O 1
ATOM 2219 N N . SER A 1 299 ? -7.392 -1.192 36.081 1.00 95.75 299 SER A N 1
ATOM 2220 C CA . SER A 1 299 ? -8.656 -0.852 36.755 1.00 95.75 299 SER A CA 1
ATOM 2221 C C . SER A 1 299 ? -9.355 0.390 36.193 1.00 95.75 299 SER A C 1
ATOM 2223 O O . SER A 1 299 ? -10.538 0.578 36.447 1.00 95.75 299 SER A O 1
ATOM 2225 N N . SER A 1 300 ? -8.644 1.243 35.451 1.00 96.31 300 SER A N 1
ATOM 2226 C CA . SER A 1 300 ? -9.220 2.432 34.809 1.00 96.31 300 SER A CA 1
ATOM 2227 C C . SER A 1 300 ? -9.812 2.140 33.426 1.00 96.31 300 SER A C 1
ATOM 2229 O O . SER A 1 300 ? -10.440 3.018 32.842 1.00 96.31 300 SER A O 1
ATOM 2231 N N . LEU A 1 301 ? -9.603 0.938 32.873 1.00 97.56 301 LEU A N 1
ATOM 2232 C CA . LEU A 1 301 ? -10.017 0.617 31.505 1.00 97.56 301 LEU A CA 1
ATOM 2233 C C . LEU A 1 301 ? -11.536 0.658 31.329 1.00 97.56 301 LEU A C 1
ATOM 2235 O O . LEU A 1 301 ? -11.999 1.190 30.325 1.00 97.56 301 LEU A O 1
ATOM 2239 N N . ASP A 1 302 ? -12.302 0.172 32.307 1.00 96.75 302 ASP A N 1
ATOM 2240 C CA . ASP A 1 302 ? -13.769 0.181 32.244 1.00 96.75 302 ASP A CA 1
ATOM 2241 C C . ASP A 1 302 ? -14.325 1.605 32.125 1.00 96.75 302 ASP A C 1
ATOM 2243 O O . ASP A 1 302 ? -15.219 1.864 31.325 1.00 96.75 302 ASP A O 1
ATOM 2247 N N . GLU A 1 303 ? -13.782 2.545 32.903 1.00 96.44 303 GLU A N 1
ATOM 2248 C CA . GLU A 1 303 ? -14.181 3.954 32.851 1.00 96.44 303 GLU A CA 1
ATOM 2249 C C . GLU A 1 303 ? -13.824 4.584 31.500 1.00 96.44 303 GLU A C 1
ATOM 2251 O O . GLU A 1 303 ? -14.652 5.262 30.894 1.00 96.44 303 GLU A O 1
ATOM 2256 N N . LEU A 1 304 ? -12.626 4.300 30.981 1.00 97.62 304 LEU A N 1
ATOM 2257 C CA . LEU A 1 304 ? -12.207 4.794 29.671 1.00 97.62 304 LEU A CA 1
ATOM 2258 C C . LEU A 1 304 ? -13.055 4.234 28.524 1.00 97.62 304 LEU A C 1
ATOM 2260 O O . LEU A 1 304 ? -13.328 4.967 27.575 1.00 97.62 304 LEU A O 1
ATOM 2264 N N . CYS A 1 305 ? -13.496 2.976 28.605 1.00 97.81 305 CYS A N 1
ATOM 2265 C CA . CYS A 1 305 ? -14.421 2.408 27.622 1.00 97.81 305 CYS A CA 1
ATOM 2266 C C . CYS A 1 305 ? -15.785 3.110 27.692 1.00 97.81 305 CYS A C 1
ATOM 2268 O O . CYS A 1 305 ? -16.301 3.539 26.661 1.00 97.81 305 CYS A O 1
ATOM 2270 N N . ARG A 1 306 ? -16.317 3.332 28.905 1.00 96.94 306 ARG A N 1
ATOM 2271 C CA . ARG A 1 306 ? -17.614 4.005 29.122 1.00 96.94 306 ARG A CA 1
ATOM 2272 C C . ARG A 1 306 ? -17.668 5.441 28.612 1.00 96.94 306 ARG A C 1
ATOM 2274 O O . ARG A 1 306 ? -18.742 5.916 28.254 1.00 96.94 306 ARG A O 1
ATOM 2281 N N . ASN A 1 307 ? -16.533 6.137 28.518 1.00 97.00 307 ASN A N 1
ATOM 2282 C CA . ASN A 1 307 ? -16.487 7.467 27.899 1.00 97.00 307 ASN A CA 1
ATOM 2283 C C . ASN A 1 307 ? -17.039 7.473 26.461 1.00 97.00 307 ASN A C 1
ATOM 2285 O O . ASN A 1 307 ? -17.531 8.502 26.001 1.00 97.00 307 ASN A O 1
ATOM 2289 N N . PHE A 1 308 ? -16.986 6.335 25.763 1.00 97.69 308 PHE A N 1
ATOM 2290 C CA . PHE A 1 308 ? -17.485 6.185 24.400 1.00 97.69 308 PHE A CA 1
ATOM 2291 C C . PHE A 1 308 ? -18.956 5.756 24.327 1.00 97.69 308 PHE A C 1
ATOM 2293 O O . PHE A 1 308 ? -19.516 5.792 23.239 1.00 97.69 308 PHE A O 1
ATOM 2300 N N . ASP A 1 309 ? -19.633 5.410 25.425 1.00 95.50 309 ASP A N 1
ATOM 2301 C CA . ASP A 1 309 ? -21.027 4.926 25.374 1.00 95.50 309 ASP A CA 1
ATOM 2302 C C . ASP A 1 309 ? -21.979 5.956 24.740 1.00 95.50 309 ASP A C 1
ATOM 2304 O O . ASP A 1 309 ? -22.901 5.613 23.996 1.00 95.50 309 ASP A O 1
ATOM 2308 N N . GLY A 1 310 ? -21.712 7.248 24.964 1.00 95.56 310 GLY A N 1
ATOM 2309 C CA . GLY A 1 310 ? -22.495 8.354 24.411 1.00 95.56 310 GLY A CA 1
ATOM 2310 C C . GLY A 1 310 ? -22.422 8.503 22.885 1.00 95.56 310 GLY A C 1
ATOM 2311 O O . GLY A 1 310 ? -23.186 9.291 22.328 1.00 95.56 310 GLY A O 1
ATOM 2312 N N . VAL A 1 311 ? -21.540 7.772 22.190 1.00 97.00 311 VAL A N 1
ATOM 2313 C CA . VAL A 1 311 ? -21.407 7.857 20.722 1.00 97.00 311 VAL A CA 1
ATOM 2314 C C . VAL A 1 311 ? -22.462 7.037 19.977 1.00 97.00 311 VAL A C 1
ATOM 2316 O O . VAL A 1 311 ? -22.690 7.288 18.795 1.00 97.00 311 VAL A O 1
ATOM 2319 N N . ALA A 1 312 ? -23.121 6.084 20.650 1.00 96.50 312 ALA A N 1
ATOM 2320 C CA . ALA A 1 312 ? -24.043 5.126 20.035 1.00 96.50 312 ALA A CA 1
ATOM 2321 C C . ALA A 1 312 ? -25.103 5.758 19.101 1.00 96.50 312 ALA A C 1
ATOM 2323 O O . ALA A 1 312 ? -25.291 5.239 18.000 1.00 96.50 312 ALA A O 1
ATOM 2324 N N . PRO A 1 313 ? -25.743 6.900 19.442 1.00 97.12 313 PRO A N 1
ATOM 2325 C CA . PRO A 1 313 ? -26.739 7.536 18.570 1.00 97.12 313 PRO A CA 1
ATOM 2326 C C . PRO A 1 313 ? -26.186 8.078 17.242 1.00 97.12 313 PRO A C 1
ATOM 2328 O O . PRO A 1 313 ? -26.960 8.434 16.354 1.00 97.12 313 PRO A O 1
ATOM 2331 N N . TYR A 1 314 ? -24.863 8.183 17.105 1.00 96.75 314 TYR A N 1
ATOM 2332 C CA . TYR A 1 314 ? -24.196 8.826 15.971 1.00 96.75 314 TYR A CA 1
ATOM 2333 C C . TYR A 1 314 ? -23.432 7.840 15.079 1.00 96.75 314 TYR A C 1
ATOM 2335 O O . TYR A 1 314 ? -22.959 8.242 14.017 1.00 96.75 314 TYR A O 1
ATOM 2343 N N . LEU A 1 315 ? -23.351 6.558 15.455 1.00 94.94 315 LEU A N 1
ATOM 2344 C CA . LEU A 1 315 ? -22.592 5.528 14.729 1.00 94.94 315 LEU A CA 1
ATOM 2345 C C . LEU A 1 315 ? -23.131 5.224 13.325 1.00 94.94 315 LEU A C 1
ATOM 2347 O O . LEU A 1 315 ? -22.432 4.636 12.510 1.00 94.94 315 LEU A O 1
ATOM 2351 N N . GLU A 1 316 ? -24.349 5.644 12.989 1.00 94.38 316 GLU A N 1
ATOM 2352 C CA . GLU A 1 316 ? -24.853 5.569 11.611 1.00 94.38 316 GLU A CA 1
ATOM 2353 C C . GLU A 1 316 ? -24.378 6.735 10.734 1.00 94.38 316 GLU A C 1
ATOM 2355 O O . GLU A 1 316 ? -24.432 6.636 9.510 1.00 94.38 316 GLU A O 1
ATOM 2360 N N . LYS A 1 317 ? -23.898 7.826 11.339 1.00 95.31 317 LYS A N 1
ATOM 2361 C CA . LYS A 1 317 ? -23.522 9.077 10.661 1.00 95.31 317 LYS A CA 1
ATOM 2362 C C . LYS A 1 317 ? -22.027 9.378 10.725 1.00 95.31 317 LYS A C 1
ATOM 2364 O O . LYS A 1 317 ? -21.540 10.140 9.902 1.00 95.31 317 LYS A O 1
ATOM 2369 N N . CYS A 1 318 ? -21.313 8.803 11.685 1.00 97.00 318 CYS A N 1
ATOM 2370 C CA . CYS A 1 318 ? -19.892 9.020 11.911 1.00 97.00 318 CYS A CA 1
ATOM 2371 C C . CYS A 1 318 ? -19.215 7.684 12.204 1.00 97.00 318 CYS A C 1
ATOM 2373 O O . CYS A 1 318 ? -19.716 6.899 13.008 1.00 97.00 318 CYS A O 1
ATOM 2375 N N . ASP A 1 319 ? -18.066 7.439 11.581 1.00 97.88 319 ASP A N 1
ATOM 2376 C CA . ASP A 1 319 ? -17.191 6.344 11.990 1.00 97.88 319 ASP A CA 1
ATOM 2377 C C . ASP A 1 319 ? -16.466 6.738 13.275 1.00 97.88 319 ASP A C 1
ATOM 2379 O O . ASP A 1 319 ? -16.005 7.873 13.412 1.00 97.88 319 ASP A O 1
ATOM 2383 N N . VAL A 1 320 ? -16.368 5.813 14.226 1.00 98.56 320 VAL A N 1
ATOM 2384 C CA . VAL A 1 320 ? -15.703 6.063 15.506 1.00 98.56 320 VAL A CA 1
ATOM 2385 C C . VAL A 1 320 ? -14.668 4.982 15.750 1.00 98.56 320 VAL A C 1
ATOM 2387 O O . VAL A 1 320 ? -14.951 3.793 15.599 1.00 98.56 320 VAL A O 1
ATOM 2390 N N . TYR A 1 321 ? -13.468 5.390 16.145 1.00 98.62 321 TYR A N 1
ATOM 2391 C CA . TYR A 1 321 ? -12.434 4.465 16.584 1.00 98.62 321 TYR A CA 1
ATOM 2392 C C . TYR A 1 321 ? -11.703 4.965 17.826 1.00 98.62 321 TYR A C 1
ATOM 2394 O O . TYR A 1 321 ? -11.725 6.145 18.176 1.00 98.62 321 TYR A O 1
ATOM 2402 N N . VAL A 1 322 ? -11.027 4.046 18.497 1.00 98.69 322 VAL A N 1
ATOM 2403 C CA . VAL A 1 322 ? -10.224 4.303 19.688 1.00 98.69 322 VAL A CA 1
ATOM 2404 C C . VAL A 1 322 ? -8.883 3.597 19.553 1.00 98.69 322 VAL A C 1
ATOM 2406 O O . VAL A 1 322 ? -8.813 2.473 19.055 1.00 98.69 322 VAL A O 1
ATOM 2409 N N . CYS A 1 323 ? -7.816 4.249 20.008 1.00 98.56 323 CYS A N 1
ATOM 2410 C CA . CYS A 1 323 ? -6.467 3.703 20.042 1.00 98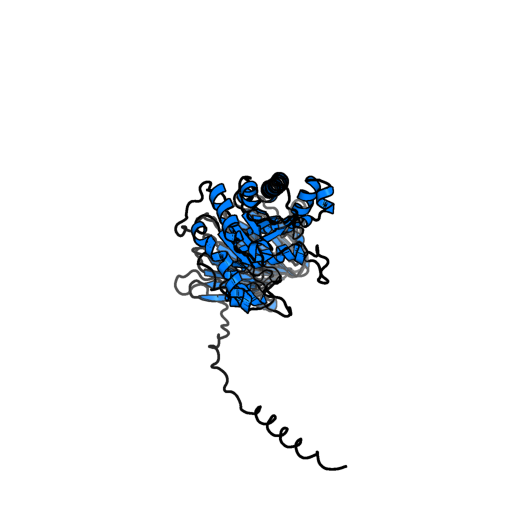.56 323 CYS A CA 1
ATOM 2411 C C . CYS A 1 323 ? -5.985 3.547 21.488 1.00 98.56 323 CYS A C 1
ATOM 2413 O O . CYS A 1 323 ? -5.343 4.463 22.015 1.00 98.56 323 CYS A O 1
ATOM 2415 N N . PRO A 1 324 ? -6.275 2.409 22.148 1.00 98.25 324 PRO A N 1
ATOM 2416 C CA . PRO A 1 324 ? -5.699 2.056 23.441 1.00 98.25 324 PRO A CA 1
ATOM 2417 C C . PRO A 1 324 ? -4.191 1.832 23.337 1.00 98.25 324 PRO A C 1
ATOM 2419 O O . PRO A 1 324 ? -3.679 1.514 22.262 1.00 98.25 324 PRO A O 1
ATOM 2422 N N . SER A 1 325 ? -3.472 1.922 24.460 1.00 95.69 325 SER A N 1
ATOM 2423 C CA . SER A 1 325 ? -2.069 1.500 24.466 1.00 95.69 325 SER A CA 1
ATOM 2424 C C . SER A 1 325 ? -1.952 0.008 24.127 1.00 95.69 325 SER A C 1
ATOM 2426 O O . SER A 1 325 ? -2.848 -0.786 24.421 1.00 95.69 325 SER A O 1
ATOM 2428 N N . ASN A 1 326 ? -0.827 -0.386 23.530 1.00 91.81 326 ASN A N 1
ATOM 2429 C CA . ASN A 1 326 ? -0.611 -1.740 23.004 1.00 91.81 326 ASN A CA 1
ATOM 2430 C C . ASN A 1 326 ? -0.858 -2.860 24.033 1.00 91.81 326 ASN A C 1
ATOM 2432 O O . ASN A 1 326 ? -1.364 -3.920 23.681 1.00 91.81 326 ASN A O 1
ATOM 2436 N N . LEU A 1 327 ? -0.561 -2.609 25.314 1.00 93.56 327 LEU A N 1
ATOM 2437 C CA . LEU A 1 327 ? -0.805 -3.557 26.410 1.00 93.56 327 LEU A CA 1
ATOM 2438 C C . LEU A 1 327 ? -2.296 -3.770 26.707 1.00 93.56 327 LEU A C 1
ATOM 2440 O O . LEU A 1 327 ? -2.674 -4.799 27.260 1.00 93.56 327 LEU A O 1
ATOM 2444 N N . HIS A 1 328 ? -3.135 -2.793 26.373 1.00 97.00 328 HIS A N 1
ATOM 2445 C CA . HIS A 1 328 ? -4.551 -2.783 26.718 1.00 97.00 328 HIS A CA 1
ATOM 2446 C C . HIS A 1 328 ? -5.463 -3.169 25.551 1.00 97.00 328 HIS A C 1
ATOM 2448 O O . HIS A 1 328 ? -6.605 -3.530 25.807 1.00 97.00 328 HIS A O 1
ATOM 2454 N N . VAL A 1 329 ? -4.983 -3.155 24.300 1.00 97.25 329 VAL A N 1
ATOM 2455 C CA . VAL A 1 329 ? -5.784 -3.448 23.091 1.00 97.25 329 VAL A CA 1
ATOM 2456 C C . VAL A 1 329 ? -6.628 -4.721 23.242 1.00 97.25 329 VAL A C 1
ATOM 2458 O O . VAL A 1 329 ? -7.850 -4.668 23.120 1.00 97.25 329 VAL A O 1
ATOM 2461 N N . ALA A 1 330 ? -5.998 -5.855 23.564 1.00 95.25 330 ALA A N 1
ATOM 2462 C CA . ALA A 1 330 ? -6.700 -7.132 23.696 1.00 95.25 330 ALA A CA 1
ATOM 2463 C C . ALA A 1 330 ? -7.647 -7.185 24.911 1.00 95.25 330 ALA A C 1
ATOM 2465 O O . ALA A 1 330 ? -8.582 -7.980 24.914 1.00 95.25 330 ALA A O 1
ATOM 2466 N N . LEU A 1 331 ? -7.423 -6.342 25.926 1.00 97.06 331 LEU A N 1
ATOM 2467 C CA . LEU A 1 331 ? -8.251 -6.280 27.134 1.00 97.06 331 LEU A CA 1
ATOM 2468 C C . LEU A 1 331 ? -9.541 -5.486 26.924 1.00 97.06 331 LEU A C 1
ATOM 2470 O O . LEU A 1 331 ? -10.511 -5.724 27.636 1.00 97.06 331 LEU A O 1
ATOM 2474 N N . VAL A 1 332 ? -9.545 -4.534 25.985 1.00 97.31 332 VAL A N 1
ATOM 2475 C CA . VAL A 1 332 ? -10.679 -3.617 25.788 1.00 97.31 332 VAL A CA 1
ATOM 2476 C C . VAL A 1 332 ? -11.428 -3.817 24.478 1.00 97.31 332 VAL A C 1
ATOM 2478 O O . VAL A 1 332 ? -12.489 -3.225 24.313 1.00 97.31 332 VAL A O 1
ATOM 2481 N N . LYS A 1 333 ? -10.919 -4.629 23.541 1.00 95.19 333 LYS A N 1
ATOM 2482 C CA . LYS A 1 333 ? -11.496 -4.737 22.189 1.00 95.19 333 LYS A CA 1
ATOM 2483 C C . LYS A 1 333 ? -12.989 -5.089 22.140 1.00 95.19 333 LYS A C 1
ATOM 2485 O O . LYS A 1 333 ? -13.670 -4.634 21.231 1.00 95.19 333 LYS A O 1
ATOM 2490 N N . ASP A 1 334 ? -13.494 -5.828 23.128 1.00 94.62 334 ASP A N 1
ATOM 2491 C CA . ASP A 1 334 ? -14.899 -6.255 23.195 1.00 94.62 334 ASP A CA 1
ATOM 2492 C C . ASP A 1 334 ? -15.753 -5.387 24.140 1.00 94.62 334 ASP A C 1
ATOM 2494 O O . ASP A 1 334 ? -16.931 -5.670 24.342 1.00 94.62 334 ASP A O 1
ATOM 2498 N N . ASN A 1 335 ? -15.175 -4.333 24.730 1.00 96.25 335 ASN A N 1
ATOM 2499 C CA . ASN A 1 335 ? -15.825 -3.512 25.759 1.00 96.25 335 ASN A CA 1
ATOM 2500 C C . ASN A 1 335 ? -16.497 -2.250 25.197 1.00 96.25 335 ASN A C 1
ATOM 2502 O O . ASN A 1 335 ? -17.027 -1.449 25.966 1.00 96.25 335 ASN A O 1
ATOM 2506 N N . PHE A 1 336 ? -16.458 -2.046 23.880 1.00 96.06 336 PHE A N 1
ATOM 2507 C CA . PHE A 1 336 ? -17.052 -0.882 23.230 1.00 96.06 336 PHE A CA 1
ATOM 2508 C C . PHE A 1 336 ? -18.395 -1.216 22.580 1.00 96.06 336 PHE A C 1
ATOM 2510 O O . PHE A 1 336 ? -18.667 -2.355 22.200 1.00 96.06 336 PHE A O 1
ATOM 2517 N N . THR A 1 337 ? -19.233 -0.189 22.415 1.00 90.69 337 THR A N 1
ATOM 2518 C CA . THR A 1 337 ? -20.494 -0.305 21.672 1.00 90.69 337 THR A CA 1
ATOM 2519 C C . THR A 1 337 ? -20.227 -0.834 20.253 1.00 90.69 337 THR A C 1
ATOM 2521 O O . THR A 1 337 ? -19.323 -0.318 19.587 1.00 90.69 337 THR A O 1
ATOM 2524 N N . PRO A 1 338 ? -21.005 -1.815 19.747 1.00 91.75 338 PRO A N 1
ATOM 2525 C CA . PRO A 1 338 ? -20.867 -2.295 18.375 1.00 91.75 338 PRO A CA 1
ATOM 2526 C C . PRO A 1 338 ? -20.878 -1.145 17.362 1.00 91.75 338 PRO A C 1
ATOM 2528 O O . PRO A 1 338 ? -21.801 -0.335 17.350 1.00 91.75 338 PRO A O 1
ATOM 2531 N N . GLY A 1 339 ? -19.846 -1.079 16.520 1.00 91.25 339 GLY A N 1
ATOM 2532 C CA . GLY A 1 339 ? -19.619 0.023 15.576 1.00 91.25 339 GLY A CA 1
ATOM 2533 C C . GLY A 1 339 ? -18.509 0.993 15.995 1.00 91.25 339 GLY A C 1
ATOM 2534 O O . GLY A 1 339 ? -18.031 1.749 15.155 1.00 91.25 339 GLY A O 1
ATOM 2535 N N . VAL A 1 340 ? -18.036 0.937 17.245 1.00 97.50 340 VAL A N 1
ATOM 2536 C CA . VAL A 1 340 ? -16.774 1.573 17.650 1.00 97.50 340 VAL A CA 1
ATOM 2537 C C . VAL A 1 340 ? -15.619 0.620 17.350 1.00 97.50 340 VAL A C 1
ATOM 2539 O O . VAL A 1 340 ? -15.586 -0.509 17.838 1.00 97.50 340 VAL A O 1
ATOM 2542 N N . HIS A 1 341 ? -14.657 1.067 16.547 1.00 97.75 341 HIS A N 1
ATOM 2543 C CA . HIS A 1 341 ? -13.497 0.262 16.170 1.00 97.75 341 HIS A CA 1
ATOM 2544 C C . HIS A 1 341 ? -12.333 0.435 17.150 1.00 97.75 341 HIS A C 1
ATOM 2546 O O . HIS A 1 341 ? -12.032 1.545 17.580 1.00 97.75 341 HIS A O 1
ATOM 2552 N N . VAL A 1 342 ? -11.607 -0.643 17.445 1.00 98.50 342 VAL A N 1
ATOM 2553 C CA . VAL A 1 342 ? -10.343 -0.575 18.194 1.00 98.50 342 VAL A CA 1
ATOM 2554 C C . VAL A 1 342 ? -9.165 -0.652 17.226 1.00 98.50 342 VAL A C 1
ATOM 2556 O O . VAL A 1 342 ? -9.117 -1.540 16.375 1.00 98.50 342 VAL A O 1
ATOM 2559 N N . ALA A 1 343 ? -8.226 0.285 17.354 1.00 98.25 343 ALA A N 1
ATOM 2560 C CA . ALA A 1 343 ? -7.093 0.458 16.453 1.00 98.25 343 ALA A CA 1
ATOM 2561 C C . ALA A 1 343 ? -5.774 0.565 17.239 1.00 98.25 343 ALA A C 1
ATOM 2563 O O . ALA A 1 343 ? -5.588 1.539 17.966 1.00 98.25 343 ALA A O 1
ATOM 2564 N N . PRO A 1 344 ? -4.825 -0.379 17.118 1.00 98.19 344 PRO A N 1
ATOM 2565 C CA . PRO A 1 344 ? -3.519 -0.249 17.762 1.00 98.19 344 PRO A CA 1
ATOM 2566 C C . PRO A 1 344 ? -2.778 1.029 17.343 1.00 98.19 344 PRO A C 1
ATOM 2568 O O . PRO A 1 344 ? -2.969 1.545 16.242 1.00 98.19 344 PRO A O 1
ATOM 2571 N N . GLN A 1 345 ? -1.918 1.536 18.228 1.00 97.56 345 GLN A N 1
ATOM 2572 C CA . GLN A 1 345 ? -1.254 2.842 18.069 1.00 97.56 345 GLN A CA 1
ATOM 2573 C C . GLN A 1 345 ? -0.017 2.822 17.154 1.00 97.56 345 GLN A C 1
ATOM 2575 O O . GLN A 1 345 ? 0.555 3.876 16.879 1.00 97.56 345 GLN A O 1
ATOM 2580 N N . ASN A 1 346 ? 0.452 1.633 16.770 1.00 97.25 346 ASN A N 1
ATOM 2581 C CA . ASN A 1 346 ? 1.535 1.413 15.813 1.00 97.25 346 ASN A CA 1
ATOM 2582 C C . ASN A 1 346 ? 1.546 -0.060 15.379 1.00 97.25 346 ASN A C 1
ATOM 2584 O O . ASN A 1 346 ? 0.972 -0.919 16.054 1.00 97.25 346 ASN A O 1
ATOM 2588 N N . CYS A 1 347 ? 2.297 -0.362 14.325 1.00 96.69 347 CYS A N 1
ATOM 2589 C CA . CYS A 1 347 ? 2.690 -1.720 13.967 1.00 96.69 347 CYS A CA 1
ATOM 2590 C C . CYS A 1 347 ? 4.120 -1.762 13.413 1.00 96.69 347 CYS A C 1
ATOM 2592 O O . CYS A 1 347 ? 4.718 -0.735 13.077 1.00 96.69 347 CYS A O 1
ATOM 2594 N N . ASN A 1 348 ? 4.643 -2.976 13.281 1.00 94.44 348 ASN A N 1
ATOM 2595 C CA . ASN A 1 348 ? 5.883 -3.276 12.591 1.00 94.44 348 ASN A CA 1
ATOM 2596 C C . ASN A 1 348 ? 5.730 -3.083 11.070 1.00 94.44 348 ASN A C 1
ATOM 2598 O O . ASN A 1 348 ? 4.623 -3.027 10.536 1.00 94.44 348 ASN A O 1
ATOM 2602 N N . PHE A 1 349 ? 6.854 -3.035 10.358 1.00 88.06 349 PHE A N 1
ATOM 2603 C CA . PHE A 1 349 ? 6.913 -2.890 8.896 1.00 88.06 349 PHE A CA 1
ATOM 2604 C C . PHE A 1 349 ? 6.801 -4.213 8.126 1.00 88.06 349 PHE A C 1
ATOM 2606 O O . PHE A 1 349 ? 6.783 -4.218 6.898 1.00 88.06 349 PHE A O 1
ATOM 2613 N N . LYS A 1 350 ? 6.783 -5.341 8.841 1.00 82.88 350 LYS A N 1
ATOM 2614 C CA . LYS A 1 350 ? 6.692 -6.694 8.293 1.00 82.88 350 LYS A CA 1
ATOM 2615 C C . LYS A 1 350 ? 6.051 -7.619 9.331 1.00 82.88 350 LYS A C 1
ATOM 2617 O O . LYS A 1 350 ? 5.911 -7.246 10.499 1.00 82.88 350 LYS A O 1
ATOM 2622 N N . GLY A 1 351 ? 5.681 -8.820 8.897 1.00 88.44 351 GLY A N 1
ATOM 2623 C CA . GLY A 1 351 ? 5.166 -9.880 9.755 1.00 88.44 351 GLY A CA 1
ATOM 2624 C C . GLY A 1 351 ? 6.076 -10.284 10.913 1.00 88.44 351 GLY A C 1
ATOM 2625 O O . GLY A 1 351 ? 7.158 -9.729 11.127 1.00 88.44 351 GLY A O 1
ATOM 2626 N N . CYS A 1 352 ? 5.606 -11.267 11.678 1.00 89.69 352 CYS A N 1
ATOM 2627 C CA . CYS A 1 352 ? 6.296 -11.802 12.848 1.00 89.69 352 CYS A CA 1
ATOM 2628 C C . CYS A 1 352 ? 7.777 -12.122 12.567 1.00 89.69 352 CYS A C 1
ATOM 2630 O O . CYS A 1 352 ? 8.136 -12.659 11.517 1.00 89.69 352 CYS A O 1
ATOM 2632 N N . GLY A 1 353 ? 8.649 -11.822 13.529 1.00 93.75 353 GLY A N 1
ATOM 2633 C CA . GLY A 1 353 ? 10.086 -12.039 13.386 1.00 93.75 353 GLY A CA 1
ATOM 2634 C C . GLY A 1 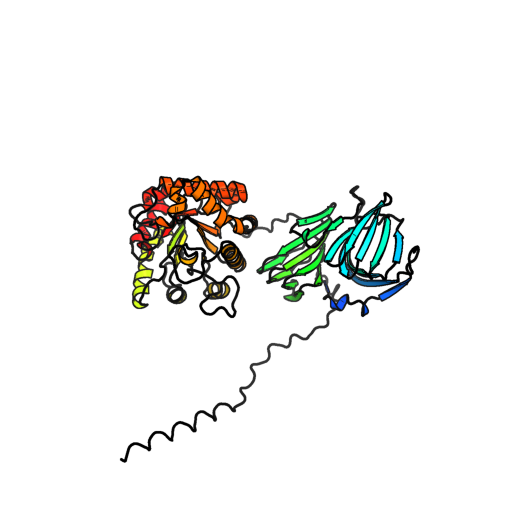353 ? 10.883 -11.569 14.599 1.00 93.75 353 GLY A C 1
ATOM 2635 O O . GLY A 1 353 ? 10.326 -11.303 15.663 1.00 93.75 353 GLY A O 1
ATOM 2636 N N . ALA A 1 354 ? 12.203 -11.463 14.435 1.00 94.69 354 ALA A N 1
ATOM 2637 C CA . ALA A 1 354 ? 13.128 -11.032 15.483 1.00 94.69 354 ALA A CA 1
ATOM 2638 C C . ALA A 1 354 ? 13.091 -9.502 15.697 1.00 94.69 354 ALA A C 1
ATOM 2640 O O . ALA A 1 354 ? 14.072 -8.805 15.448 1.00 94.69 354 ALA A O 1
ATOM 2641 N N . TYR A 1 355 ? 11.944 -8.994 16.155 1.00 92.19 355 TYR A N 1
ATOM 2642 C CA . TYR A 1 355 ? 11.656 -7.572 16.371 1.00 92.19 355 TYR A CA 1
ATOM 2643 C C . TYR A 1 355 ? 11.119 -7.351 17.793 1.00 92.19 355 TYR A C 1
ATOM 2645 O O . TYR A 1 355 ? 9.948 -7.044 17.999 1.00 92.19 355 TYR A O 1
ATOM 2653 N N . THR A 1 356 ? 11.958 -7.597 18.804 1.00 94.44 356 THR A N 1
ATOM 2654 C CA . THR A 1 356 ? 11.561 -7.516 20.220 1.00 94.44 356 THR A CA 1
ATOM 2655 C C . THR A 1 356 ? 10.913 -6.168 20.550 1.00 94.44 356 THR A C 1
ATOM 2657 O O . THR A 1 356 ? 11.558 -5.132 20.424 1.00 94.44 356 THR A O 1
ATOM 2660 N N . GLY A 1 357 ? 9.666 -6.200 21.029 1.00 91.94 357 GLY A N 1
ATOM 2661 C CA . GLY A 1 357 ? 8.892 -5.012 21.415 1.00 91.94 357 GLY A CA 1
ATOM 2662 C C . GLY A 1 357 ? 7.927 -4.497 20.342 1.00 91.94 357 GLY A C 1
ATOM 2663 O O . GLY A 1 357 ? 7.043 -3.708 20.670 1.00 91.94 357 GLY A O 1
ATOM 2664 N N . GLU A 1 358 ? 8.044 -4.975 19.102 1.00 94.44 358 GLU A N 1
ATOM 2665 C CA . GLU A 1 358 ? 7.134 -4.629 18.009 1.00 94.44 358 GLU A CA 1
ATOM 2666 C C . GLU A 1 358 ? 5.916 -5.565 17.955 1.00 94.44 358 GLU A C 1
ATOM 2668 O O . GLU A 1 358 ? 5.930 -6.676 18.489 1.00 94.44 358 GLU A O 1
ATOM 2673 N N . MET A 1 359 ? 4.862 -5.117 17.269 1.00 94.31 359 MET A N 1
ATOM 2674 C CA . MET A 1 359 ? 3.656 -5.904 16.987 1.00 94.31 359 MET A CA 1
ATOM 2675 C C . MET A 1 359 ? 3.418 -5.938 15.484 1.00 94.31 359 MET A C 1
ATOM 2677 O O . MET A 1 359 ? 3.465 -4.890 14.840 1.00 94.31 359 MET A O 1
ATOM 2681 N N . SER A 1 360 ? 3.158 -7.105 14.905 1.00 95.19 360 SER A N 1
ATOM 2682 C CA . SER A 1 360 ? 2.906 -7.210 13.467 1.00 95.19 360 SER A CA 1
ATOM 2683 C C . SER A 1 360 ? 1.432 -7.007 13.122 1.00 95.19 360 SER A C 1
ATOM 2685 O O . SER A 1 360 ? 0.550 -7.200 13.955 1.00 95.19 360 SER A O 1
ATOM 2687 N N . VAL A 1 361 ? 1.155 -6.644 11.870 1.00 95.81 361 VAL A N 1
ATOM 2688 C CA . VAL A 1 361 ? -0.221 -6.497 11.380 1.00 95.81 361 VAL A CA 1
ATOM 2689 C C . VAL A 1 361 ? -0.983 -7.830 11.411 1.00 95.81 361 VAL A C 1
ATOM 2691 O O . VAL A 1 361 ? -2.175 -7.830 11.697 1.00 95.81 361 VAL A O 1
ATOM 2694 N N . ASP A 1 362 ? -0.306 -8.968 11.237 1.00 95.94 362 ASP A N 1
ATOM 2695 C CA . ASP A 1 362 ? -0.903 -10.308 11.357 1.00 95.94 362 ASP A CA 1
ATOM 2696 C C . ASP A 1 362 ? -1.472 -10.536 12.762 1.00 95.94 362 ASP A C 1
ATOM 2698 O O . ASP A 1 362 ? -2.566 -11.064 12.911 1.00 95.94 362 ASP A O 1
ATOM 2702 N N . GLN A 1 363 ? -0.754 -10.103 13.806 1.00 96.25 363 GLN A N 1
ATOM 2703 C CA . GLN A 1 363 ? -1.234 -10.214 15.187 1.00 96.25 363 GLN A CA 1
ATOM 2704 C C . GLN A 1 363 ? -2.457 -9.322 15.427 1.00 96.25 363 GLN A C 1
ATOM 2706 O O . GLN A 1 363 ? -3.354 -9.686 16.182 1.00 96.25 363 GLN A O 1
ATOM 2711 N N . ILE A 1 364 ? -2.507 -8.155 14.781 1.00 96.56 364 ILE A N 1
ATOM 2712 C CA . ILE A 1 364 ? -3.660 -7.249 14.850 1.00 96.56 364 ILE A CA 1
ATOM 2713 C C . ILE A 1 364 ? -4.873 -7.897 14.163 1.00 96.56 364 ILE A C 1
ATOM 2715 O O . ILE A 1 364 ? -5.971 -7.887 14.722 1.00 96.56 364 ILE A O 1
ATOM 2719 N N . GLN A 1 365 ? -4.664 -8.510 12.995 1.00 92.69 365 GLN A N 1
ATOM 2720 C CA . GLN A 1 365 ? -5.698 -9.225 12.251 1.00 92.69 365 GLN A CA 1
ATOM 2721 C C . GLN A 1 365 ? -6.223 -10.448 13.022 1.00 92.69 365 GLN A C 1
ATOM 2723 O O . GLN A 1 365 ? -7.435 -10.639 13.099 1.00 92.69 365 GLN A O 1
ATOM 2728 N N . ASP A 1 366 ? -5.338 -11.242 13.630 1.00 94.38 366 ASP A N 1
ATOM 2729 C CA . ASP A 1 366 ? -5.691 -12.416 14.446 1.00 94.38 366 ASP A CA 1
ATOM 2730 C C . ASP A 1 366 ? -6.562 -12.043 15.659 1.00 94.38 366 ASP A C 1
ATOM 2732 O O . ASP A 1 366 ? -7.498 -12.759 16.014 1.00 94.38 366 ASP A O 1
ATOM 2736 N N . LEU A 1 367 ? -6.346 -10.854 16.236 1.00 93.12 367 LEU A N 1
ATOM 2737 C CA . LEU A 1 367 ? -7.208 -10.294 17.285 1.00 93.12 367 LEU A CA 1
ATOM 2738 C C . LEU A 1 367 ? -8.579 -9.805 16.776 1.00 93.12 367 LEU A C 1
ATOM 2740 O O . LEU A 1 367 ? -9.382 -9.315 17.577 1.00 93.12 367 LEU A O 1
ATOM 2744 N N . GLY A 1 368 ? -8.859 -9.928 15.476 1.00 93.12 368 GLY A N 1
ATOM 2745 C CA . GLY A 1 368 ? -10.103 -9.501 14.835 1.00 93.12 368 GLY A CA 1
ATOM 2746 C C . GLY A 1 368 ? -10.208 -7.989 14.635 1.00 93.12 368 GLY A C 1
ATOM 2747 O O . GLY A 1 368 ? -11.311 -7.466 14.474 1.00 93.12 368 GLY A O 1
ATOM 2748 N N . LEU A 1 369 ? -9.085 -7.266 14.681 1.00 96.06 369 LEU A N 1
ATOM 2749 C CA . LEU A 1 369 ? -9.059 -5.811 14.557 1.00 96.06 369 LEU A CA 1
ATOM 2750 C C . LEU A 1 369 ? -8.858 -5.395 13.096 1.00 96.06 369 LEU A C 1
ATOM 2752 O O . LEU A 1 369 ? -8.069 -5.985 12.364 1.00 96.06 369 LEU A O 1
ATOM 2756 N N . GLY A 1 370 ? -9.575 -4.349 12.681 1.00 93.19 370 GLY A N 1
ATOM 2757 C CA . GLY A 1 370 ? -9.611 -3.886 11.289 1.00 93.19 370 GLY A CA 1
ATOM 2758 C C . GLY A 1 370 ? -8.906 -2.555 11.026 1.00 93.19 370 GLY A C 1
ATOM 2759 O O . GLY A 1 370 ? -8.929 -2.086 9.894 1.00 93.19 370 GLY A O 1
ATOM 2760 N N . TRP A 1 371 ? -8.324 -1.919 12.043 1.00 98.06 371 TRP A N 1
ATOM 2761 C CA . TRP A 1 371 ? -7.741 -0.577 11.954 1.00 98.06 371 TRP A CA 1
ATOM 2762 C C . TRP A 1 371 ? -6.409 -0.502 12.692 1.00 98.06 371 TRP A C 1
ATOM 2764 O O . TRP A 1 371 ? -6.209 -1.204 13.679 1.00 98.06 371 TRP A O 1
ATOM 2774 N N . VAL A 1 372 ? -5.523 0.389 12.257 1.00 98.38 372 VAL A N 1
ATOM 2775 C CA . VAL A 1 372 ? -4.277 0.728 12.958 1.00 98.38 372 VAL A CA 1
ATOM 2776 C C . VAL A 1 372 ? -3.868 2.165 12.644 1.00 98.38 372 VAL A C 1
ATOM 2778 O O . VAL A 1 372 ? -4.130 2.681 11.554 1.00 98.38 372 VAL A O 1
ATOM 2781 N N . LEU A 1 373 ? -3.242 2.821 13.615 1.00 98.62 373 LEU A N 1
ATOM 2782 C CA . LEU A 1 373 ? -2.675 4.157 13.479 1.00 98.62 373 LEU A CA 1
ATOM 2783 C C . LEU A 1 373 ? -1.157 4.063 13.290 1.00 98.62 373 LEU A C 1
ATOM 2785 O O . LEU A 1 373 ? -0.495 3.318 14.010 1.00 98.62 373 LEU A O 1
ATOM 2789 N N . ILE A 1 374 ? -0.599 4.825 12.346 1.00 98.44 374 ILE A N 1
ATOM 2790 C CA . ILE A 1 374 ? 0.854 4.946 12.131 1.00 98.44 374 ILE A CA 1
ATOM 2791 C C . ILE A 1 374 ? 1.264 6.392 11.843 1.00 98.44 374 ILE A C 1
ATOM 2793 O O . ILE A 1 374 ? 0.444 7.241 11.494 1.00 98.44 374 ILE A O 1
ATOM 2797 N N . GLY A 1 375 ? 2.561 6.671 11.969 1.00 96.62 375 GLY A N 1
ATOM 2798 C CA . GLY A 1 375 ? 3.140 7.960 11.584 1.00 96.62 375 GLY A CA 1
ATOM 2799 C C . GLY A 1 375 ? 2.837 9.102 12.541 1.00 96.62 375 GLY A C 1
ATOM 2800 O O . GLY A 1 375 ? 3.100 10.250 12.194 1.00 96.62 375 GLY A O 1
ATOM 2801 N N . HIS A 1 376 ? 2.292 8.809 13.727 1.00 96.88 376 HIS A N 1
ATOM 2802 C CA . HIS A 1 376 ? 2.030 9.817 14.751 1.00 96.88 376 HIS A CA 1
ATOM 2803 C C . HIS A 1 376 ? 3.303 10.619 15.043 1.00 96.88 376 HIS A C 1
ATOM 2805 O O . HIS A 1 376 ? 4.396 10.052 15.133 1.00 96.88 376 HIS A O 1
ATOM 2811 N N . SER A 1 377 ? 3.163 11.925 15.245 1.00 93.75 377 SER A N 1
ATOM 2812 C CA . SER A 1 377 ? 4.275 12.855 15.517 1.00 93.75 377 SER A CA 1
ATOM 2813 C C . SER A 1 377 ? 5.225 12.386 16.636 1.00 93.75 377 SER A C 1
ATOM 2815 O O . SER A 1 377 ? 6.444 12.498 16.518 1.00 93.75 377 SER A O 1
ATOM 2817 N N . GLU A 1 378 ? 4.688 11.764 17.691 1.00 92.44 378 GLU A N 1
ATOM 2818 C CA . GLU A 1 378 ? 5.474 11.158 18.783 1.00 92.44 378 GLU A CA 1
ATOM 2819 C C . GLU A 1 378 ? 6.426 10.053 18.303 1.00 92.44 378 GLU A C 1
ATOM 2821 O O . GLU A 1 378 ? 7.511 9.900 18.858 1.00 92.44 378 GLU A O 1
ATOM 2826 N N . ARG A 1 379 ? 6.061 9.307 17.254 1.00 94.06 379 ARG A N 1
ATOM 2827 C CA . ARG A 1 379 ? 6.895 8.254 16.648 1.00 94.06 379 ARG A CA 1
ATOM 2828 C C . ARG A 1 379 ? 7.877 8.804 15.614 1.00 94.06 379 ARG A C 1
ATOM 2830 O O . ARG A 1 379 ? 8.965 8.258 15.451 1.00 94.06 379 ARG A O 1
ATOM 2837 N N . ARG A 1 380 ? 7.533 9.917 14.961 1.00 91.88 380 ARG A N 1
ATOM 2838 C CA . ARG A 1 380 ? 8.416 10.643 14.029 1.00 91.88 380 ARG A CA 1
ATOM 2839 C C . ARG A 1 380 ? 9.531 11.435 14.728 1.00 91.88 380 ARG A C 1
ATOM 2841 O O . ARG A 1 380 ? 10.380 12.006 14.060 1.00 91.88 380 ARG A O 1
ATOM 2848 N N . GLY A 1 381 ? 9.580 11.419 16.062 1.00 82.06 381 GLY A N 1
ATOM 2849 C CA . GLY A 1 381 ? 10.691 11.970 16.847 1.00 82.06 381 GLY A CA 1
ATOM 2850 C C . GLY A 1 381 ? 10.522 13.429 17.276 1.00 82.06 381 GLY A C 1
ATOM 2851 O O . GLY A 1 381 ? 11.394 13.962 17.957 1.00 82.06 381 GLY A O 1
ATOM 2852 N N . GLU A 1 382 ? 9.382 14.053 16.976 1.00 82.44 382 GLU A N 1
ATOM 2853 C CA . GLU A 1 382 ? 9.115 15.476 17.251 1.00 82.44 382 GLU A CA 1
ATOM 2854 C C . GLU A 1 382 ? 9.093 15.838 18.748 1.00 82.44 382 GLU A C 1
ATOM 2856 O O . GLU A 1 382 ? 9.248 16.995 19.129 1.00 82.44 382 GLU A O 1
ATOM 2861 N N . PHE A 1 383 ? 8.937 14.840 19.621 1.00 80.25 383 PHE A N 1
ATOM 2862 C CA . PHE A 1 383 ? 8.918 15.006 21.080 1.00 80.25 383 PHE A CA 1
ATOM 2863 C C . PHE A 1 383 ? 10.245 14.627 21.753 1.00 80.25 383 PHE A C 1
ATOM 2865 O O . PHE A 1 383 ? 10.310 14.528 22.978 1.00 80.25 383 PHE A O 1
ATOM 2872 N N . GLY A 1 384 ? 11.306 14.388 20.973 1.00 74.88 384 GLY A N 1
ATOM 2873 C CA . GLY A 1 384 ? 12.638 14.096 21.508 1.00 74.88 384 GLY A CA 1
ATOM 2874 C C . GLY A 1 384 ? 12.733 12.769 22.266 1.00 74.88 384 GLY A C 1
ATOM 2875 O O . GLY A 1 384 ? 13.578 12.629 23.152 1.00 74.88 384 GLY A O 1
ATOM 2876 N N . LEU A 1 385 ? 11.869 11.795 21.950 1.00 78.06 385 LEU A N 1
ATOM 2877 C CA . LEU A 1 385 ? 11.984 10.448 22.508 1.00 78.06 385 LEU A CA 1
ATOM 2878 C C . LEU A 1 385 ? 13.355 9.853 22.135 1.00 78.06 385 LEU A C 1
ATOM 2880 O O . LEU A 1 385 ? 13.801 10.026 21.002 1.00 78.06 385 LEU A O 1
ATOM 2884 N N . PRO A 1 386 ? 14.016 9.094 23.031 1.00 78.12 386 PRO A N 1
ATOM 2885 C CA . PRO A 1 386 ? 15.314 8.462 22.761 1.00 78.12 386 PRO A CA 1
ATOM 2886 C C . PRO A 1 386 ? 15.223 7.279 21.773 1.00 78.12 386 PRO A C 1
ATOM 2888 O O . PRO A 1 386 ? 16.112 6.431 21.718 1.00 78.12 386 PRO A O 1
ATOM 2891 N N . THR A 1 387 ? 14.135 7.196 21.011 1.00 75.56 387 THR A N 1
ATOM 2892 C CA . THR A 1 387 ? 13.892 6.206 19.967 1.00 75.56 387 THR A CA 1
ATOM 2893 C C . THR A 1 387 ? 14.214 6.815 18.605 1.00 75.56 387 THR A C 1
ATOM 2895 O O . THR A 1 387 ? 13.887 7.983 18.392 1.00 75.56 387 THR A O 1
ATOM 2898 N N . PRO A 1 388 ? 14.800 6.055 17.662 1.00 82.25 388 PRO A N 1
ATOM 2899 C CA . PRO A 1 388 ? 14.985 6.533 16.297 1.00 82.25 388 PRO A CA 1
ATOM 2900 C C . PRO A 1 388 ? 13.672 7.059 15.711 1.00 82.25 388 PRO A C 1
ATOM 2902 O O . PRO A 1 388 ? 12.630 6.419 15.857 1.00 82.25 388 PRO A O 1
ATOM 2905 N N . ALA A 1 389 ? 13.739 8.219 15.059 1.00 88.88 389 ALA A N 1
ATOM 2906 C CA . ALA A 1 389 ? 12.613 8.780 14.328 1.00 88.88 389 ALA A CA 1
ATOM 2907 C C . ALA A 1 389 ? 12.193 7.834 13.195 1.00 88.88 389 ALA A C 1
ATOM 2909 O O . ALA A 1 389 ? 13.037 7.340 12.441 1.00 88.88 389 ALA A O 1
ATOM 2910 N N . GLU A 1 390 ? 10.892 7.585 13.064 1.00 93.38 390 GLU A N 1
ATOM 2911 C CA . GLU A 1 390 ? 10.369 6.806 11.945 1.00 93.38 390 GLU A CA 1
ATOM 2912 C C . GLU A 1 390 ? 10.332 7.655 10.653 1.00 93.38 390 GLU A C 1
ATOM 2914 O O . GLU A 1 390 ? 9.780 8.755 10.641 1.00 93.38 390 GLU A O 1
ATOM 2919 N N . SER A 1 391 ? 10.921 7.150 9.561 1.00 94.44 391 SER A N 1
ATOM 2920 C CA . SER A 1 391 ? 11.034 7.874 8.282 1.00 94.44 391 SER A CA 1
ATOM 2921 C C . SER A 1 391 ? 9.792 7.752 7.389 1.00 94.44 391 SER A C 1
ATOM 2923 O O . SER A 1 391 ? 8.985 6.833 7.549 1.00 94.44 391 SER A O 1
ATOM 2925 N N . ASN A 1 392 ? 9.671 8.624 6.379 1.00 93.25 392 ASN A N 1
ATOM 2926 C CA . ASN A 1 392 ? 8.600 8.562 5.370 1.00 93.25 392 ASN A CA 1
ATOM 2927 C C . ASN A 1 392 ? 8.589 7.221 4.614 1.00 93.25 392 ASN A C 1
ATOM 2929 O O . ASN A 1 392 ? 7.531 6.612 4.453 1.00 93.25 392 ASN A O 1
ATOM 2933 N N . GLN A 1 393 ? 9.763 6.685 4.270 1.00 93.56 393 GLN A N 1
ATOM 2934 C CA . GLN A 1 393 ? 9.876 5.391 3.587 1.00 93.56 393 GLN A CA 1
ATOM 2935 C C . GLN A 1 393 ? 9.416 4.234 4.480 1.00 93.56 393 GLN A C 1
ATOM 2937 O O . GLN A 1 393 ? 8.758 3.298 4.014 1.00 93.56 393 GLN A O 1
ATOM 2942 N N . LEU A 1 394 ? 9.727 4.294 5.781 1.00 93.94 394 LEU A N 1
ATOM 2943 C CA . LEU A 1 394 ? 9.225 3.318 6.746 1.00 93.94 394 LEU A CA 1
ATOM 2944 C C . LEU A 1 394 ? 7.700 3.414 6.864 1.00 93.94 394 LEU A C 1
ATOM 2946 O O . LEU A 1 394 ? 7.031 2.385 6.928 1.00 93.94 394 LEU A O 1
ATOM 2950 N N . MET A 1 395 ? 7.142 4.627 6.844 1.00 97.69 395 MET A N 1
ATOM 2951 C CA . MET A 1 395 ? 5.693 4.842 6.869 1.00 97.69 395 MET A CA 1
ATOM 2952 C C . MET A 1 395 ? 4.990 4.295 5.636 1.00 97.69 395 MET A C 1
ATOM 2954 O O . MET A 1 395 ? 3.971 3.626 5.785 1.00 97.69 395 MET A O 1
ATOM 2958 N N . ALA A 1 396 ? 5.545 4.492 4.442 1.00 94.81 396 ALA A N 1
ATOM 2959 C CA . ALA A 1 396 ? 5.013 3.877 3.230 1.00 94.81 396 ALA A CA 1
ATOM 2960 C C . ALA A 1 396 ? 5.078 2.345 3.289 1.00 94.81 396 ALA A C 1
ATOM 2962 O O . ALA A 1 396 ? 4.108 1.673 2.940 1.00 94.81 396 ALA A O 1
ATOM 2963 N N . THR A 1 397 ? 6.173 1.792 3.821 1.00 93.69 397 THR A N 1
ATOM 2964 C CA . THR A 1 397 ? 6.325 0.342 4.023 1.00 93.69 397 THR A CA 1
ATOM 2965 C C . THR A 1 397 ? 5.255 -0.204 4.973 1.00 93.69 397 THR A C 1
ATOM 2967 O O . THR A 1 397 ? 4.592 -1.189 4.655 1.00 93.69 397 THR A O 1
ATOM 2970 N N . LYS A 1 398 ? 5.042 0.453 6.122 1.00 97.94 398 LYS A N 1
ATOM 2971 C CA . LYS A 1 398 ? 3.989 0.076 7.075 1.00 97.94 398 LYS A CA 1
ATOM 2972 C C . LYS A 1 398 ? 2.599 0.224 6.461 1.00 97.94 398 LYS A C 1
ATOM 2974 O O . LYS A 1 398 ? 1.813 -0.707 6.567 1.00 97.94 398 LYS A O 1
ATOM 2979 N N . LEU A 1 399 ? 2.299 1.344 5.798 1.00 98.19 399 LEU A N 1
ATOM 2980 C CA . LEU A 1 399 ? 1.000 1.577 5.159 1.00 98.19 399 LEU A CA 1
ATOM 2981 C C . LEU A 1 399 ? 0.675 0.481 4.142 1.00 98.19 399 LEU A C 1
ATOM 2983 O O . LEU A 1 399 ? -0.417 -0.080 4.191 1.00 98.19 399 LEU A O 1
ATOM 2987 N N . GLN A 1 400 ? 1.618 0.156 3.253 1.00 94.75 400 GLN A N 1
ATOM 2988 C CA . GLN A 1 400 ? 1.435 -0.925 2.287 1.00 94.75 400 GLN A CA 1
ATOM 2989 C C . GLN A 1 400 ? 1.152 -2.241 3.012 1.00 94.75 400 GLN A C 1
ATOM 2991 O O . GLN A 1 400 ? 0.167 -2.904 2.705 1.00 94.75 400 GLN A O 1
ATOM 2996 N N . TYR A 1 401 ? 1.948 -2.563 4.037 1.00 96.50 401 TYR A N 1
ATOM 2997 C CA . TYR A 1 401 ? 1.771 -3.789 4.804 1.00 96.50 401 TYR A CA 1
ATOM 2998 C C . TYR A 1 401 ? 0.393 -3.884 5.479 1.00 96.50 401 TYR A C 1
ATOM 3000 O O . TYR A 1 401 ? -0.257 -4.927 5.435 1.00 96.50 401 TYR A O 1
ATOM 3008 N N . ILE A 1 402 ? -0.084 -2.783 6.059 1.00 96.69 402 ILE A N 1
ATOM 3009 C CA . ILE A 1 402 ? -1.412 -2.683 6.675 1.00 96.69 402 ILE A CA 1
ATOM 3010 C C . ILE A 1 402 ? -2.509 -2.977 5.653 1.00 96.69 402 ILE A C 1
ATOM 3012 O O . ILE A 1 402 ? -3.405 -3.786 5.907 1.00 96.69 402 ILE A O 1
ATOM 3016 N N . LEU A 1 403 ? -2.425 -2.332 4.489 1.00 93.62 403 LEU A N 1
ATOM 3017 C CA . LEU A 1 403 ? -3.417 -2.474 3.432 1.00 93.62 403 LEU A CA 1
ATOM 3018 C C . LEU A 1 403 ? -3.410 -3.884 2.828 1.00 93.62 403 LEU A C 1
ATOM 3020 O O . LEU A 1 403 ? -4.492 -4.427 2.579 1.00 93.62 403 LEU A O 1
ATOM 3024 N N . ASP A 1 404 ? -2.229 -4.483 2.662 1.00 86.19 404 ASP A N 1
ATOM 3025 C CA . ASP A 1 404 ? -2.040 -5.850 2.158 1.00 86.19 404 ASP A CA 1
ATOM 3026 C C . ASP A 1 404 ? -2.670 -6.894 3.088 1.00 86.19 404 ASP A C 1
ATOM 3028 O O . ASP A 1 404 ? -3.280 -7.856 2.628 1.00 86.19 404 ASP A O 1
ATOM 3032 N N . GLN A 1 405 ? -2.597 -6.682 4.405 1.00 87.12 405 GLN A N 1
ATOM 3033 C CA . GLN A 1 405 ? -3.254 -7.542 5.399 1.00 87.12 405 GLN A CA 1
ATOM 3034 C C . GLN A 1 405 ? -4.759 -7.260 5.552 1.00 87.12 405 GLN A C 1
ATOM 3036 O O . GLN A 1 405 ? -5.415 -7.810 6.435 1.00 87.12 405 GLN A O 1
ATOM 3041 N N . GLY A 1 406 ? -5.340 -6.406 4.707 1.00 88.50 406 GLY A N 1
ATOM 3042 C CA . GLY A 1 406 ? -6.777 -6.131 4.731 1.00 88.50 406 GLY A CA 1
ATOM 3043 C C . GLY A 1 406 ? -7.223 -5.159 5.828 1.00 88.50 406 GLY A C 1
ATOM 3044 O O . GLY A 1 406 ? -8.424 -4.955 5.988 1.00 88.50 406 GLY A O 1
ATOM 3045 N N . LEU A 1 407 ? -6.297 -4.528 6.557 1.00 96.25 407 LEU A N 1
ATOM 3046 C CA . LEU A 1 407 ? -6.624 -3.535 7.582 1.00 96.25 407 LEU A CA 1
ATOM 3047 C C . LEU A 1 407 ? -6.726 -2.129 6.984 1.00 96.25 407 LEU A C 1
ATOM 3049 O O . LEU A 1 407 ? -6.213 -1.837 5.902 1.00 96.25 407 LEU A O 1
ATOM 3053 N N . ASN A 1 408 ? -7.402 -1.248 7.706 1.00 98.00 408 ASN A N 1
ATOM 3054 C CA . ASN A 1 408 ? -7.502 0.171 7.408 1.00 98.00 408 ASN A CA 1
ATOM 3055 C C . ASN A 1 408 ? -6.447 0.951 8.197 1.00 98.00 408 ASN A C 1
ATOM 3057 O O . ASN A 1 408 ? -6.042 0.554 9.293 1.00 98.00 408 ASN A O 1
ATOM 3061 N N . CYS A 1 409 ? -6.015 2.081 7.649 1.00 98.62 409 CYS A N 1
ATOM 3062 C CA . CYS A 1 409 ? -4.925 2.867 8.201 1.00 98.62 409 CYS A CA 1
ATOM 3063 C C . CYS A 1 409 ? -5.361 4.295 8.520 1.00 98.62 409 CYS A C 1
ATOM 3065 O O . CYS A 1 409 ? -5.883 5.009 7.661 1.00 98.62 409 CYS A O 1
ATOM 3067 N N . VAL A 1 410 ? -5.044 4.740 9.732 1.00 98.81 410 VAL A N 1
ATOM 3068 C CA . VAL A 1 410 ? -4.963 6.160 10.078 1.00 98.81 410 VAL A CA 1
ATOM 3069 C C . VAL A 1 410 ? -3.507 6.588 9.915 1.00 98.81 410 VAL A C 1
ATOM 3071 O O . VAL A 1 410 ? -2.635 6.125 10.648 1.00 98.81 410 VAL A O 1
ATOM 3074 N N . PHE A 1 411 ? -3.236 7.420 8.914 1.00 98.75 411 PHE A N 1
ATOM 3075 C CA . PHE A 1 411 ? -1.897 7.858 8.529 1.00 98.75 411 PHE A CA 1
ATOM 3076 C C . PHE A 1 411 ? -1.671 9.305 8.968 1.00 98.75 411 PHE A C 1
ATOM 3078 O O . PHE A 1 411 ? -2.271 10.228 8.412 1.00 98.75 411 PHE A O 1
ATOM 3085 N N . CYS A 1 412 ? -0.823 9.510 9.973 1.00 98.62 412 CYS A N 1
ATOM 3086 C CA . CYS A 1 412 ? -0.572 10.839 10.518 1.00 98.62 412 CYS A CA 1
ATOM 3087 C C . CYS A 1 412 ? 0.532 11.595 9.760 1.00 98.62 412 CYS A C 1
ATOM 3089 O O . CYS A 1 412 ? 1.584 11.036 9.418 1.00 98.62 412 CYS A O 1
ATOM 3091 N N . ILE A 1 413 ? 0.285 12.889 9.552 1.00 98.44 413 ILE A N 1
ATOM 3092 C CA . ILE A 1 413 ? 1.206 13.876 8.980 1.00 98.44 413 ILE A CA 1
ATOM 3093 C C . ILE A 1 413 ? 1.070 15.210 9.716 1.00 98.44 413 ILE A C 1
ATOM 3095 O O . ILE A 1 413 ? 0.050 15.472 10.351 1.00 98.44 413 ILE A O 1
ATOM 3099 N N . GLY A 1 414 ? 2.054 16.087 9.581 1.00 96.44 414 GLY A N 1
ATOM 3100 C CA . GLY A 1 414 ? 1.990 17.445 10.108 1.00 96.44 414 GLY A CA 1
ATOM 3101 C C . GLY A 1 414 ? 3.362 18.057 10.324 1.00 96.44 414 GLY A C 1
ATOM 3102 O O . GLY A 1 414 ? 4.391 17.403 10.157 1.00 96.44 414 GLY A O 1
ATOM 3103 N N . GLU A 1 415 ? 3.372 19.333 10.686 1.00 94.81 415 GLU A N 1
ATOM 3104 C CA . GLU A 1 415 ? 4.578 20.149 10.738 1.00 94.81 415 GLU A CA 1
ATOM 3105 C C . GLU A 1 415 ? 4.898 20.678 12.150 1.00 94.81 415 GLU A C 1
ATOM 3107 O O . GLU A 1 415 ? 3.985 20.995 12.927 1.00 94.81 415 GLU A O 1
ATOM 3112 N N . PRO A 1 416 ? 6.187 20.872 12.487 1.00 92.44 416 PRO A N 1
ATOM 3113 C CA . PRO A 1 416 ? 6.587 21.567 13.706 1.00 92.44 416 PRO A CA 1
ATOM 3114 C C . PRO A 1 416 ? 6.339 23.080 13.614 1.00 92.44 416 PRO A C 1
ATOM 3116 O O . PRO A 1 416 ? 6.257 23.668 12.532 1.00 92.44 416 PRO A O 1
ATOM 3119 N N . LEU A 1 417 ? 6.295 23.756 14.772 1.00 90.19 417 LEU A N 1
ATOM 3120 C CA . LEU A 1 417 ? 6.041 25.206 14.854 1.00 90.19 417 LEU A CA 1
ATOM 3121 C C . LEU A 1 417 ? 6.993 26.027 13.970 1.00 90.19 417 LEU A C 1
ATOM 3123 O O . LEU A 1 417 ? 6.588 27.009 13.351 1.00 90.19 417 LEU A O 1
ATOM 3127 N N . SER A 1 418 ? 8.258 25.611 13.897 1.00 91.62 418 SER A N 1
ATOM 3128 C CA . SER A 1 418 ? 9.299 26.281 13.114 1.00 91.62 418 SER A CA 1
ATOM 3129 C C . SER A 1 418 ? 9.030 26.253 11.606 1.00 91.62 418 SER A C 1
ATOM 3131 O O . SER A 1 418 ? 9.474 27.155 10.895 1.00 91.62 418 SER A O 1
ATOM 3133 N N . ILE A 1 419 ? 8.299 25.253 11.105 1.00 94.25 419 ILE A N 1
ATOM 3134 C CA . ILE A 1 419 ? 7.835 25.188 9.715 1.00 94.25 419 ILE A CA 1
ATOM 3135 C C . ILE A 1 419 ? 6.587 26.051 9.544 1.00 94.25 419 ILE A C 1
ATOM 3137 O O . ILE A 1 419 ? 6.545 26.862 8.619 1.00 94.25 419 ILE A O 1
ATOM 3141 N N . ARG A 1 420 ? 5.624 25.984 10.474 1.00 92.94 420 ARG A N 1
ATOM 3142 C CA . ARG A 1 420 ? 4.418 26.833 10.434 1.00 92.94 420 ARG A CA 1
ATOM 3143 C C . ARG A 1 420 ? 4.754 28.324 10.392 1.00 92.94 420 ARG A C 1
ATOM 3145 O O . ARG A 1 420 ? 4.145 29.073 9.632 1.00 92.94 420 ARG A O 1
ATOM 3152 N N . GLN A 1 421 ? 5.760 28.754 11.153 1.00 90.88 421 GLN A N 1
ATOM 3153 C CA . GLN A 1 421 ? 6.240 30.142 11.183 1.00 90.88 421 GLN A CA 1
ATOM 3154 C C . GLN A 1 421 ? 6.817 30.632 9.843 1.00 90.88 421 GLN A C 1
ATOM 3156 O O . GLN A 1 421 ? 6.909 31.839 9.632 1.00 90.88 421 GLN A O 1
ATOM 3161 N N . LYS A 1 422 ? 7.163 29.725 8.919 1.00 95.81 422 LYS A N 1
ATOM 3162 C CA . LYS A 1 422 ? 7.597 30.058 7.551 1.00 95.81 422 LYS A CA 1
ATOM 3163 C C . LYS A 1 422 ? 6.419 30.258 6.582 1.00 95.81 422 LYS A C 1
ATOM 3165 O O . LYS A 1 422 ? 6.645 30.628 5.433 1.00 95.81 422 LYS A O 1
ATOM 3170 N N . GLY A 1 423 ? 5.178 30.048 7.033 1.00 94.88 423 GLY A N 1
ATOM 3171 C CA . GLY A 1 423 ? 3.947 30.256 6.265 1.00 94.88 423 GLY A CA 1
ATOM 3172 C C . GLY A 1 423 ? 3.380 28.987 5.617 1.00 94.88 423 GLY A C 1
ATOM 3173 O O . GLY A 1 423 ? 4.022 27.938 5.584 1.00 94.88 423 GLY A O 1
ATOM 3174 N N . ILE A 1 424 ? 2.159 29.092 5.074 1.00 95.12 424 ILE A N 1
ATOM 3175 C CA . ILE A 1 424 ? 1.377 27.955 4.550 1.00 95.12 424 ILE A CA 1
ATOM 3176 C C . ILE A 1 424 ? 2.104 27.146 3.467 1.00 95.12 424 ILE A C 1
ATOM 3178 O O . ILE A 1 424 ? 1.990 25.928 3.432 1.00 95.12 424 ILE A O 1
ATOM 3182 N N . GLN A 1 425 ? 2.914 27.779 2.616 1.00 96.38 425 GLN A N 1
ATOM 3183 C CA . GLN A 1 425 ? 3.657 27.055 1.576 1.00 96.38 425 GLN A CA 1
ATOM 3184 C C . GLN A 1 425 ? 4.677 26.074 2.170 1.00 96.38 425 GLN A C 1
ATOM 3186 O O . GLN A 1 425 ? 4.836 24.968 1.662 1.00 96.38 425 GLN A O 1
ATOM 3191 N N . ALA A 1 426 ? 5.327 26.442 3.280 1.00 96.94 426 ALA A N 1
ATOM 3192 C CA . ALA A 1 426 ? 6.248 25.550 3.977 1.00 96.94 426 ALA A CA 1
ATOM 3193 C C . ALA A 1 426 ? 5.501 24.395 4.663 1.00 96.94 426 ALA A C 1
ATOM 3195 O O . ALA A 1 426 ? 5.958 23.259 4.601 1.00 96.94 426 ALA A O 1
ATOM 3196 N N . VAL A 1 427 ? 4.330 24.673 5.249 1.00 97.56 427 VAL A N 1
ATOM 3197 C CA . VAL A 1 427 ? 3.442 23.654 5.843 1.00 97.56 427 VAL A CA 1
ATOM 3198 C C . VAL A 1 427 ? 3.031 22.616 4.799 1.00 97.56 427 VAL A C 1
ATOM 3200 O O . VAL A 1 427 ? 3.161 21.418 5.032 1.00 97.56 427 VAL A O 1
ATOM 3203 N N . LEU A 1 428 ? 2.560 23.069 3.633 1.00 97.88 428 LEU A N 1
ATOM 3204 C CA . LEU A 1 428 ? 2.123 22.174 2.563 1.00 97.88 428 LEU A CA 1
ATOM 3205 C C . LEU A 1 428 ? 3.292 21.402 1.949 1.00 97.88 428 LEU A C 1
ATOM 3207 O O . LEU A 1 428 ? 3.114 20.241 1.601 1.00 97.88 428 LEU A O 1
ATOM 3211 N N . SER A 1 429 ? 4.481 22.006 1.859 1.00 97.56 429 SER A N 1
ATOM 3212 C CA . SER A 1 429 ? 5.691 21.304 1.421 1.00 97.56 429 SER A CA 1
ATOM 3213 C C . SER A 1 429 ? 6.084 20.181 2.382 1.00 97.56 429 SER A C 1
ATOM 3215 O O . SER A 1 429 ? 6.442 19.103 1.923 1.00 97.56 429 SER A O 1
ATOM 3217 N N . GLU A 1 430 ? 6.002 20.415 3.693 1.00 97.50 430 GLU A N 1
ATOM 3218 C CA . GLU A 1 430 ? 6.280 19.397 4.714 1.00 97.50 430 GLU A CA 1
ATOM 3219 C C . GLU A 1 430 ? 5.252 18.258 4.656 1.00 97.50 430 GLU A C 1
ATOM 3221 O O . GLU A 1 430 ? 5.609 17.085 4.593 1.00 97.50 430 GLU A O 1
ATOM 3226 N N . CYS A 1 431 ? 3.961 18.595 4.579 1.00 98.00 431 CYS A N 1
ATOM 3227 C CA . CYS A 1 431 ? 2.899 17.599 4.428 1.00 98.00 431 CYS A CA 1
ATOM 3228 C C . CYS A 1 431 ? 3.055 16.788 3.130 1.00 98.00 431 CYS A C 1
ATOM 3230 O O . CYS A 1 431 ? 2.844 15.578 3.126 1.00 98.00 431 CYS A O 1
ATOM 3232 N N . ALA A 1 432 ? 3.434 17.440 2.028 1.00 97.44 432 ALA A N 1
ATOM 3233 C CA . ALA A 1 432 ? 3.684 16.786 0.749 1.00 97.44 432 ALA A CA 1
ATOM 3234 C C . ALA A 1 432 ? 4.862 15.808 0.822 1.00 97.44 432 ALA A C 1
ATOM 3236 O O . ALA A 1 432 ? 4.752 14.696 0.307 1.00 97.44 432 ALA A O 1
ATOM 3237 N N . ASP A 1 433 ? 5.963 16.182 1.476 1.00 97.50 433 ASP A N 1
ATOM 3238 C CA . ASP A 1 433 ? 7.116 15.295 1.670 1.00 97.50 433 ASP A CA 1
ATOM 3239 C C . ASP A 1 433 ? 6.708 14.018 2.421 1.00 97.50 433 ASP A C 1
ATOM 3241 O O . ASP A 1 433 ? 6.976 12.902 1.971 1.00 97.50 433 ASP A O 1
ATOM 3245 N N . GLN A 1 434 ? 5.920 14.168 3.488 1.00 97.88 434 GLN A N 1
ATOM 3246 C CA . GLN A 1 434 ? 5.408 13.047 4.283 1.00 97.88 434 GLN A CA 1
ATOM 3247 C C . GLN A 1 434 ? 4.400 12.155 3.535 1.00 97.88 434 GLN A C 1
ATOM 3249 O O . GLN A 1 434 ? 4.217 10.994 3.911 1.00 97.88 434 GLN A O 1
ATOM 3254 N N . LEU A 1 435 ? 3.755 12.671 2.482 1.00 98.19 435 LEU A N 1
ATOM 3255 C CA . LEU A 1 435 ? 2.802 11.945 1.635 1.00 98.19 435 LEU A CA 1
ATOM 3256 C C . LEU A 1 435 ? 3.428 11.372 0.352 1.00 98.19 435 LEU A C 1
ATOM 3258 O O . LEU A 1 435 ? 2.826 10.510 -0.289 1.00 98.19 435 LEU A O 1
ATOM 3262 N N . THR A 1 436 ? 4.613 11.835 -0.048 1.00 97.31 436 THR A N 1
ATOM 3263 C CA . THR A 1 436 ? 5.202 11.523 -1.361 1.00 97.31 436 THR A CA 1
ATOM 3264 C C . THR A 1 436 ? 5.410 10.022 -1.552 1.00 97.31 436 THR A C 1
ATOM 3266 O O . THR A 1 436 ? 4.981 9.464 -2.564 1.00 97.31 436 THR A O 1
ATOM 3269 N N . ASP A 1 437 ? 5.969 9.347 -0.547 1.00 90.69 437 ASP A N 1
ATOM 3270 C CA . ASP A 1 437 ? 6.272 7.914 -0.624 1.00 90.69 437 ASP A CA 1
ATOM 3271 C C . ASP A 1 437 ? 5.009 7.027 -0.659 1.00 90.69 437 ASP A C 1
ATOM 3273 O O . ASP A 1 437 ? 5.084 5.869 -1.072 1.00 90.69 437 ASP A O 1
ATOM 3277 N N . ILE A 1 438 ? 3.833 7.555 -0.284 1.00 96.94 438 ILE A N 1
ATOM 3278 C CA . ILE A 1 438 ? 2.562 6.811 -0.320 1.00 96.94 438 ILE A CA 1
ATOM 3279 C C . ILE A 1 438 ? 1.726 7.076 -1.576 1.00 96.94 438 ILE A C 1
ATOM 3281 O O . ILE A 1 438 ? 0.724 6.396 -1.787 1.00 96.94 438 ILE A O 1
ATOM 3285 N N . VAL A 1 439 ? 2.124 8.009 -2.450 1.00 96.12 439 VAL A N 1
ATOM 3286 C CA . VAL A 1 439 ? 1.405 8.298 -3.708 1.00 96.12 439 VAL A CA 1
ATOM 3287 C C . VAL A 1 439 ? 1.168 7.041 -4.558 1.00 96.12 439 VAL A C 1
ATOM 3289 O O . VAL A 1 439 ? 0.036 6.861 -5.013 1.00 96.12 439 VAL A O 1
ATOM 3292 N N . PRO A 1 440 ? 2.154 6.143 -4.771 1.00 91.31 440 PRO A N 1
ATOM 3293 C CA . PRO A 1 440 ? 1.922 4.918 -5.538 1.00 91.31 440 PRO A CA 1
ATOM 3294 C C . PRO A 1 440 ? 0.859 4.017 -4.896 1.00 91.31 440 PRO A C 1
ATOM 3296 O O . PRO A 1 440 ? 0.009 3.471 -5.597 1.00 91.31 440 PRO A O 1
ATOM 3299 N N . ILE A 1 441 ? 0.865 3.932 -3.562 1.00 94.38 441 ILE A N 1
ATOM 3300 C CA . ILE A 1 441 ? -0.099 3.159 -2.771 1.00 94.38 441 ILE A CA 1
ATOM 3301 C C . ILE A 1 441 ? -1.499 3.746 -2.954 1.00 94.38 441 ILE A C 1
ATOM 3303 O O . ILE A 1 441 ? -2.440 3.028 -3.283 1.00 94.38 441 ILE A O 1
ATOM 3307 N N . LEU A 1 442 ? -1.634 5.069 -2.819 1.00 92.44 442 LEU A N 1
ATOM 3308 C CA . LEU A 1 442 ? -2.910 5.757 -2.990 1.00 92.44 442 LEU A CA 1
ATOM 3309 C C . LEU A 1 442 ? -3.448 5.643 -4.417 1.00 92.44 442 LEU A C 1
ATOM 3311 O O . LEU A 1 442 ? -4.659 5.540 -4.570 1.00 92.44 442 LEU A O 1
ATOM 3315 N N . LYS A 1 443 ? -2.597 5.624 -5.452 1.00 88.62 443 LYS A N 1
ATOM 3316 C CA . LYS A 1 443 ? -3.028 5.379 -6.842 1.00 88.62 443 LYS A CA 1
ATOM 3317 C C . LYS A 1 443 ? -3.577 3.965 -7.022 1.00 88.62 443 LYS A C 1
ATOM 3319 O O . LYS A 1 443 ? -4.630 3.802 -7.631 1.00 88.62 443 LYS A O 1
ATOM 3324 N N . ALA A 1 444 ? -2.888 2.969 -6.469 1.00 83.81 444 ALA A N 1
ATOM 3325 C CA . ALA A 1 444 ? -3.248 1.560 -6.606 1.00 83.81 444 ALA A CA 1
ATOM 3326 C C . ALA A 1 444 ? -4.445 1.133 -5.738 1.00 83.81 444 ALA A C 1
ATOM 3328 O O . ALA A 1 444 ? -5.128 0.168 -6.069 1.00 83.81 444 ALA A O 1
ATOM 3329 N N . LEU A 1 445 ? -4.702 1.830 -4.629 1.00 88.81 445 LEU A N 1
ATOM 3330 C CA . LEU A 1 445 ? -5.757 1.479 -3.682 1.00 88.81 445 LEU A CA 1
ATOM 3331 C C . LEU A 1 445 ? -7.147 1.638 -4.314 1.00 88.81 445 LEU A C 1
ATOM 3333 O O . LEU A 1 445 ? -7.528 2.746 -4.665 1.00 88.81 445 LEU A O 1
ATOM 3337 N N . GLU A 1 446 ? -7.928 0.567 -4.439 1.00 84.75 446 GLU A N 1
ATOM 3338 C CA . GLU A 1 446 ? -9.283 0.651 -5.009 1.00 84.75 446 GLU A CA 1
ATOM 3339 C C . GLU A 1 446 ? -10.242 1.395 -4.069 1.00 84.75 446 GLU A C 1
ATOM 3341 O O . GLU A 1 446 ? -10.858 2.393 -4.446 1.00 84.75 446 GLU A O 1
ATOM 3346 N N . ASP A 1 447 ? -10.316 0.946 -2.815 1.00 89.88 447 ASP A N 1
ATOM 3347 C CA . ASP A 1 447 ? -11.134 1.572 -1.782 1.00 89.88 447 ASP A CA 1
ATOM 3348 C C . ASP A 1 447 ? -10.328 2.616 -1.001 1.00 89.88 447 ASP A C 1
ATOM 3350 O O . ASP A 1 447 ? -9.633 2.317 -0.026 1.00 89.88 447 ASP A O 1
ATOM 3354 N N . LYS A 1 448 ? -10.451 3.876 -1.429 1.00 92.50 448 LYS A N 1
ATOM 3355 C CA . LYS A 1 448 ? -9.772 5.023 -0.809 1.00 92.50 448 LYS A CA 1
ATOM 3356 C C . LYS A 1 448 ? -10.221 5.272 0.631 1.00 92.50 448 LYS A C 1
ATOM 3358 O O . LYS A 1 448 ? -9.499 5.927 1.376 1.00 92.50 448 LYS A O 1
ATOM 3363 N N . SER A 1 449 ? -11.382 4.749 1.041 1.00 90.00 449 SER A N 1
ATOM 3364 C CA . SER A 1 449 ? -11.874 4.913 2.410 1.00 90.00 449 SER A CA 1
ATOM 3365 C C . SER A 1 449 ? -11.015 4.163 3.433 1.00 90.00 449 SER A C 1
ATOM 3367 O O . SER A 1 449 ? -11.004 4.543 4.605 1.00 90.00 449 SER A O 1
ATOM 3369 N N . ARG A 1 450 ? -10.231 3.169 2.996 1.00 95.31 450 ARG A N 1
ATOM 3370 C CA . ARG A 1 450 ? -9.318 2.392 3.848 1.00 95.31 450 ARG A CA 1
ATOM 3371 C C . ARG A 1 450 ? -8.133 3.194 4.384 1.00 95.31 450 ARG A C 1
ATOM 3373 O O . ARG A 1 450 ? -7.443 2.714 5.280 1.00 95.31 450 ARG A O 1
ATOM 3380 N N . VAL A 1 451 ? -7.890 4.398 3.861 1.00 98.38 451 VAL A N 1
ATOM 3381 C CA . VAL A 1 451 ? -6.862 5.317 4.361 1.00 98.38 451 VAL A CA 1
ATOM 3382 C C . VAL A 1 451 ? -7.506 6.619 4.814 1.00 98.38 451 VAL A C 1
ATOM 3384 O O . VAL A 1 451 ? -8.260 7.262 4.084 1.00 98.38 451 VAL A O 1
ATOM 3387 N N . VAL A 1 452 ? -7.176 7.020 6.035 1.00 98.69 452 VAL A N 1
ATOM 3388 C CA . VAL A 1 452 ? -7.585 8.289 6.635 1.00 98.69 452 VAL A CA 1
ATOM 3389 C C . VAL A 1 452 ? -6.323 9.077 6.931 1.00 98.69 452 VA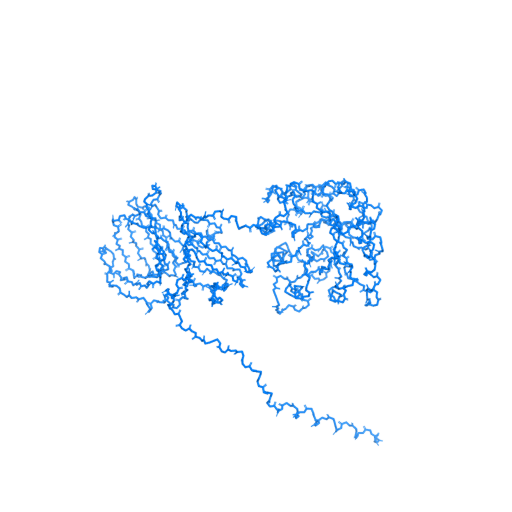L A C 1
ATOM 3391 O O . VAL A 1 452 ? -5.438 8.580 7.624 1.00 98.69 452 VAL A O 1
ATOM 3394 N N . ILE A 1 453 ? -6.234 10.301 6.421 1.00 98.81 453 ILE A N 1
ATOM 3395 C CA . ILE A 1 453 ? -5.113 11.189 6.731 1.00 98.81 453 ILE A CA 1
ATOM 3396 C C . ILE A 1 453 ? -5.448 11.942 8.013 1.00 98.81 453 ILE A C 1
ATOM 3398 O O . ILE A 1 453 ? -6.478 12.610 8.087 1.00 98.81 453 ILE A O 1
ATOM 3402 N N . ALA A 1 454 ? -4.579 11.857 9.014 1.00 98.44 454 ALA A N 1
ATOM 3403 C CA . ALA A 1 454 ? -4.655 12.686 10.208 1.00 98.44 454 ALA A CA 1
ATOM 3404 C C . ALA A 1 454 ? -3.664 13.841 10.075 1.00 98.44 454 ALA A C 1
ATOM 3406 O O . ALA A 1 454 ? -2.458 13.629 10.177 1.00 98.44 454 ALA A O 1
ATOM 3407 N N . TYR A 1 455 ? -4.162 15.050 9.823 1.00 98.31 455 TYR A N 1
ATOM 3408 C CA . TYR A 1 455 ? -3.328 16.245 9.861 1.00 98.31 455 TYR A CA 1
ATOM 3409 C C . TYR A 1 455 ? -3.212 16.737 11.305 1.00 98.31 455 TYR A C 1
ATOM 3411 O O . TYR A 1 455 ? -4.186 17.194 11.912 1.00 98.31 455 TYR A O 1
ATOM 3419 N N . GLU A 1 456 ? -2.009 16.639 11.854 1.00 93.88 456 GLU A N 1
ATOM 3420 C CA . GLU A 1 456 ? -1.687 16.970 13.235 1.00 93.88 456 GLU A CA 1
ATOM 3421 C C . GLU A 1 456 ? -0.617 18.073 13.265 1.00 93.88 456 GLU A C 1
ATOM 3423 O O . GLU A 1 456 ? 0.576 17.764 13.254 1.00 93.88 456 GLU A O 1
ATOM 3428 N N . PRO A 1 457 ? -0.993 19.367 13.320 1.00 90.81 457 PRO A N 1
ATOM 3429 C CA . PRO A 1 457 ? -0.007 20.419 13.537 1.00 90.81 457 PRO A CA 1
ATOM 3430 C C . PRO A 1 457 ? 0.695 20.145 14.869 1.00 90.81 457 PRO A C 1
ATOM 3432 O O . PRO A 1 457 ? 0.077 20.246 15.931 1.00 90.81 457 PRO A O 1
ATOM 3435 N N . VAL A 1 458 ? 1.977 19.772 14.824 1.00 87.56 458 VAL A N 1
ATOM 3436 C CA . VAL A 1 458 ? 2.710 19.193 15.968 1.00 87.56 458 VAL A CA 1
ATOM 3437 C C . VAL A 1 458 ? 2.703 20.145 17.164 1.00 87.56 458 VAL A C 1
ATOM 3439 O O . VAL A 1 458 ? 2.596 19.741 18.319 1.00 87.56 458 VAL A O 1
ATOM 3442 N N . TRP A 1 459 ? 2.734 21.443 16.878 1.00 84.75 459 TRP A N 1
ATOM 3443 C CA . TRP A 1 459 ? 2.696 22.530 17.852 1.00 84.75 459 TRP A CA 1
ATOM 3444 C C . TRP A 1 459 ? 1.354 22.690 18.588 1.00 84.75 459 TRP A C 1
ATOM 3446 O O . TRP A 1 459 ? 1.302 23.345 19.632 1.00 84.75 459 TRP A O 1
ATOM 3456 N N . ALA A 1 460 ? 0.282 22.081 18.084 1.00 80.62 460 ALA A N 1
ATOM 3457 C CA . ALA A 1 460 ? -1.032 22.043 18.721 1.00 80.62 460 ALA A CA 1
ATOM 3458 C C . ALA A 1 460 ? -1.264 20.762 19.547 1.00 80.62 460 ALA A C 1
ATOM 3460 O O . ALA A 1 460 ? -2.313 20.596 20.167 1.00 80.62 460 ALA A O 1
ATOM 3461 N N . ILE A 1 461 ? -0.313 19.822 19.571 1.00 76.44 461 ILE A N 1
ATOM 3462 C CA . ILE A 1 461 ? -0.484 18.538 20.257 1.00 76.44 461 ILE A CA 1
ATOM 3463 C C . ILE A 1 461 ? -0.123 18.685 21.737 1.00 76.44 461 ILE A C 1
ATOM 3465 O O . ILE A 1 461 ? 1.035 18.861 22.103 1.00 76.44 461 ILE A O 1
ATOM 3469 N N . GLY A 1 462 ? -1.123 18.569 22.615 1.00 65.75 462 GLY A N 1
ATOM 3470 C CA . GLY A 1 462 ? -0.910 18.538 24.070 1.00 65.75 462 GLY A CA 1
ATOM 3471 C C . GLY A 1 462 ? -0.528 19.883 24.698 1.00 65.75 462 GLY A C 1
ATOM 3472 O O . GLY A 1 462 ? -0.272 19.936 25.897 1.00 65.75 462 GLY A O 1
ATOM 3473 N N . THR A 1 463 ? -0.529 20.969 23.920 1.00 71.00 463 THR A N 1
ATOM 3474 C CA . THR A 1 463 ? -0.222 22.332 24.387 1.00 71.00 463 THR A CA 1
ATOM 3475 C C . THR A 1 463 ? -1.455 23.081 24.894 1.00 71.00 463 THR A C 1
ATOM 3477 O O . THR A 1 463 ? -1.325 24.123 25.531 1.00 71.00 463 THR A O 1
ATOM 3480 N N . GLY A 1 464 ? -2.660 22.573 24.605 1.00 65.56 464 GLY A N 1
ATOM 3481 C CA . GLY A 1 464 ? -3.921 23.275 24.871 1.00 65.56 464 GLY A CA 1
ATOM 3482 C C . GLY A 1 464 ? -4.201 24.423 23.894 1.00 65.56 464 GLY A C 1
ATOM 3483 O O . GLY A 1 464 ? -5.254 25.048 23.986 1.00 65.56 464 GLY A O 1
ATOM 3484 N N . VAL A 1 465 ? -3.294 24.677 22.946 1.00 71.25 465 VAL A N 1
ATOM 3485 C CA . VAL A 1 465 ? -3.451 25.668 21.881 1.00 71.25 465 VAL A CA 1
ATOM 3486 C C . VAL A 1 465 ? -3.859 24.929 20.612 1.00 71.25 465 VAL A C 1
ATOM 3488 O O . VAL A 1 465 ? -3.066 24.181 20.052 1.00 71.25 465 VAL A O 1
ATOM 3491 N N . ALA A 1 466 ? -5.097 25.126 20.164 1.00 74.94 466 ALA A N 1
ATOM 3492 C CA . ALA A 1 466 ? -5.553 24.616 18.876 1.00 74.94 466 ALA A CA 1
ATOM 3493 C C . ALA A 1 466 ? -5.140 25.570 17.743 1.00 74.94 466 ALA A C 1
ATOM 3495 O O . ALA A 1 466 ? -4.992 26.777 17.953 1.00 74.94 466 ALA A O 1
ATOM 3496 N N . ALA A 1 467 ? -4.995 25.032 16.533 1.00 83.31 467 ALA A N 1
ATOM 3497 C CA . ALA A 1 467 ? -4.969 25.871 15.339 1.00 83.31 467 ALA A CA 1
ATOM 3498 C C . ALA A 1 467 ? -6.318 26.582 15.199 1.00 83.31 467 ALA A C 1
ATOM 3500 O O . ALA A 1 467 ? -7.349 26.025 15.589 1.00 83.31 467 ALA A O 1
ATOM 3501 N N . THR A 1 468 ? -6.328 27.795 14.639 1.00 90.25 468 THR A N 1
ATOM 3502 C CA . THR A 1 468 ? -7.624 28.414 14.339 1.00 90.25 468 THR A CA 1
ATOM 3503 C C . THR A 1 468 ? -8.354 27.566 13.291 1.00 90.25 468 THR A C 1
ATOM 3505 O O . THR A 1 468 ? -7.697 26.910 12.469 1.00 90.25 468 THR A O 1
ATOM 3508 N N . PRO A 1 469 ? -9.692 27.550 13.284 1.00 92.25 469 PRO A N 1
ATOM 3509 C CA . PRO A 1 469 ? -10.446 26.777 12.305 1.00 92.25 469 PRO A CA 1
ATOM 3510 C C . PRO A 1 469 ? -10.087 27.109 10.850 1.00 92.25 469 PRO A C 1
ATOM 3512 O O . PRO A 1 469 ? -9.989 26.210 10.015 1.00 92.25 469 PRO A O 1
ATOM 3515 N N . GLU A 1 470 ? -9.761 28.369 10.559 1.00 93.25 470 GLU A N 1
ATOM 3516 C CA . GLU A 1 470 ? -9.288 28.809 9.243 1.00 93.25 470 GLU A CA 1
ATOM 3517 C C . GLU A 1 470 ? -7.927 28.209 8.895 1.00 93.25 470 GLU A C 1
ATOM 3519 O O . GLU A 1 470 ? -7.720 27.794 7.759 1.00 93.25 470 GLU A O 1
ATOM 3524 N N . GLN A 1 471 ? -7.002 28.129 9.857 1.00 93.56 471 GLN A N 1
ATOM 3525 C CA . GLN A 1 471 ? -5.695 27.501 9.647 1.00 93.56 471 GLN A CA 1
ATOM 3526 C C . GLN A 1 471 ? -5.829 26.000 9.382 1.00 93.56 471 GLN A C 1
ATOM 3528 O O . GLN A 1 471 ? -5.120 25.463 8.531 1.00 93.56 471 GLN A O 1
ATOM 3533 N N . ALA A 1 472 ? -6.730 25.324 10.101 1.00 95.19 472 ALA A N 1
ATOM 3534 C CA . ALA A 1 472 ? -7.022 23.913 9.874 1.00 95.19 472 ALA A CA 1
ATOM 3535 C C . ALA A 1 472 ? -7.635 23.699 8.482 1.00 95.19 472 ALA A C 1
ATOM 3537 O O . ALA A 1 472 ? -7.137 22.873 7.717 1.00 95.19 472 ALA A O 1
ATOM 3538 N N . GLN A 1 473 ? -8.643 24.492 8.111 1.00 97.12 473 GLN A N 1
ATOM 3539 C CA . GLN A 1 473 ? -9.254 24.444 6.783 1.00 97.12 473 GLN A CA 1
ATOM 3540 C C . GLN A 1 473 ? -8.247 24.738 5.665 1.00 97.12 473 GLN A C 1
ATOM 3542 O O . GLN A 1 473 ? -8.238 24.029 4.661 1.00 97.12 473 GLN A O 1
ATOM 3547 N N . GLU A 1 474 ? -7.419 25.776 5.811 1.00 97.56 474 GLU A N 1
ATOM 3548 C CA . GLU A 1 474 ? -6.403 26.157 4.824 1.00 97.56 474 GLU A CA 1
ATOM 3549 C C . GLU A 1 474 ? -5.461 24.982 4.540 1.00 97.56 474 GLU A C 1
ATOM 3551 O O . GLU A 1 474 ? -5.254 24.621 3.377 1.00 97.56 474 GLU A O 1
ATOM 3556 N N . THR A 1 475 ? -4.948 24.333 5.591 1.00 98.00 475 THR A N 1
ATOM 3557 C CA . THR A 1 475 ? -4.060 23.181 5.422 1.00 98.00 475 THR A CA 1
ATOM 3558 C C . THR A 1 475 ? -4.799 21.960 4.866 1.00 98.00 475 THR A C 1
ATOM 3560 O O . THR A 1 475 ? -4.304 21.339 3.929 1.00 98.00 475 THR A O 1
ATOM 3563 N N . HIS A 1 476 ? -5.994 21.625 5.369 1.00 98.62 476 HIS A N 1
ATOM 3564 C CA . HIS A 1 476 ? -6.784 20.488 4.871 1.00 98.62 476 HIS A CA 1
ATOM 3565 C C . HIS A 1 476 ? -7.110 20.624 3.384 1.00 98.62 476 HIS A C 1
ATOM 3567 O O . HIS A 1 476 ? -6.932 19.677 2.614 1.00 98.62 476 HIS A O 1
ATOM 3573 N N . LYS A 1 477 ? -7.545 21.816 2.965 1.00 98.25 477 LYS A N 1
ATOM 3574 C CA . LYS A 1 477 ? -7.800 22.111 1.558 1.00 98.25 477 LYS A CA 1
ATOM 3575 C C . LYS A 1 477 ? -6.520 21.969 0.735 1.00 98.25 477 LYS A C 1
ATOM 3577 O O . LYS A 1 477 ? -6.552 21.340 -0.317 1.00 98.25 477 LYS A O 1
ATOM 3582 N N . GLY A 1 478 ? -5.396 22.503 1.216 1.00 98.31 478 GLY A N 1
ATOM 3583 C CA . GLY A 1 478 ? -4.108 22.384 0.531 1.00 98.31 478 GLY A CA 1
ATOM 3584 C C . GLY A 1 478 ? -3.633 20.933 0.383 1.00 98.31 478 GLY A C 1
ATOM 3585 O O . GLY A 1 478 ? -3.177 20.554 -0.693 1.00 98.31 478 GLY A O 1
ATOM 3586 N N . ILE A 1 479 ? -3.809 20.096 1.412 1.00 98.75 479 ILE A N 1
ATOM 3587 C CA . ILE A 1 479 ? -3.539 18.650 1.341 1.00 98.75 479 ILE A CA 1
ATOM 3588 C C . ILE A 1 479 ? -4.448 17.995 0.295 1.00 98.75 479 ILE A C 1
ATOM 3590 O O . ILE A 1 479 ? -3.970 17.236 -0.548 1.00 98.75 479 ILE A O 1
ATOM 3594 N N . ARG A 1 480 ? -5.750 18.304 0.298 1.00 98.56 480 ARG A N 1
ATOM 3595 C CA . ARG A 1 480 ? -6.702 17.740 -0.670 1.00 98.56 480 ARG A CA 1
ATOM 3596 C C . ARG A 1 480 ? -6.369 18.143 -2.107 1.00 98.56 480 ARG A C 1
ATOM 3598 O O . ARG A 1 480 ? -6.364 17.289 -2.992 1.00 98.56 480 ARG A O 1
ATOM 3605 N N . ASP A 1 481 ? -6.054 19.415 -2.337 1.00 98.12 481 ASP A N 1
ATOM 3606 C CA . ASP A 1 481 ? -5.621 19.923 -3.642 1.00 98.12 481 ASP A CA 1
ATOM 3607 C C . ASP A 1 481 ? -4.329 19.222 -4.099 1.00 98.12 481 ASP A C 1
ATOM 3609 O O . ASP A 1 481 ? -4.209 18.830 -5.262 1.00 98.12 481 ASP A O 1
ATOM 3613 N N . TRP A 1 482 ? -3.383 19.000 -3.181 1.00 98.56 482 TRP A N 1
ATOM 3614 C CA . TRP A 1 482 ? -2.149 18.274 -3.471 1.00 98.56 482 TRP A CA 1
ATOM 3615 C C . TRP A 1 482 ? -2.415 16.814 -3.861 1.00 98.56 482 TRP A C 1
ATOM 3617 O O . TRP A 1 482 ? -1.851 16.341 -4.850 1.00 98.56 482 TRP A O 1
ATOM 3627 N N . ILE A 1 483 ? -3.309 16.112 -3.152 1.00 98.38 483 ILE A N 1
ATOM 3628 C CA . ILE A 1 483 ? -3.721 14.741 -3.505 1.00 98.38 483 ILE A CA 1
ATOM 3629 C C . ILE A 1 483 ? -4.370 14.728 -4.890 1.00 98.38 483 ILE A C 1
ATOM 3631 O O . ILE A 1 483 ? -4.056 13.858 -5.699 1.00 98.38 483 ILE A O 1
ATOM 3635 N N . ALA A 1 484 ? -5.223 15.710 -5.198 1.00 97.94 484 ALA A N 1
ATOM 3636 C CA . ALA A 1 484 ? -5.886 15.797 -6.497 1.00 97.94 484 ALA A CA 1
ATOM 3637 C C . ALA A 1 484 ? -4.881 15.938 -7.651 1.00 97.94 484 ALA A C 1
ATOM 3639 O O . ALA A 1 484 ? -5.092 15.366 -8.720 1.00 97.94 484 ALA A O 1
ATOM 3640 N N . ALA A 1 485 ? -3.796 16.683 -7.425 1.00 97.12 485 ALA A N 1
ATOM 3641 C CA . ALA A 1 485 ? -2.747 16.918 -8.411 1.00 97.12 485 ALA A CA 1
ATOM 3642 C C . ALA A 1 485 ? -1.767 15.740 -8.563 1.00 97.12 485 ALA A C 1
ATOM 3644 O O . ALA A 1 485 ? -1.300 15.479 -9.670 1.00 97.12 485 ALA A O 1
ATOM 3645 N N . ASN A 1 486 ? -1.440 15.037 -7.473 1.00 96.50 486 ASN A N 1
ATOM 3646 C CA . ASN A 1 486 ? -0.371 14.027 -7.463 1.00 96.50 486 ASN A CA 1
ATOM 3647 C C . ASN A 1 486 ? -0.880 12.580 -7.533 1.00 96.50 486 ASN A C 1
ATOM 3649 O O . ASN A 1 486 ? -0.152 11.695 -7.996 1.00 96.50 486 ASN A O 1
ATOM 3653 N N . VAL A 1 487 ? -2.123 12.338 -7.107 1.00 95.50 487 VAL A N 1
ATOM 3654 C CA . VAL A 1 487 ? -2.815 11.047 -7.187 1.00 95.50 487 VAL A CA 1
ATOM 3655 C C . VAL A 1 487 ? -3.860 11.114 -8.298 1.00 95.50 487 VAL A C 1
ATOM 3657 O O . VAL A 1 487 ? -3.555 10.721 -9.422 1.00 95.50 487 VAL A O 1
ATOM 3660 N N . ASP A 1 488 ? -5.046 11.642 -7.986 1.00 95.38 488 ASP A N 1
ATOM 3661 C CA . ASP A 1 488 ? -6.134 11.997 -8.897 1.00 95.38 488 ASP A CA 1
ATOM 3662 C C . ASP A 1 488 ? -7.279 12.670 -8.108 1.00 95.38 488 ASP A C 1
ATOM 3664 O O . ASP A 1 488 ? -7.340 12.629 -6.872 1.00 95.38 488 ASP A O 1
ATOM 3668 N N . ARG A 1 489 ? -8.218 13.299 -8.828 1.00 95.25 489 ARG A N 1
ATOM 3669 C CA . ARG A 1 489 ? -9.359 13.999 -8.221 1.00 95.25 489 ARG A CA 1
ATOM 3670 C C . ARG A 1 489 ? -10.292 13.064 -7.445 1.00 95.25 489 ARG A C 1
ATOM 3672 O O . ARG A 1 489 ? -10.772 13.446 -6.383 1.00 95.25 489 ARG A O 1
ATOM 3679 N N . ALA A 1 490 ? -10.529 11.855 -7.952 1.00 92.75 490 ALA A N 1
ATOM 3680 C CA . ALA A 1 490 ? -11.429 10.895 -7.316 1.00 92.75 490 ALA A CA 1
ATOM 3681 C C . ALA A 1 490 ? -10.917 10.484 -5.926 1.00 92.75 490 ALA A C 1
ATOM 3683 O O . ALA A 1 490 ? -11.682 10.426 -4.966 1.00 92.75 490 ALA A O 1
ATOM 3684 N N . THR A 1 491 ? -9.608 10.280 -5.798 1.00 94.88 491 THR A N 1
ATOM 3685 C CA . THR A 1 491 ? -8.932 9.973 -4.540 1.00 94.88 491 THR A CA 1
ATOM 3686 C C . THR A 1 491 ? -9.015 11.143 -3.574 1.00 94.88 491 THR A C 1
ATOM 3688 O O . THR A 1 491 ? -9.346 10.946 -2.407 1.00 94.88 491 THR A O 1
ATOM 3691 N N . ALA A 1 492 ? -8.779 12.364 -4.054 1.00 97.06 492 ALA A N 1
ATOM 3692 C CA . ALA A 1 492 ? -8.896 13.566 -3.234 1.00 97.06 492 ALA A CA 1
ATOM 3693 C C . ALA A 1 492 ? -10.319 13.787 -2.700 1.00 97.06 492 ALA A C 1
ATOM 3695 O O . ALA A 1 492 ? -10.488 14.227 -1.564 1.00 97.06 492 ALA A O 1
ATOM 3696 N N . ASP A 1 493 ? -11.344 13.478 -3.495 1.00 94.31 493 ASP A N 1
ATOM 3697 C CA . ASP A 1 493 ? -12.739 13.623 -3.080 1.00 94.31 493 ASP A CA 1
ATOM 3698 C C . ASP A 1 493 ? -13.185 12.509 -2.113 1.00 94.31 493 ASP A C 1
ATOM 3700 O O . ASP A 1 493 ? -14.065 12.760 -1.284 1.00 94.31 493 ASP A O 1
ATOM 3704 N N . ALA A 1 494 ? -12.561 11.324 -2.180 1.00 94.88 494 ALA A N 1
ATOM 3705 C CA . ALA A 1 494 ? -12.904 10.146 -1.379 1.00 94.88 494 ALA A CA 1
ATOM 3706 C C . ALA A 1 494 ? -12.125 10.016 -0.055 1.00 94.88 494 ALA A C 1
ATOM 3708 O O . ALA A 1 494 ? -12.701 9.579 0.943 1.00 94.88 494 ALA A O 1
ATOM 3709 N N . ILE A 1 495 ? -10.837 10.383 -0.019 1.00 96.19 495 ILE A N 1
ATOM 3710 C CA . ILE A 1 495 ? -10.023 10.307 1.204 1.00 96.19 495 ILE A CA 1
ATOM 3711 C C . ILE A 1 495 ? -10.556 11.285 2.251 1.00 96.19 495 ILE A C 1
ATOM 3713 O O . ILE A 1 495 ? -10.835 12.458 1.974 1.00 96.19 495 ILE A O 1
ATOM 3717 N N . ARG A 1 496 ? -10.649 10.784 3.482 1.00 98.31 496 ARG A N 1
ATOM 3718 C CA . ARG A 1 496 ? -11.005 11.568 4.664 1.00 98.31 496 ARG A CA 1
ATOM 3719 C C . ARG A 1 496 ? -9.754 12.181 5.275 1.00 98.31 496 ARG A C 1
ATOM 3721 O O . ARG A 1 496 ? -8.758 11.482 5.465 1.00 98.31 496 ARG A O 1
ATOM 3728 N N . ILE A 1 497 ? -9.833 13.465 5.607 1.00 98.56 497 ILE A N 1
ATOM 3729 C CA . ILE A 1 497 ? -8.778 14.207 6.298 1.00 98.56 497 ILE A CA 1
ATOM 3730 C C . ILE A 1 497 ? -9.324 14.678 7.648 1.00 98.56 497 ILE A C 1
ATOM 3732 O O . ILE A 1 497 ? -10.199 15.545 7.712 1.00 98.56 497 ILE A O 1
ATOM 3736 N N . GLN A 1 498 ? -8.817 14.098 8.733 1.00 97.62 498 GLN A N 1
ATOM 3737 C CA . GLN A 1 498 ? -9.191 14.447 10.104 1.00 97.62 498 GLN A CA 1
ATOM 3738 C C . GLN A 1 498 ? -8.168 15.400 10.734 1.00 97.62 498 GLN A C 1
ATOM 3740 O O . GLN A 1 498 ? -6.973 15.320 10.450 1.00 97.62 498 GLN A O 1
ATOM 3745 N N . TYR A 1 499 ? -8.643 16.280 11.610 1.00 97.75 499 TYR A N 1
ATOM 3746 C CA . TYR A 1 499 ? -7.824 17.250 12.331 1.00 97.75 499 TYR A CA 1
ATOM 3747 C C . TYR A 1 499 ? -7.364 16.699 13.692 1.00 97.75 499 TYR A C 1
ATOM 3749 O O . TYR A 1 499 ? -8.196 16.271 14.493 1.00 97.75 499 TYR A O 1
ATOM 3757 N N . GLY A 1 500 ? -6.061 16.734 13.983 1.00 92.19 500 GLY A N 1
ATOM 3758 C CA . GLY A 1 500 ? -5.463 16.183 15.212 1.00 92.19 500 GLY A CA 1
ATOM 3759 C C . GLY A 1 500 ? -4.827 17.192 16.179 1.00 92.19 500 GLY A C 1
ATOM 3760 O O . GLY A 1 500 ? -3.989 16.819 16.995 1.00 92.19 500 GLY A O 1
ATOM 3761 N N . GLY A 1 501 ? -5.185 18.479 16.114 1.00 82.81 501 GLY A N 1
ATOM 3762 C CA . GLY A 1 501 ? -4.585 19.532 16.953 1.00 82.81 501 GLY A CA 1
ATOM 3763 C C . GLY A 1 501 ? -5.457 19.989 18.129 1.00 82.81 501 GLY A C 1
ATOM 3764 O O . GLY A 1 501 ? -6.129 21.010 18.048 1.00 82.81 501 GLY A O 1
ATOM 3765 N N . SER A 1 502 ? -5.442 19.288 19.266 1.00 88.00 502 SER A N 1
ATOM 3766 C CA . SER A 1 502 ? -6.147 19.748 20.486 1.00 88.00 502 SER A CA 1
ATOM 3767 C C . SER A 1 502 ? -7.675 19.951 20.326 1.00 88.00 502 SER A C 1
ATOM 3769 O O . SER A 1 502 ? -8.280 20.805 20.986 1.00 88.00 502 SER A O 1
ATOM 3771 N N . ALA A 1 503 ? -8.324 19.138 19.484 1.00 91.94 503 ALA A N 1
ATOM 3772 C CA . ALA A 1 503 ? -9.785 19.095 19.370 1.00 91.94 503 ALA A CA 1
ATOM 3773 C C . ALA A 1 503 ? -10.450 18.703 20.707 1.00 91.94 503 ALA A C 1
ATOM 3775 O O . ALA A 1 503 ? -9.972 17.813 21.416 1.00 91.94 503 ALA A O 1
ATOM 3776 N N . ASN A 1 504 ? -11.538 19.387 21.057 1.00 94.50 504 ASN A N 1
ATOM 3777 C CA . ASN A 1 504 ? -12.332 19.188 22.271 1.00 94.50 504 ASN A CA 1
ATOM 3778 C C . ASN A 1 504 ? -13.790 19.625 22.033 1.00 94.50 504 ASN A C 1
ATOM 3780 O O . ASN A 1 504 ? -14.106 20.202 20.990 1.00 94.50 504 ASN A O 1
ATOM 3784 N N . ALA A 1 505 ? -14.687 19.385 22.992 1.00 95.62 505 ALA A N 1
ATOM 3785 C CA . ALA A 1 505 ? -16.106 19.714 22.824 1.00 95.62 505 ALA A CA 1
ATOM 3786 C C . ALA A 1 505 ? -16.371 21.218 22.593 1.00 95.62 505 ALA A C 1
ATOM 3788 O O . ALA A 1 505 ? -17.363 21.580 21.964 1.00 95.62 505 ALA A O 1
ATOM 3789 N N . GLY A 1 506 ? -15.476 22.097 23.057 1.00 94.94 506 GLY A N 1
ATOM 3790 C CA . GLY A 1 506 ? -15.607 23.545 22.903 1.00 94.94 506 GLY A CA 1
ATOM 3791 C C . GLY A 1 506 ? -15.304 24.065 21.495 1.00 94.94 506 GLY A C 1
ATOM 3792 O O . GLY A 1 506 ? -15.916 25.046 21.083 1.00 94.94 506 GLY A O 1
ATOM 3793 N N . ASN A 1 507 ? -14.393 23.427 20.749 1.00 94.56 507 ASN A N 1
ATOM 3794 C CA . ASN A 1 507 ? -13.987 23.879 19.407 1.00 94.56 507 ASN A CA 1
ATOM 3795 C C . ASN A 1 507 ? -14.474 22.976 18.259 1.00 94.56 507 ASN A C 1
ATOM 3797 O O . ASN A 1 507 ? -14.498 23.415 17.107 1.00 94.56 507 ASN A O 1
ATOM 3801 N N . ALA A 1 508 ? -14.904 21.744 18.551 1.00 96.75 508 ALA A N 1
ATOM 3802 C CA . ALA A 1 508 ? -15.387 20.806 17.541 1.00 96.75 508 ALA A CA 1
ATOM 3803 C C . ALA A 1 508 ? -16.552 21.347 16.686 1.00 96.75 508 ALA A C 1
ATOM 3805 O O . ALA A 1 508 ? -16.504 21.127 15.475 1.00 96.75 508 ALA A O 1
ATOM 3806 N N . PRO A 1 509 ? -17.563 22.072 17.219 1.00 96.75 509 PRO A N 1
ATOM 3807 C CA . PRO A 1 509 ? -18.661 22.589 16.395 1.00 96.75 509 PRO A CA 1
ATOM 3808 C C . PRO A 1 509 ? -18.201 23.540 15.286 1.00 96.75 509 PRO A C 1
ATOM 3810 O O . PRO A 1 509 ? -18.616 23.402 14.137 1.00 96.75 509 PRO A O 1
ATOM 3813 N N . GLU A 1 510 ? -17.305 24.474 15.610 1.00 95.88 510 GLU A N 1
ATOM 3814 C CA . GLU A 1 510 ? -16.790 25.447 14.645 1.00 95.88 510 GLU A CA 1
ATOM 3815 C C . GLU A 1 510 ? -15.903 24.766 13.599 1.00 95.88 510 GLU A C 1
ATOM 3817 O O . GLU A 1 510 ? -16.136 24.925 12.400 1.00 95.88 510 GLU A O 1
ATOM 3822 N N . LEU A 1 511 ? -14.963 23.919 14.032 1.00 95.75 511 LEU A N 1
ATOM 3823 C CA . LEU A 1 511 ? -14.117 23.127 13.131 1.00 95.75 511 LEU A CA 1
ATOM 3824 C C . LEU A 1 511 ? -14.950 22.240 12.191 1.00 95.75 511 LEU A C 1
ATOM 3826 O O . LEU A 1 511 ? -14.642 22.123 11.007 1.00 95.75 511 LEU A O 1
ATOM 3830 N N . SER A 1 512 ? -16.042 21.658 12.686 1.00 96.62 512 SER A N 1
ATOM 3831 C CA . SER A 1 512 ? -16.915 20.777 11.898 1.00 96.62 512 SER A CA 1
ATOM 3832 C C . SER A 1 512 ? -17.646 21.499 10.763 1.00 96.62 512 SER A C 1
ATOM 3834 O O . SER A 1 512 ? -18.063 20.857 9.797 1.00 96.62 512 SER A O 1
ATOM 3836 N N . SER A 1 513 ? -17.794 22.825 10.840 1.00 95.38 513 SER A N 1
ATOM 3837 C CA . SER A 1 513 ? -18.456 23.616 9.794 1.00 95.38 513 SER A CA 1
ATOM 3838 C C . SER A 1 513 ? -17.628 23.734 8.505 1.00 95.38 513 SER A C 1
ATOM 3840 O O . SER A 1 513 ? -18.177 23.986 7.431 1.00 95.38 513 SER A O 1
ATOM 3842 N N . PHE A 1 514 ? -16.317 23.496 8.581 1.00 96.00 514 PHE A N 1
ATOM 3843 C CA . PHE A 1 514 ? -15.394 23.677 7.465 1.00 96.00 514 PHE A CA 1
ATOM 3844 C C . PHE A 1 514 ? -15.402 22.490 6.493 1.00 96.00 514 PHE A C 1
ATOM 3846 O O . PHE A 1 514 ? -15.341 21.341 6.929 1.00 96.00 514 PHE A O 1
ATOM 3853 N N . PRO A 1 515 ? -15.471 22.719 5.169 1.00 95.12 515 PRO A N 1
ATOM 3854 C CA . PRO A 1 515 ? -15.801 21.682 4.186 1.00 95.12 515 PRO A CA 1
ATOM 3855 C C . PRO A 1 515 ? -14.749 20.576 4.033 1.00 95.12 515 PRO A C 1
ATOM 3857 O O . PRO A 1 515 ? -15.120 19.449 3.698 1.00 95.12 515 PRO A O 1
ATOM 3860 N N . ASP A 1 516 ? -13.471 20.867 4.288 1.00 97.00 516 ASP A N 1
ATOM 3861 C CA . ASP A 1 516 ? -12.369 19.914 4.097 1.00 97.00 516 ASP A CA 1
ATOM 3862 C C . ASP A 1 516 ? -11.930 19.215 5.392 1.00 97.00 516 ASP A C 1
ATOM 3864 O O . ASP A 1 516 ? -11.062 18.340 5.352 1.00 97.00 516 ASP A O 1
ATOM 3868 N N . ILE A 1 517 ? -12.546 19.565 6.525 1.00 97.75 517 ILE A N 1
ATOM 3869 C CA . ILE A 1 517 ? -12.386 18.864 7.800 1.00 97.75 517 ILE A CA 1
ATOM 3870 C C . ILE A 1 517 ? -13.419 17.739 7.855 1.00 97.75 517 ILE A C 1
ATOM 3872 O O . ILE A 1 517 ? -14.618 17.989 7.990 1.00 97.75 517 ILE A O 1
ATOM 3876 N N . ASP A 1 518 ? -12.950 16.498 7.731 1.00 98.19 518 ASP A N 1
ATOM 3877 C CA . ASP A 1 518 ? -13.795 15.299 7.679 1.00 98.19 518 ASP A CA 1
ATOM 3878 C C . ASP A 1 518 ? -13.857 14.564 9.024 1.00 98.19 518 ASP A C 1
ATOM 3880 O O . ASP A 1 518 ? -14.477 13.508 9.130 1.00 98.19 518 ASP A O 1
ATOM 3884 N N . GLY A 1 519 ? -13.183 15.069 10.056 1.00 97.94 519 GLY A N 1
ATOM 3885 C CA . GLY A 1 519 ? -13.007 14.301 11.276 1.00 97.94 519 GLY A CA 1
ATOM 3886 C C . GLY A 1 519 ? -12.076 14.905 12.303 1.00 97.94 519 GLY A C 1
ATOM 3887 O O . GLY A 1 519 ? -11.464 15.950 12.067 1.00 97.94 519 GLY A O 1
ATOM 3888 N N . PHE A 1 520 ? -11.905 14.177 13.406 1.00 98.38 520 PHE A N 1
ATOM 3889 C CA . PHE A 1 520 ? -10.970 14.525 14.473 1.00 98.38 520 PHE A CA 1
ATOM 3890 C C . PHE A 1 520 ? -10.136 13.329 14.936 1.00 98.38 520 PHE A C 1
ATOM 3892 O O . PHE A 1 520 ? -10.673 12.245 15.137 1.00 98.38 520 PHE A O 1
ATOM 3899 N N . LEU A 1 521 ? -8.844 13.552 15.189 1.00 98.19 521 LEU A N 1
ATOM 3900 C CA . LEU A 1 521 ? -7.997 12.663 15.988 1.00 98.19 521 LEU A CA 1
ATOM 3901 C C . LEU A 1 521 ? -7.790 13.293 17.366 1.00 98.19 521 LEU A C 1
ATOM 3903 O O . LEU A 1 521 ? -7.057 14.265 17.535 1.00 98.19 521 LEU A O 1
ATOM 3907 N N . VAL A 1 522 ? -8.486 12.768 18.364 1.00 97.19 522 VAL A N 1
ATOM 3908 C CA . VAL A 1 522 ? -8.603 13.374 19.687 1.00 97.19 522 VAL A CA 1
ATOM 3909 C C . VAL A 1 522 ? -7.627 12.714 20.657 1.00 97.19 522 VAL A C 1
ATOM 3911 O O . VAL A 1 522 ? -7.698 11.516 20.906 1.00 97.19 522 VAL A O 1
ATOM 3914 N N . GLY A 1 523 ? -6.732 13.510 21.245 1.00 95.00 523 GLY A N 1
ATOM 3915 C CA . GLY A 1 523 ? -5.813 13.073 22.301 1.00 95.00 523 GLY A CA 1
ATOM 3916 C C . GLY A 1 523 ? -6.472 13.076 23.683 1.00 95.00 523 GLY A C 1
ATOM 3917 O O . GLY A 1 523 ? -7.338 12.261 23.978 1.00 95.00 523 GLY A O 1
ATOM 3918 N N . GLY A 1 524 ? -6.092 14.021 24.550 1.00 93.50 524 GLY A N 1
ATOM 3919 C CA . GLY A 1 524 ? -6.512 14.037 25.961 1.00 93.50 524 GLY A CA 1
ATOM 3920 C C . GLY A 1 524 ? -8.025 14.117 26.212 1.00 93.50 524 GLY A C 1
ATOM 3921 O O . GLY A 1 524 ? -8.495 13.578 27.210 1.00 93.50 524 GLY A O 1
ATOM 3922 N N . ALA A 1 525 ? -8.801 14.732 25.313 1.00 94.94 525 ALA A N 1
ATOM 3923 C CA . ALA A 1 525 ? -10.263 14.758 25.420 1.00 94.94 525 ALA A CA 1
ATOM 3924 C C . ALA A 1 525 ? -10.909 13.377 25.168 1.00 94.94 525 ALA A C 1
ATOM 3926 O O . ALA A 1 525 ? -12.015 13.132 25.635 1.00 94.94 525 ALA A O 1
ATOM 3927 N N . SER A 1 526 ? -10.201 12.434 24.527 1.00 96.75 526 SER A N 1
ATOM 3928 C CA . SER A 1 526 ? -10.676 11.050 24.355 1.00 96.75 526 SER A CA 1
ATOM 3929 C C . SER A 1 526 ? -10.595 10.204 25.630 1.00 96.75 526 SER A C 1
ATOM 3931 O O . SER A 1 526 ? -11.172 9.121 25.694 1.00 96.75 526 SER A O 1
ATOM 3933 N N . LEU A 1 527 ? -9.901 10.700 26.660 1.00 96.75 527 LEU A N 1
ATOM 3934 C CA . LEU A 1 527 ? -9.829 10.084 27.988 1.00 96.75 527 LEU A CA 1
ATOM 3935 C C . LEU A 1 527 ? -10.975 10.542 28.906 1.00 96.75 527 LEU A C 1
ATOM 3937 O O . LEU A 1 527 ? -10.958 10.251 30.101 1.00 96.75 527 LEU A O 1
ATOM 3941 N N . LYS A 1 528 ? -11.944 11.294 28.373 1.00 96.38 528 LYS A N 1
ATOM 3942 C CA . LYS A 1 528 ? -13.045 11.913 29.113 1.00 96.38 528 LYS A CA 1
ATOM 3943 C C . LYS A 1 528 ? -14.382 11.692 28.386 1.00 96.38 528 LYS A C 1
ATOM 3945 O O . LYS A 1 528 ? -14.373 11.462 27.176 1.00 96.38 528 LYS A O 1
ATOM 3950 N N . PRO A 1 529 ? -15.532 11.856 29.068 1.00 95.75 529 PRO A N 1
ATOM 3951 C CA . PRO A 1 529 ? -16.856 11.692 28.450 1.00 95.75 529 PRO A CA 1
ATOM 3952 C C . PRO A 1 529 ? -17.159 12.654 27.284 1.00 95.75 529 PRO A C 1
ATOM 3954 O O . PRO A 1 529 ? -18.032 12.377 26.459 1.00 95.75 529 PRO A O 1
ATOM 3957 N N . GLU A 1 530 ? -16.427 13.773 27.195 1.00 96.12 530 GLU A N 1
ATOM 3958 C CA . GLU A 1 530 ? -16.630 14.822 26.181 1.00 96.12 530 GLU A CA 1
ATOM 3959 C C . GLU A 1 530 ? -16.389 14.347 24.732 1.00 96.12 530 GLU A C 1
ATOM 3961 O O . GLU A 1 530 ? -16.772 15.034 23.788 1.00 96.12 530 GLU A O 1
ATOM 3966 N N . ILE A 1 531 ? -15.805 13.158 24.519 1.00 97.00 531 ILE A N 1
ATOM 3967 C CA . ILE A 1 531 ? -15.655 12.559 23.181 1.00 97.00 531 ILE A CA 1
ATOM 3968 C C . ILE A 1 531 ? -17.002 12.384 22.463 1.00 97.00 531 ILE A C 1
ATOM 3970 O O . ILE A 1 531 ? -17.081 12.563 21.248 1.00 97.00 531 ILE A O 1
ATOM 3974 N N . SER A 1 532 ? -18.074 12.100 23.208 1.00 96.44 532 SER A N 1
ATOM 3975 C CA . SER A 1 532 ? -19.425 11.963 22.653 1.00 96.44 532 SER A CA 1
ATOM 3976 C C . SER A 1 532 ? -19.964 13.275 22.072 1.00 96.44 532 SER A C 1
ATOM 3978 O O . SER A 1 532 ? -20.574 13.265 21.001 1.00 96.44 532 SER A O 1
ATOM 3980 N N . ASP A 1 533 ? -19.659 14.410 22.706 1.00 98.19 533 ASP A N 1
ATOM 3981 C CA . ASP A 1 533 ? -20.023 15.740 22.212 1.00 98.19 533 ASP A CA 1
ATOM 3982 C C . ASP A 1 533 ? -19.252 16.102 20.934 1.00 98.19 533 ASP A C 1
ATOM 3984 O O . ASP A 1 533 ? -19.809 16.712 20.020 1.00 98.19 533 ASP A O 1
ATOM 3988 N N . ILE A 1 534 ? -17.988 15.676 20.824 1.00 98.25 534 ILE A N 1
ATOM 3989 C CA . ILE A 1 534 ? -17.164 15.867 19.619 1.00 98.25 534 ILE A CA 1
ATOM 3990 C C . ILE A 1 534 ? -17.737 15.066 18.440 1.00 98.25 534 ILE A C 1
ATOM 3992 O O . ILE A 1 534 ? -17.883 15.606 17.340 1.00 98.25 534 ILE A O 1
ATOM 3996 N N . VAL A 1 535 ? -18.095 13.795 18.667 1.00 98.31 535 VAL A N 1
ATOM 3997 C CA . VAL A 1 535 ? -18.738 12.942 17.650 1.00 98.31 535 VAL A CA 1
ATOM 3998 C C . VAL A 1 535 ? -20.069 13.544 17.212 1.00 98.31 535 VAL A C 1
ATOM 4000 O O . VAL A 1 535 ? -20.318 13.666 16.013 1.00 98.31 535 VAL A O 1
ATOM 4003 N N . LYS A 1 536 ? -20.901 13.970 18.168 1.00 98.06 536 LYS A N 1
ATOM 4004 C CA . LYS A 1 536 ? -22.169 14.649 17.891 1.00 98.06 536 LYS A CA 1
ATOM 4005 C C . LYS A 1 536 ? -21.967 15.869 16.993 1.00 98.06 536 LYS A C 1
ATOM 4007 O O . LYS A 1 536 ? -22.644 15.982 15.974 1.00 98.06 536 LYS A O 1
ATOM 4012 N N . ALA A 1 537 ? -21.037 16.755 17.353 1.00 97.88 537 ALA A N 1
ATOM 4013 C CA . ALA A 1 537 ? -20.817 18.018 16.653 1.00 97.88 537 ALA A CA 1
ATOM 4014 C C . ALA A 1 537 ? -20.546 17.811 15.156 1.00 97.88 537 ALA A C 1
ATOM 4016 O O . ALA A 1 537 ? -21.186 18.449 14.316 1.00 97.88 537 ALA A O 1
ATOM 4017 N N . ILE A 1 538 ? -19.651 16.882 14.805 1.00 97.44 538 ILE A N 1
ATOM 4018 C CA . ILE A 1 538 ? -19.345 16.623 13.395 1.00 97.44 538 ILE A CA 1
ATOM 4019 C C . ILE A 1 538 ? -20.425 15.800 12.698 1.00 97.44 538 ILE A C 1
ATOM 4021 O O . ILE A 1 538 ? -20.747 16.070 11.539 1.00 97.44 538 ILE A O 1
ATOM 4025 N N . ALA A 1 539 ? -21.028 14.840 13.403 1.00 96.19 539 ALA A N 1
ATOM 4026 C CA . ALA A 1 539 ? -22.119 14.039 12.868 1.00 96.19 539 ALA A CA 1
ATOM 4027 C C . ALA A 1 539 ? -23.326 14.907 12.497 1.00 96.19 539 ALA 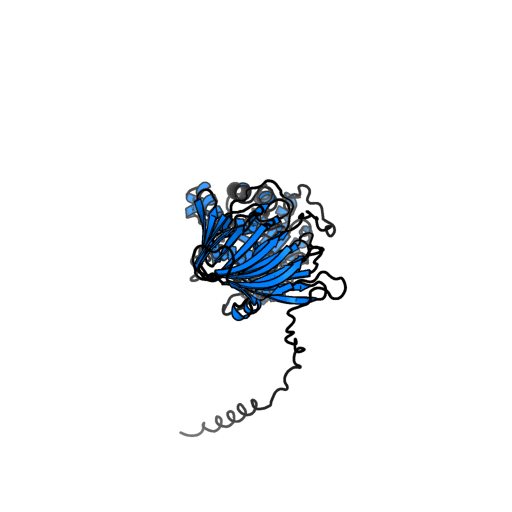A C 1
ATOM 4029 O O . ALA A 1 539 ? -23.985 14.595 11.515 1.00 96.19 539 ALA A O 1
ATOM 4030 N N . GLU A 1 540 ? -23.611 15.980 13.242 1.00 95.12 540 GLU A N 1
ATOM 4031 C CA . GLU A 1 540 ? -24.694 16.932 12.959 1.00 95.12 540 GLU A CA 1
ATOM 4032 C C . GLU A 1 540 ? -24.320 17.950 11.873 1.00 95.12 540 GLU A C 1
ATOM 4034 O O . GLU A 1 540 ? -25.154 18.273 11.028 1.00 95.12 540 GLU A O 1
ATOM 4039 N N . ALA A 1 541 ? -23.071 18.424 11.844 1.00 94.31 541 ALA A N 1
ATOM 4040 C CA . ALA A 1 541 ? -22.620 19.416 10.864 1.00 94.31 541 ALA A CA 1
ATOM 4041 C C . ALA A 1 541 ? -22.491 18.860 9.434 1.00 94.31 541 ALA A C 1
ATOM 4043 O O . ALA A 1 541 ? -22.578 19.612 8.460 1.00 94.31 541 ALA A O 1
ATOM 4044 N N . LYS A 1 542 ? -22.238 17.553 9.291 1.00 88.75 542 LYS A N 1
ATOM 4045 C CA . LYS A 1 542 ? -21.903 16.927 8.004 1.00 88.75 542 LYS A CA 1
ATOM 4046 C C . LYS A 1 542 ? -23.047 16.155 7.350 1.00 88.75 542 LYS A C 1
ATOM 4048 O O . LYS A 1 542 ? -22.863 15.764 6.198 1.00 88.75 542 LYS A O 1
ATOM 4053 N N . VAL A 1 543 ? -24.205 16.006 8.009 1.00 65.12 543 VAL A N 1
ATOM 4054 C CA . VAL A 1 543 ? -25.424 15.362 7.453 1.00 65.12 543 VAL A CA 1
ATOM 4055 C C . VAL A 1 543 ? -25.799 15.925 6.091 1.00 65.12 543 VAL A C 1
ATOM 4057 O O . VAL A 1 543 ? -25.778 17.165 5.915 1.00 65.12 543 VAL A O 1
#